Protein AF-A0A1X7T574-F1 (afdb_monomer)

Structure (mmCIF, N/CA/C/O backbone):
data_AF-A0A1X7T574-F1
#
_entry.id   AF-A0A1X7T574-F1
#
loop_
_atom_site.group_PDB
_atom_site.id
_atom_site.type_symbol
_atom_site.label_atom_id
_atom_site.label_alt_id
_atom_site.label_comp_id
_atom_site.label_asym_id
_atom_site.label_entity_id
_atom_site.label_seq_id
_atom_site.pdbx_PDB_ins_code
_atom_site.Cartn_x
_atom_site.Cartn_y
_atom_site.Cartn_z
_atom_site.occupancy
_atom_site.B_iso_or_equiv
_atom_site.auth_seq_id
_atom_site.auth_comp_id
_atom_site.auth_asym_id
_atom_site.auth_atom_id
_atom_site.pdbx_PDB_model_num
ATOM 1 N N . MET A 1 1 ? 24.055 3.616 -24.073 1.00 35.22 1 MET A N 1
ATOM 2 C CA . MET A 1 1 ? 22.808 2.902 -23.731 1.00 35.22 1 MET A CA 1
ATOM 3 C C . MET A 1 1 ? 21.698 3.479 -24.581 1.00 35.22 1 MET A C 1
ATOM 5 O O . MET A 1 1 ? 21.586 4.697 -24.640 1.00 35.22 1 MET A O 1
ATOM 9 N N . ASP A 1 2 ? 20.946 2.635 -25.282 1.00 27.41 2 ASP A N 1
ATOM 10 C CA . ASP A 1 2 ? 19.789 3.083 -26.052 1.00 27.41 2 ASP A CA 1
ATOM 11 C C . ASP A 1 2 ? 18.691 3.546 -25.084 1.00 27.41 2 ASP A C 1
ATOM 13 O O . ASP A 1 2 ? 18.108 2.748 -24.354 1.00 27.41 2 ASP A O 1
ATOM 17 N N . VAL A 1 3 ? 18.465 4.860 -25.032 1.00 28.56 3 VAL A N 1
ATOM 18 C CA . VAL A 1 3 ? 17.476 5.514 -24.158 1.00 28.56 3 VAL A CA 1
ATOM 19 C C . VAL A 1 3 ? 16.058 5.444 -24.756 1.00 28.56 3 VAL A C 1
ATOM 21 O O . VAL A 1 3 ? 15.091 5.854 -24.119 1.00 28.56 3 VAL A O 1
ATOM 24 N N . SER A 1 4 ? 15.907 4.914 -25.977 1.00 30.22 4 SER A N 1
ATOM 25 C CA . SER A 1 4 ? 14.646 4.820 -26.728 1.00 30.22 4 SER A CA 1
ATOM 26 C C . SER A 1 4 ? 13.544 4.017 -26.016 1.00 30.22 4 SER A C 1
ATOM 28 O O . SER A 1 4 ? 12.424 4.537 -25.923 1.00 30.22 4 SER A O 1
ATOM 30 N N . PRO A 1 5 ? 13.802 2.831 -25.424 1.00 32.94 5 PRO A N 1
ATOM 31 C CA . PRO A 1 5 ? 12.785 2.100 -24.658 1.00 32.94 5 PRO A CA 1
ATOM 32 C C . PRO A 1 5 ? 12.354 2.868 -23.399 1.00 32.94 5 PRO A C 1
ATOM 34 O O . PRO A 1 5 ? 11.185 2.869 -23.022 1.00 32.94 5 PRO A O 1
ATOM 37 N N . TRP A 1 6 ? 13.291 3.602 -22.801 1.00 40.91 6 TRP A N 1
ATOM 38 C CA . TRP A 1 6 ? 13.125 4.352 -21.555 1.00 40.91 6 TRP A CA 1
ATOM 39 C C . TRP A 1 6 ? 12.399 5.666 -21.753 1.00 40.91 6 TRP A C 1
ATOM 41 O O . TRP A 1 6 ? 11.612 6.061 -20.900 1.00 40.91 6 TRP A O 1
ATOM 51 N N . SER A 1 7 ? 12.566 6.294 -22.919 1.00 31.23 7 SER A N 1
ATOM 52 C CA . SER A 1 7 ? 11.687 7.378 -23.326 1.00 31.23 7 SER A CA 1
ATOM 53 C C . SER A 1 7 ? 10.244 6.886 -23.338 1.00 31.23 7 SER A C 1
ATOM 55 O O . SER A 1 7 ? 9.396 7.595 -22.846 1.00 31.23 7 SER A O 1
ATOM 57 N N . ARG A 1 8 ? 9.948 5.646 -23.750 1.00 32.09 8 ARG A N 1
ATOM 58 C CA . ARG A 1 8 ? 8.575 5.108 -23.760 1.00 32.09 8 ARG A CA 1
ATOM 59 C C . ARG A 1 8 ? 8.064 4.713 -22.372 1.00 32.09 8 ARG A C 1
ATOM 61 O O . ARG A 1 8 ? 6.874 4.865 -22.125 1.00 32.09 8 ARG A O 1
ATOM 68 N N . LEU A 1 9 ? 8.944 4.277 -21.468 1.00 32.81 9 LEU A N 1
ATOM 69 C CA . LEU A 1 9 ? 8.588 3.918 -20.088 1.00 32.81 9 LEU A CA 1
ATOM 70 C C . LEU A 1 9 ? 8.418 5.154 -19.178 1.00 32.81 9 LEU A C 1
ATOM 72 O O . LEU A 1 9 ? 7.498 5.210 -18.371 1.00 32.81 9 LEU A O 1
ATOM 76 N N . LEU A 1 10 ? 9.252 6.184 -19.365 1.00 34.88 10 LEU A N 1
ATOM 77 C CA . LEU A 1 10 ? 9.158 7.488 -18.690 1.00 34.88 10 LEU A CA 1
ATOM 78 C C . LEU A 1 10 ? 8.203 8.465 -19.408 1.00 34.88 10 LEU A C 1
ATOM 80 O O . LEU A 1 10 ? 7.791 9.450 -18.800 1.00 34.88 10 LEU A O 1
ATOM 84 N N . MET A 1 11 ? 7.807 8.188 -20.665 1.00 33.44 11 MET A N 1
ATOM 85 C CA . MET A 1 11 ? 6.686 8.822 -21.397 1.00 33.44 11 MET A CA 1
ATOM 86 C C . MET A 1 11 ? 5.323 8.158 -21.098 1.00 33.44 11 MET A C 1
ATOM 88 O O . MET A 1 11 ? 4.332 8.475 -21.758 1.00 33.44 11 MET A O 1
ATOM 92 N N . PHE A 1 12 ? 5.219 7.396 -20.003 1.00 37.59 12 PHE A N 1
ATOM 93 C CA . PHE A 1 12 ? 3.953 7.154 -19.297 1.00 37.59 12 PHE A CA 1
ATOM 94 C C . PHE A 1 12 ? 3.595 8.194 -18.184 1.00 37.59 12 PHE A C 1
ATOM 96 O O . PHE A 1 12 ? 2.935 7.831 -17.207 1.00 37.59 12 PHE A O 1
ATOM 103 N N . PRO A 1 13 ? 3.915 9.513 -18.264 1.00 32.03 13 PRO A N 1
ATOM 104 C CA . PRO A 1 13 ? 3.666 10.481 -17.201 1.00 32.03 13 PRO A CA 1
ATOM 105 C C . PRO A 1 13 ? 2.239 11.040 -17.290 1.00 32.03 13 PRO A C 1
ATOM 107 O O . PRO A 1 13 ? 2.016 12.244 -17.186 1.00 32.03 13 PRO A O 1
ATOM 110 N N . LYS A 1 14 ? 1.250 10.171 -17.514 1.00 32.91 14 LYS A N 1
ATOM 111 C CA . LYS A 1 14 ? -0.168 10.511 -17.317 1.00 32.91 14 LYS A CA 1
ATOM 112 C C . LYS A 1 14 ? -0.910 9.551 -16.399 1.00 32.91 14 LYS A C 1
ATOM 114 O O . LYS A 1 14 ? -1.971 9.927 -15.913 1.00 32.91 14 LYS A O 1
ATOM 119 N N . CYS A 1 15 ? -0.347 8.385 -16.091 1.00 34.78 15 CYS A N 1
ATOM 120 C CA . CYS A 1 15 ? -0.983 7.438 -15.173 1.00 34.78 15 CYS A CA 1
ATOM 121 C C . CYS A 1 15 ? -0.626 7.706 -13.706 1.00 34.78 15 CYS A C 1
ATOM 123 O O . CYS A 1 15 ? -1.143 7.024 -12.830 1.00 34.78 15 CYS A O 1
ATOM 125 N N . ILE A 1 16 ? 0.243 8.686 -13.428 1.00 32.72 16 ILE A N 1
ATOM 126 C CA . ILE A 1 16 ? 0.857 8.802 -12.109 1.00 32.72 16 ILE A CA 1
ATOM 127 C C . ILE A 1 16 ? 1.032 10.245 -11.578 1.00 32.72 16 ILE A C 1
ATOM 129 O O . ILE A 1 16 ? 0.905 10.445 -10.378 1.00 32.72 16 ILE A O 1
ATOM 133 N N . LEU A 1 17 ? 1.218 11.278 -12.404 1.00 28.25 17 LEU A N 1
ATOM 134 C CA . LEU A 1 17 ? 1.307 12.659 -11.903 1.00 28.25 17 LEU A CA 1
ATOM 135 C C . LEU A 1 17 ? 0.046 13.442 -12.268 1.00 28.25 17 LEU A C 1
ATOM 137 O O . LEU A 1 17 ? -0.243 13.691 -13.440 1.00 28.25 17 LEU A O 1
ATOM 141 N N . LEU A 1 18 ? -0.708 13.833 -11.238 1.00 27.58 18 LEU A N 1
ATOM 142 C CA . LEU A 1 18 ? -1.739 14.861 -11.324 1.00 27.58 18 LEU A CA 1
ATOM 143 C C . LEU A 1 18 ? -1.167 16.086 -12.044 1.00 27.58 18 LEU A C 1
ATOM 145 O O . LEU A 1 18 ? -0.135 16.622 -11.655 1.00 27.58 18 LEU A O 1
ATOM 149 N N . SER A 1 19 ? -1.863 16.532 -13.086 1.00 25.02 19 SER A N 1
ATOM 150 C CA . SER A 1 19 ? -1.599 17.801 -13.757 1.00 25.02 19 SER A CA 1
ATOM 151 C C . SER A 1 19 ? -1.746 18.960 -12.766 1.00 25.02 19 SER A C 1
ATOM 153 O O . SER A 1 19 ? -2.849 19.156 -12.248 1.00 25.02 19 SER A O 1
ATOM 155 N N . PRO A 1 20 ? -0.717 19.802 -12.564 1.00 26.86 20 PRO A N 1
ATOM 156 C CA . PRO A 1 20 ? -0.942 21.187 -12.232 1.00 26.86 20 PRO A CA 1
ATOM 157 C C . PRO A 1 20 ? -1.085 21.960 -13.542 1.00 26.86 20 PRO A C 1
ATOM 159 O O . PRO A 1 20 ? -0.267 21.887 -14.461 1.00 26.86 20 PRO A O 1
ATOM 162 N N . THR A 1 21 ? -2.157 22.728 -13.620 1.00 42.00 21 THR A N 1
ATOM 163 C CA . THR A 1 21 ? -2.232 23.913 -14.465 1.00 42.00 21 THR A CA 1
ATOM 164 C C . THR A 1 21 ? -1.038 24.828 -14.168 1.00 42.00 21 THR A C 1
ATOM 166 O O . THR A 1 21 ? -0.858 25.172 -13.003 1.00 42.00 21 THR A O 1
ATOM 169 N N . VAL A 1 22 ? -0.265 25.239 -15.187 1.00 28.92 22 VAL A N 1
ATOM 170 C CA . VAL A 1 22 ? 0.112 26.643 -15.500 1.00 28.92 22 VAL A CA 1
ATOM 171 C C . VAL A 1 22 ? 1.240 26.721 -16.558 1.00 28.92 22 VAL A C 1
ATOM 173 O O . VAL A 1 22 ? 2.224 25.995 -16.520 1.00 28.92 22 VAL A O 1
ATOM 176 N N . ALA A 1 23 ? 0.997 27.632 -17.509 1.00 33.19 23 ALA A N 1
ATOM 177 C CA . ALA A 1 23 ? 1.817 28.330 -18.510 1.00 33.19 23 ALA A CA 1
ATOM 178 C C . ALA A 1 23 ? 3.313 27.987 -18.737 1.00 33.19 23 ALA A C 1
ATOM 180 O O . ALA A 1 23 ? 4.158 28.211 -17.878 1.00 33.19 23 ALA A O 1
ATOM 181 N N . GLY A 1 24 ? 3.652 27.647 -19.992 1.00 33.91 24 GLY A N 1
ATOM 182 C CA . GLY A 1 24 ? 5.013 27.727 -20.552 1.00 33.91 24 GLY A CA 1
ATOM 183 C C . GLY A 1 24 ? 5.198 26.858 -21.810 1.00 33.91 24 GLY A C 1
ATOM 184 O O . GLY A 1 24 ? 4.643 25.760 -21.857 1.00 33.91 24 GLY A O 1
ATOM 185 N N . PRO A 1 25 ? 5.917 27.311 -22.860 1.00 33.38 25 PRO A N 1
ATOM 186 C CA . PRO A 1 25 ? 5.812 26.718 -24.187 1.00 33.38 25 PRO A CA 1
ATOM 187 C C . PRO A 1 25 ? 6.740 25.508 -24.343 1.00 33.38 25 PRO A C 1
ATOM 189 O O . PRO A 1 25 ? 7.942 25.642 -24.553 1.00 33.38 25 PRO A O 1
ATOM 192 N N . ARG A 1 26 ? 6.164 24.306 -24.340 1.00 39.53 26 ARG A N 1
ATOM 193 C CA . ARG A 1 26 ? 6.640 23.252 -25.244 1.00 39.53 26 ARG A CA 1
ATOM 194 C C . ARG A 1 26 ? 5.704 23.240 -26.433 1.00 39.53 26 ARG A C 1
ATOM 196 O O . ARG A 1 26 ? 4.488 23.272 -26.249 1.00 39.53 26 ARG A O 1
ATOM 203 N N . ASP A 1 27 ? 6.281 23.298 -27.628 1.00 45.03 27 ASP A N 1
ATOM 204 C CA . ASP A 1 27 ? 5.540 23.575 -28.849 1.00 45.03 27 ASP A CA 1
ATOM 205 C C . ASP A 1 27 ? 4.596 22.417 -29.192 1.00 45.03 27 ASP A C 1
ATOM 207 O O . ASP A 1 27 ? 4.925 21.462 -29.897 1.00 45.03 27 ASP A O 1
ATOM 211 N N . TRP A 1 28 ? 3.387 22.507 -28.645 1.00 39.78 28 TRP A N 1
ATOM 212 C CA . TRP A 1 28 ? 2.251 21.652 -28.946 1.00 39.78 28 TRP A CA 1
ATOM 213 C C . TRP A 1 28 ? 1.982 21.580 -30.458 1.00 39.78 28 TRP A C 1
ATOM 215 O O . TRP A 1 28 ? 1.380 20.602 -30.896 1.00 39.78 28 TRP A O 1
ATOM 225 N N . LYS A 1 29 ? 2.472 22.544 -31.264 1.00 37.16 29 LYS A N 1
ATOM 226 C CA . LYS A 1 29 ? 2.418 22.490 -32.730 1.00 37.16 29 LYS A CA 1
ATOM 227 C C . LYS A 1 29 ? 3.274 21.364 -33.300 1.00 37.16 29 LYS A C 1
ATOM 229 O O . LYS A 1 29 ? 2.771 20.663 -34.161 1.00 37.16 29 LYS A O 1
ATOM 234 N N . VAL A 1 30 ? 4.468 21.094 -32.766 1.00 40.66 30 VAL A N 1
ATOM 235 C CA . VAL A 1 30 ? 5.327 19.970 -33.205 1.00 40.66 30 VAL A CA 1
ATOM 236 C C . VAL A 1 30 ? 4.668 18.625 -32.885 1.00 40.66 30 VAL A C 1
ATOM 238 O O . VAL A 1 30 ? 4.676 17.693 -33.685 1.00 40.66 30 VAL A O 1
ATOM 241 N N . THR A 1 31 ? 4.017 18.536 -31.722 1.00 40.62 31 THR A N 1
ATOM 242 C CA . THR A 1 31 ? 3.243 17.343 -31.336 1.00 40.62 31 THR A CA 1
ATOM 243 C C . THR A 1 31 ? 1.993 17.181 -32.211 1.00 40.62 31 THR A C 1
ATOM 245 O O . THR A 1 31 ? 1.641 16.069 -32.594 1.00 40.62 31 THR A O 1
ATOM 248 N N . LEU A 1 32 ? 1.337 18.283 -32.581 1.00 41.19 32 LEU A N 1
ATOM 249 C CA . LEU A 1 32 ? 0.203 18.280 -33.505 1.00 41.19 32 LEU A CA 1
ATOM 250 C C . LEU A 1 32 ? 0.581 18.012 -34.951 1.00 41.19 32 LEU A C 1
ATOM 252 O O . LEU A 1 32 ? -0.233 17.432 -35.657 1.00 41.19 32 LEU A O 1
ATOM 256 N N . GLU A 1 33 ? 1.759 18.427 -35.402 1.00 41.59 33 GLU A N 1
ATOM 257 C CA . GLU A 1 33 ? 2.268 18.131 -36.741 1.00 41.59 33 GLU A CA 1
ATOM 258 C C . GLU A 1 33 ? 2.554 16.638 -36.875 1.00 41.59 33 GLU A C 1
ATOM 260 O O . GLU A 1 33 ? 2.024 16.012 -37.784 1.00 41.59 33 GLU A O 1
ATOM 265 N N . LEU A 1 34 ? 3.213 16.024 -35.887 1.00 41.59 34 LEU A N 1
ATOM 266 C CA . LEU A 1 34 ? 3.413 14.569 -35.829 1.00 41.59 34 LEU A CA 1
ATOM 267 C C . LEU A 1 34 ? 2.097 13.774 -35.815 1.00 41.59 34 LEU A C 1
ATOM 269 O O . LEU A 1 34 ? 1.989 12.721 -36.447 1.00 41.59 34 LEU A O 1
ATOM 273 N N . VAL A 1 35 ? 1.081 14.272 -35.105 1.00 41.34 35 VAL A N 1
ATOM 274 C CA . VAL A 1 35 ? -0.255 13.656 -35.071 1.00 41.34 35 VAL A CA 1
ATOM 275 C C . VAL A 1 35 ? -1.012 13.890 -36.383 1.00 41.34 35 VAL A C 1
ATOM 277 O O . VAL A 1 35 ? -1.647 12.965 -36.886 1.00 41.34 35 VAL A O 1
ATOM 280 N N . ARG A 1 36 ? -0.925 15.086 -36.978 1.00 42.75 36 ARG A N 1
ATOM 281 C CA . ARG A 1 36 ? -1.543 15.409 -38.276 1.00 42.75 36 ARG A CA 1
ATOM 282 C C . ARG A 1 36 ? -0.916 14.627 -39.419 1.00 42.75 36 ARG A C 1
ATOM 284 O O . ARG A 1 36 ? -1.657 14.156 -40.269 1.00 42.75 36 ARG A O 1
ATOM 291 N N . ASP A 1 37 ? 0.397 14.449 -39.435 1.00 42.41 37 ASP A N 1
ATOM 292 C CA . ASP A 1 37 ? 1.081 13.704 -40.492 1.00 42.41 37 ASP A CA 1
ATOM 293 C C . ASP A 1 37 ? 0.773 12.208 -40.407 1.00 42.41 37 ASP A C 1
ATOM 295 O O . ASP A 1 37 ? 0.517 11.574 -41.429 1.00 42.41 37 ASP A O 1
ATOM 299 N N . ARG A 1 38 ? 0.645 11.654 -39.193 1.00 39.88 38 ARG A N 1
ATOM 300 C CA . ARG A 1 38 ? 0.132 10.286 -39.009 1.00 39.88 38 ARG A CA 1
ATOM 301 C C . ARG A 1 38 ? -1.330 10.138 -39.426 1.00 39.88 38 ARG A C 1
ATOM 303 O O . ARG A 1 38 ? -1.671 9.129 -40.032 1.00 39.88 38 ARG A O 1
ATOM 310 N N . LEU A 1 39 ? -2.177 11.131 -39.153 1.00 38.62 39 LEU A N 1
ATOM 311 C CA . LEU A 1 39 ? -3.574 11.133 -39.602 1.00 38.62 39 LEU A CA 1
ATOM 312 C C . LEU A 1 39 ? -3.696 11.282 -41.123 1.00 38.62 39 LEU A C 1
ATOM 314 O O . LEU A 1 39 ? -4.544 10.629 -41.714 1.00 38.62 39 LEU A O 1
ATOM 318 N N . ARG A 1 40 ? -2.825 12.063 -41.772 1.00 42.66 40 ARG A N 1
ATOM 319 C CA . ARG A 1 40 ? -2.777 12.205 -43.238 1.00 42.66 40 ARG A CA 1
ATOM 320 C C . ARG A 1 40 ? -2.339 10.922 -43.933 1.00 42.66 40 ARG A C 1
ATOM 322 O O . ARG A 1 40 ? -2.936 10.553 -44.937 1.00 42.66 40 ARG A O 1
ATOM 329 N N . LEU A 1 41 ? -1.338 10.229 -43.389 1.00 40.62 41 LEU A N 1
ATOM 330 C CA . LEU A 1 41 ? -0.920 8.909 -43.873 1.00 40.62 41 LEU A CA 1
ATOM 331 C C . LEU A 1 41 ? -2.040 7.869 -43.712 1.00 40.62 41 LEU A C 1
ATOM 333 O O . LEU A 1 41 ? -2.202 7.002 -44.562 1.00 40.62 41 LEU A O 1
ATOM 337 N N . TRP A 1 42 ? -2.848 8.002 -42.660 1.00 38.16 42 TRP A N 1
ATOM 338 C CA . TRP A 1 42 ? -4.003 7.145 -42.391 1.00 38.16 42 TRP A CA 1
ATOM 339 C C . TRP A 1 42 ? -5.235 7.492 -43.253 1.00 38.16 42 TRP A C 1
ATOM 341 O O . TRP A 1 42 ? -5.987 6.609 -43.660 1.00 38.16 42 TRP A O 1
ATOM 351 N N . GLU A 1 43 ? -5.440 8.770 -43.586 1.00 40.28 43 GLU A N 1
ATOM 352 C CA . GLU A 1 43 ? -6.491 9.238 -44.502 1.00 40.28 43 GLU A CA 1
ATOM 353 C C . GLU A 1 43 ? -6.172 8.924 -45.969 1.00 40.28 43 GLU A C 1
ATOM 355 O O . GLU A 1 43 ? -7.085 8.579 -46.719 1.00 40.28 43 GLU A O 1
ATOM 360 N N . ALA A 1 44 ? -4.898 8.967 -46.373 1.00 42.47 44 ALA A N 1
ATOM 361 C CA . ALA A 1 44 ? -4.455 8.549 -47.706 1.00 42.47 44 ALA A CA 1
ATOM 362 C C . ALA A 1 44 ? -4.809 7.079 -47.998 1.00 42.47 44 ALA A C 1
ATOM 364 O O . ALA A 1 44 ? -5.159 6.745 -49.128 1.00 42.47 44 ALA A O 1
ATOM 365 N N . ASP A 1 45 ? -4.819 6.236 -46.963 1.00 38.16 45 ASP A N 1
ATOM 366 C CA . ASP A 1 45 ? -5.209 4.825 -47.040 1.00 38.16 45 ASP A CA 1
ATOM 367 C C . ASP A 1 45 ? -6.740 4.642 -47.175 1.00 38.16 45 ASP A C 1
ATOM 369 O O . ASP A 1 45 ? -7.226 3.685 -47.785 1.00 38.16 45 ASP A O 1
ATOM 373 N N . ARG A 1 46 ? -7.534 5.612 -46.687 1.00 37.84 46 ARG A N 1
ATOM 374 C CA . ARG A 1 46 ? -9.012 5.606 -46.750 1.00 37.84 46 ARG A CA 1
ATOM 375 C C . ARG A 1 46 ? -9.612 6.194 -48.025 1.00 37.84 46 ARG A C 1
ATOM 377 O O . ARG A 1 46 ? -10.761 5.878 -48.328 1.00 37.84 46 ARG A O 1
ATOM 384 N N . ILE A 1 47 ? -8.876 6.995 -48.801 1.00 39.75 47 ILE A N 1
ATOM 385 C CA . ILE A 1 47 ? -9.372 7.523 -50.093 1.00 39.75 47 ILE A CA 1
ATOM 386 C C . ILE A 1 47 ? -9.605 6.391 -51.119 1.00 39.75 47 ILE A C 1
ATOM 388 O O . ILE A 1 47 ? -10.298 6.587 -52.115 1.00 39.75 47 ILE A O 1
ATOM 392 N N . SER A 1 48 ? -9.150 5.168 -50.831 1.00 41.56 48 SER A N 1
ATOM 393 C CA . SER A 1 48 ? -9.495 3.973 -51.601 1.00 41.56 48 SER A CA 1
ATOM 394 C C . SER A 1 48 ? -10.955 3.511 -51.466 1.00 41.56 48 SER A C 1
ATOM 396 O O . SER A 1 48 ? -11.374 2.708 -52.294 1.00 41.56 48 SER A O 1
ATOM 398 N N . ASN A 1 49 ? -11.761 3.996 -50.504 1.00 36.41 49 ASN A N 1
ATOM 399 C CA . ASN A 1 49 ? -13.142 3.515 -50.351 1.00 36.41 49 ASN A CA 1
ATOM 400 C C . ASN A 1 49 ? -14.180 4.559 -49.878 1.00 36.41 49 ASN A C 1
ATOM 402 O O . ASN A 1 49 ? -14.363 4.813 -48.689 1.00 36.41 49 ASN A O 1
ATOM 406 N N . SER A 1 50 ? -14.993 4.979 -50.855 1.00 33.94 50 SER A N 1
ATOM 407 C CA . SER A 1 50 ? -16.414 5.392 -50.797 1.00 33.94 50 SER A CA 1
ATOM 408 C C . SER A 1 50 ? -16.824 6.754 -50.189 1.00 33.94 50 SER A C 1
ATOM 410 O O . SER A 1 50 ? -16.407 7.166 -49.111 1.00 33.94 50 SER A O 1
ATOM 412 N N . SER A 1 51 ? -17.697 7.445 -50.937 1.00 34.41 51 SER A N 1
ATOM 413 C CA . SER A 1 51 ? -18.166 8.835 -50.781 1.00 34.41 51 SER A CA 1
ATOM 414 C C . SER A 1 51 ? -19.328 9.037 -49.778 1.00 34.41 51 SER A C 1
ATOM 416 O O . SER A 1 51 ? -20.141 8.127 -49.617 1.00 34.41 51 SER A O 1
ATOM 418 N N . PRO A 1 52 ? -19.510 10.244 -49.184 1.00 38.72 52 PRO A N 1
ATOM 419 C CA . PRO A 1 52 ? -20.642 10.558 -48.300 1.00 38.72 52 PRO A CA 1
ATOM 420 C C . PRO A 1 52 ? -21.660 11.577 -48.871 1.00 38.72 52 PRO A C 1
ATOM 422 O O . PRO A 1 52 ? -21.356 12.361 -49.767 1.00 38.72 52 PRO A O 1
ATOM 425 N N . SER A 1 53 ? -22.877 11.583 -48.302 1.00 36.06 53 SER A N 1
ATOM 426 C CA . SER A 1 53 ? -24.037 12.406 -48.692 1.00 36.06 53 SER A CA 1
ATOM 427 C C . SER A 1 53 ? -24.245 13.692 -47.853 1.00 36.06 53 SER A C 1
ATOM 429 O O . SER A 1 53 ? -23.755 13.850 -46.734 1.00 36.06 53 SER A O 1
ATOM 431 N N . ASN A 1 54 ? -25.016 14.628 -48.425 1.00 43.59 54 ASN A N 1
ATOM 432 C CA . ASN A 1 54 ? -24.937 16.095 -48.278 1.00 43.59 54 ASN A CA 1
ATOM 433 C C . ASN A 1 54 ? -25.631 16.786 -47.070 1.00 43.59 54 ASN A C 1
ATOM 435 O O . ASN A 1 54 ? -25.868 17.992 -47.126 1.00 43.59 54 ASN A O 1
ATOM 439 N N . HIS A 1 55 ? -25.940 16.112 -45.953 1.00 41.75 55 HIS A N 1
ATOM 440 C CA . HIS A 1 55 ? -26.609 16.770 -44.800 1.00 41.75 55 HIS A CA 1
ATOM 441 C C . HIS A 1 55 ? -25.734 17.010 -43.547 1.00 41.75 55 HIS A C 1
ATOM 443 O O . HIS A 1 55 ? -26.200 17.632 -42.588 1.00 41.75 55 HIS A O 1
ATOM 449 N N . SER A 1 56 ? -24.462 16.589 -43.546 1.00 49.25 56 SER A N 1
ATOM 450 C CA . SER A 1 56 ? -23.530 16.701 -42.401 1.00 49.25 56 SER A CA 1
ATOM 451 C C . SER A 1 56 ? -22.793 18.052 -42.293 1.00 49.25 56 SER A C 1
ATOM 453 O O . SER A 1 56 ? -22.186 18.368 -41.266 1.00 49.25 56 SER A O 1
ATOM 455 N N . ASP A 1 57 ? -22.878 18.888 -43.326 1.00 52.56 57 ASP A N 1
ATOM 456 C CA . ASP A 1 57 ? -21.881 19.930 -43.582 1.00 52.56 57 ASP A CA 1
ATOM 457 C C . ASP A 1 57 ? -22.047 21.188 -42.696 1.00 52.56 57 ASP A C 1
ATOM 459 O O . ASP A 1 57 ? -21.081 21.750 -42.176 1.00 52.56 57 ASP A O 1
ATOM 463 N N . SER A 1 58 ? -23.280 21.607 -42.388 1.00 49.31 58 SER A N 1
ATOM 464 C CA . SER A 1 58 ? -23.520 22.837 -41.606 1.00 49.31 58 SER A CA 1
ATOM 465 C C . SER A 1 58 ? -23.100 22.734 -40.132 1.00 49.31 58 SER A C 1
ATOM 467 O O . SER A 1 58 ? -22.700 23.730 -39.522 1.00 49.31 58 SER A O 1
ATOM 469 N N . LYS A 1 59 ? -23.140 21.528 -39.552 1.00 49.78 59 LYS A N 1
ATOM 470 C CA . LYS A 1 59 ? -22.782 21.274 -38.146 1.00 49.78 59 LYS A CA 1
ATOM 471 C C . LYS A 1 59 ? -21.310 20.907 -37.977 1.00 49.78 59 LYS A C 1
ATOM 473 O O . LYS A 1 59 ? -20.711 21.339 -36.996 1.00 49.78 59 LYS A O 1
ATOM 478 N N . ILE A 1 60 ? -20.694 20.255 -38.967 1.00 53.81 60 ILE A N 1
ATOM 479 C CA . ILE A 1 60 ? -19.230 20.112 -39.045 1.00 53.81 60 ILE A CA 1
ATOM 480 C C . ILE A 1 60 ? -18.578 21.495 -39.141 1.00 53.81 60 ILE A C 1
ATOM 482 O O . ILE A 1 60 ? -17.636 21.777 -38.408 1.00 53.81 60 ILE A O 1
ATOM 486 N N . ARG A 1 61 ? -1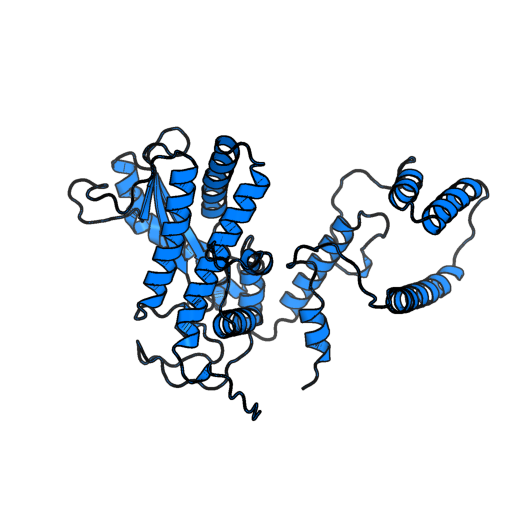9.140 22.413 -39.938 1.00 55.38 61 ARG A N 1
ATOM 487 C CA . ARG A 1 61 ? -18.691 23.818 -39.996 1.00 55.38 61 ARG A CA 1
ATOM 488 C C . ARG A 1 61 ? -18.861 24.573 -38.671 1.00 55.38 61 ARG A C 1
ATOM 490 O O . ARG A 1 61 ? -18.120 25.517 -38.411 1.00 55.38 61 ARG A O 1
ATOM 497 N N . ARG A 1 62 ? -19.829 24.190 -37.831 1.00 52.47 62 ARG A N 1
ATOM 498 C CA . ARG A 1 62 ? -20.042 24.776 -36.493 1.00 52.47 62 ARG A CA 1
ATOM 499 C C . ARG A 1 62 ? -19.075 24.202 -35.456 1.00 52.47 62 ARG A C 1
ATOM 501 O O . ARG A 1 62 ? -18.559 24.952 -34.638 1.00 52.47 62 ARG A O 1
ATOM 508 N N . CYS A 1 63 ? -18.802 22.900 -35.532 1.00 51.28 63 CYS A N 1
ATOM 509 C CA . CYS A 1 63 ? -17.780 22.226 -34.736 1.00 51.28 63 CYS A CA 1
ATOM 510 C C . CYS A 1 63 ? -16.384 22.770 -35.061 1.00 51.28 63 CYS A C 1
ATOM 512 O O . CYS A 1 63 ? -15.651 23.116 -34.144 1.00 51.28 63 CYS A O 1
ATOM 514 N N . LYS A 1 64 ? -16.048 22.918 -36.351 1.00 52.50 64 LYS A N 1
ATOM 515 C CA . LYS A 1 64 ? -14.775 23.497 -36.810 1.00 52.50 64 LYS A CA 1
ATOM 516 C C . LYS A 1 64 ? -14.573 24.919 -36.280 1.00 52.50 64 LYS A C 1
ATOM 518 O O . LYS A 1 64 ? -13.568 25.156 -35.627 1.00 52.50 64 LYS A O 1
ATOM 523 N N . ARG A 1 65 ? -15.580 25.794 -36.403 1.00 53.91 65 ARG A N 1
ATOM 524 C CA . ARG A 1 65 ? -15.539 27.139 -35.797 1.00 53.91 65 ARG A CA 1
ATOM 525 C C . ARG A 1 65 ? -15.358 27.113 -34.277 1.00 53.91 65 ARG A C 1
ATOM 527 O O . ARG A 1 65 ? -14.528 27.832 -33.748 1.00 53.91 65 ARG A O 1
ATOM 534 N N . ALA A 1 66 ? -16.065 26.234 -33.565 1.00 50.84 66 ALA A N 1
ATOM 535 C CA . ALA A 1 66 ? -15.905 26.110 -32.114 1.00 50.84 66 ALA A CA 1
ATOM 536 C C . ALA A 1 66 ? -14.513 25.597 -31.692 1.00 50.84 66 ALA A C 1
ATOM 538 O O . ALA A 1 66 ? -14.070 25.903 -30.588 1.00 50.84 66 ALA A O 1
ATOM 539 N N . VAL A 1 67 ? -13.833 24.820 -32.542 1.00 45.41 67 VAL A N 1
ATOM 540 C CA . VAL A 1 67 ? -12.438 24.396 -32.340 1.00 45.41 67 VAL A CA 1
ATOM 541 C C . VAL A 1 67 ? -11.466 25.539 -32.636 1.00 45.41 67 VAL A C 1
ATOM 543 O O . VAL A 1 67 ? -10.544 25.753 -31.856 1.00 45.41 67 VAL A O 1
ATOM 546 N N . GLU A 1 68 ? -11.695 26.294 -33.711 1.00 49.19 68 GLU A N 1
ATOM 547 C CA . GLU A 1 68 ? -10.909 27.482 -34.076 1.00 49.19 68 GLU A CA 1
ATOM 548 C C . GLU A 1 68 ? -10.989 28.574 -32.994 1.00 49.19 68 GLU A C 1
ATOM 550 O O . GLU A 1 68 ? -9.976 29.176 -32.653 1.00 49.19 68 GLU A O 1
ATOM 555 N N . ASP A 1 69 ? -12.156 28.731 -32.364 1.00 50.09 69 ASP A N 1
ATOM 556 C CA . ASP A 1 69 ? -12.396 29.670 -31.261 1.00 50.09 69 ASP A CA 1
ATOM 557 C C . ASP A 1 69 ? -11.958 29.128 -29.878 1.00 50.09 69 ASP A C 1
ATOM 559 O O . ASP A 1 69 ? -12.213 29.754 -28.846 1.00 50.09 69 ASP A O 1
ATOM 563 N N . GLY A 1 70 ? -11.357 27.931 -29.810 1.00 39.53 70 GLY A N 1
ATOM 564 C CA . GLY A 1 70 ? -10.879 27.313 -28.563 1.00 39.53 70 GLY A CA 1
ATOM 565 C C . GLY A 1 70 ? -11.978 26.823 -27.604 1.00 39.53 70 GLY A C 1
ATOM 566 O O . GLY A 1 70 ? -11.709 26.498 -26.446 1.00 39.53 70 GLY A O 1
ATOM 567 N N . GLN A 1 71 ? -13.231 26.734 -28.056 1.00 42.69 71 GLN A N 1
ATOM 568 C CA . GLN A 1 71 ? -14.399 26.328 -27.265 1.00 42.69 71 GLN A CA 1
ATOM 569 C C . GLN A 1 71 ? -14.682 24.820 -27.387 1.00 42.69 71 GLN A C 1
ATOM 571 O O . GLN A 1 71 ? -15.772 24.381 -27.772 1.00 42.69 71 GLN A O 1
ATOM 576 N N . TYR A 1 72 ? -13.706 24.002 -26.988 1.00 46.22 72 TYR A N 1
ATOM 577 C CA . TYR A 1 72 ? -13.708 22.541 -27.163 1.00 46.22 72 TYR A CA 1
ATOM 578 C C . TYR A 1 72 ? -14.904 21.825 -26.516 1.00 46.22 72 TYR A C 1
ATOM 580 O O . TYR A 1 72 ? -15.416 20.849 -27.060 1.00 46.22 72 TYR A O 1
ATOM 588 N N . ARG A 1 73 ? -15.431 22.345 -25.400 1.00 45.00 73 ARG A N 1
ATOM 589 C CA . ARG A 1 73 ? -16.617 21.776 -24.735 1.00 45.00 73 ARG A CA 1
ATOM 590 C C . ARG A 1 73 ? -17.878 21.883 -25.602 1.00 45.00 73 ARG A C 1
ATOM 592 O O . ARG A 1 73 ? -18.676 20.950 -25.630 1.00 45.00 73 ARG A O 1
ATOM 599 N N . LYS A 1 74 ? -18.033 22.983 -26.350 1.00 48.66 74 LYS A N 1
ATOM 600 C CA . LYS A 1 74 ? -19.156 23.182 -27.283 1.00 48.66 74 LYS A CA 1
ATOM 601 C C . LYS A 1 74 ? -18.987 22.363 -28.560 1.00 48.66 74 LYS A C 1
ATOM 603 O O . LYS A 1 74 ? -19.978 21.862 -29.083 1.00 48.66 74 LYS A O 1
ATOM 608 N N . ALA A 1 75 ? -17.750 22.188 -29.028 1.00 51.06 75 ALA A N 1
ATOM 609 C CA . ALA A 1 75 ? -17.438 21.307 -30.154 1.00 51.06 75 ALA A CA 1
ATOM 610 C 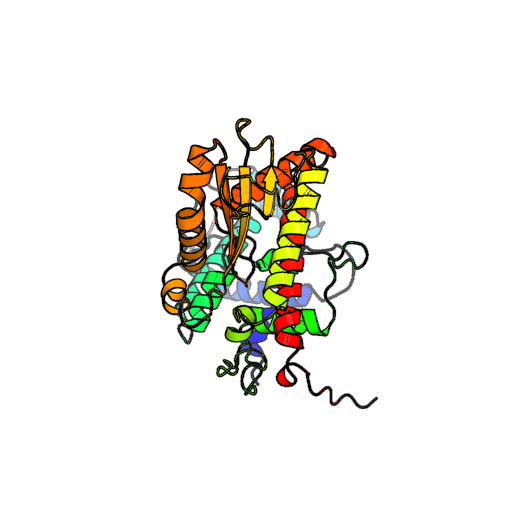C . ALA A 1 75 ? -17.831 19.850 -29.843 1.00 51.06 75 ALA A C 1
ATOM 612 O O . ALA A 1 75 ? -18.552 19.223 -30.617 1.00 51.06 75 ALA A O 1
ATOM 613 N N . ILE A 1 76 ? -17.468 19.361 -28.653 1.00 46.84 76 ILE A N 1
ATOM 614 C CA . ILE A 1 76 ? -17.823 18.018 -28.173 1.00 46.84 76 ILE A CA 1
ATOM 615 C C . ILE A 1 76 ? -19.342 17.882 -27.991 1.00 46.84 76 ILE A C 1
ATOM 617 O O . ILE A 1 76 ? -19.937 16.932 -28.488 1.00 46.84 76 ILE A O 1
ATOM 621 N N . GLN A 1 77 ? -20.006 18.863 -27.375 1.00 49.56 77 GLN A N 1
ATOM 622 C CA . GLN A 1 77 ? -21.462 18.840 -27.192 1.00 49.56 77 GLN A CA 1
ATOM 623 C C . GLN A 1 77 ? -22.230 18.863 -28.530 1.00 49.56 77 GLN A C 1
ATOM 625 O O . GLN A 1 77 ? -23.263 18.204 -28.667 1.00 49.56 77 GLN A O 1
ATOM 630 N N . SER A 1 78 ? -21.701 19.559 -29.545 1.00 52.47 78 SER A N 1
ATOM 631 C CA . SER A 1 78 ? -22.251 19.556 -30.907 1.00 52.47 78 SER A CA 1
ATOM 632 C C . SER A 1 78 ? -22.136 18.189 -31.587 1.00 52.47 78 SER A C 1
ATOM 634 O O . SER A 1 78 ? -22.989 17.870 -32.416 1.00 52.47 78 SER A O 1
ATOM 636 N N . LEU A 1 79 ? -21.118 17.393 -31.246 1.00 50.12 79 LEU A N 1
ATOM 637 C CA . LEU A 1 79 ? -20.907 16.036 -31.760 1.00 50.12 79 LEU A CA 1
ATOM 638 C C . LEU A 1 79 ? -21.747 14.992 -31.004 1.00 50.12 79 LEU A C 1
ATOM 640 O O . LEU A 1 79 ? -22.295 14.086 -31.625 1.00 50.12 79 LEU A O 1
ATOM 644 N N . SER A 1 80 ? -21.920 15.145 -29.687 1.00 44.25 80 SER A N 1
ATOM 645 C CA . SER A 1 80 ? -22.666 14.193 -28.846 1.00 44.25 80 SER A CA 1
ATOM 646 C C . SER A 1 80 ? -24.191 14.259 -29.015 1.00 44.25 80 SER A C 1
ATOM 648 O O . SER A 1 80 ? -24.877 13.273 -28.766 1.00 44.25 80 SER A O 1
ATOM 650 N N . SER A 1 81 ? -24.746 15.390 -29.464 1.00 42.88 81 SER A N 1
ATOM 651 C CA . SER A 1 81 ? -26.200 15.656 -29.480 1.00 42.88 81 SER A CA 1
ATOM 652 C C . SER A 1 81 ? -27.071 14.810 -30.435 1.00 42.88 81 SER A C 1
ATOM 654 O O . SER A 1 81 ? -28.263 15.090 -30.557 1.00 42.88 81 SER A O 1
ATOM 656 N N . ARG A 1 82 ? -26.539 13.784 -31.119 1.00 43.84 82 ARG A N 1
ATOM 657 C CA . ARG A 1 82 ? -27.354 12.902 -31.984 1.00 43.84 82 ARG A CA 1
ATOM 658 C C . ARG A 1 82 ? -26.952 11.416 -32.037 1.00 43.84 82 ARG A C 1
ATOM 660 O O . ARG A 1 82 ? -27.211 10.774 -33.046 1.00 43.84 82 ARG A O 1
ATOM 667 N N . GLY A 1 83 ? -26.379 10.847 -30.972 1.00 39.44 83 GLY A N 1
ATOM 668 C CA . GLY A 1 83 ? -26.265 9.379 -30.873 1.00 39.44 83 GLY A CA 1
ATOM 669 C C . GLY A 1 83 ? -25.259 8.730 -31.838 1.00 39.44 83 GLY A C 1
ATOM 670 O O . GLY A 1 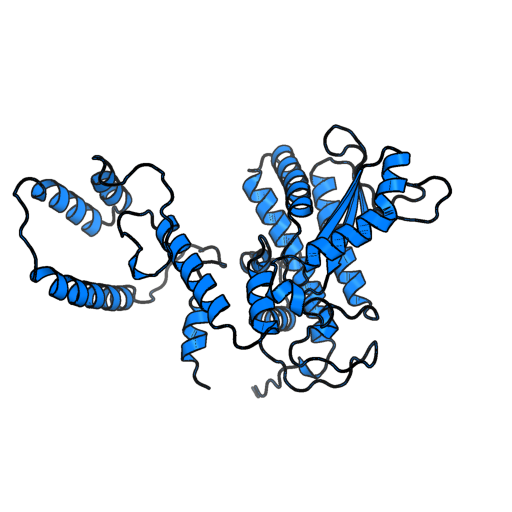83 ? -25.481 7.623 -32.307 1.00 39.44 83 GLY A O 1
ATOM 671 N N . LEU A 1 84 ? -24.141 9.408 -32.127 1.00 39.53 84 LEU A N 1
ATOM 672 C CA . LEU A 1 84 ? -22.962 8.802 -32.776 1.00 39.53 84 LEU A CA 1
ATOM 673 C C . LEU A 1 84 ? -22.052 8.043 -31.784 1.00 39.53 84 LEU A C 1
ATOM 675 O O . LEU A 1 84 ? -21.000 7.543 -32.172 1.00 39.53 84 LEU A O 1
ATOM 679 N N . ALA A 1 85 ? -22.442 7.974 -30.509 1.00 36.25 85 ALA A N 1
ATOM 680 C CA . ALA A 1 85 ? -21.792 7.180 -29.474 1.00 36.25 85 ALA A CA 1
ATOM 681 C C . ALA A 1 85 ? -22.778 6.089 -29.016 1.00 36.25 85 ALA A C 1
ATOM 683 O O . ALA A 1 85 ? -23.907 6.446 -28.673 1.00 36.25 85 ALA A O 1
ATOM 684 N N . PRO A 1 86 ? -22.407 4.795 -29.034 1.00 34.81 86 PRO A N 1
ATOM 685 C CA . PRO A 1 86 ? -23.258 3.749 -28.485 1.00 34.81 86 PRO A CA 1
ATOM 686 C C . PRO A 1 86 ? -23.298 3.816 -26.951 1.00 34.81 86 PRO A C 1
ATOM 688 O O . PRO A 1 86 ? -22.317 4.205 -26.314 1.00 34.81 86 PRO A O 1
ATOM 691 N N . ASP A 1 87 ? -24.431 3.412 -26.373 1.00 31.06 87 ASP A N 1
ATOM 692 C CA . ASP A 1 87 ? -24.619 3.288 -24.927 1.00 31.06 87 ASP A CA 1
ATOM 693 C C . ASP A 1 87 ? -23.782 2.130 -24.355 1.00 31.06 87 ASP A C 1
ATOM 695 O O . ASP A 1 87 ? -23.925 0.984 -24.773 1.00 31.06 87 ASP A O 1
ATOM 699 N N . ASN A 1 88 ? -22.908 2.471 -23.401 1.00 36.81 88 ASN A N 1
ATOM 700 C CA . ASN A 1 88 ? -22.427 1.726 -22.221 1.00 36.81 88 ASN A CA 1
ATOM 701 C C . ASN A 1 88 ? -22.200 0.197 -22.244 1.00 36.81 88 ASN A C 1
ATOM 703 O O . ASN A 1 88 ? -22.056 -0.391 -21.173 1.00 36.81 88 ASN A O 1
ATOM 707 N N . ASN A 1 89 ? -22.051 -0.456 -23.391 1.00 37.59 89 ASN A N 1
ATOM 708 C CA . ASN A 1 89 ? -21.453 -1.789 -23.429 1.00 37.59 89 ASN A CA 1
ATOM 709 C C . ASN A 1 89 ? -19.933 -1.636 -23.536 1.00 37.59 89 ASN A C 1
ATOM 711 O O . ASN A 1 89 ? -19.444 -1.156 -24.557 1.00 37.59 89 ASN A O 1
ATOM 715 N N . GLU A 1 90 ? -19.195 -2.009 -22.481 1.00 37.75 90 GLU A N 1
ATOM 716 C CA . GLU A 1 90 ? -17.729 -2.085 -22.520 1.00 37.75 90 GLU A CA 1
ATOM 717 C C . GLU A 1 90 ? -17.292 -3.010 -23.669 1.00 37.75 90 GLU A C 1
ATOM 719 O O . GLU A 1 90 ? -17.554 -4.215 -23.618 1.00 37.75 90 GLU A O 1
ATOM 724 N N . PRO A 1 91 ? -16.630 -2.495 -24.717 1.00 42.22 91 PRO A N 1
ATOM 725 C CA . PRO A 1 91 ? -16.047 -3.344 -25.738 1.00 42.22 91 PRO A CA 1
ATOM 726 C C . PRO A 1 91 ? -14.796 -4.024 -25.175 1.00 42.22 91 PRO A C 1
ATOM 728 O O . PRO A 1 91 ? -13.965 -3.406 -24.507 1.00 42.22 91 PRO A O 1
ATOM 731 N N . VAL A 1 92 ? -14.629 -5.308 -25.476 1.00 41.38 92 VAL A N 1
ATOM 732 C CA . VAL A 1 92 ? -13.403 -6.044 -25.162 1.00 41.38 92 VAL A CA 1
ATOM 733 C C . VAL A 1 92 ? -12.326 -5.628 -26.169 1.00 41.38 92 VAL A C 1
ATOM 735 O O . VAL A 1 92 ? -12.339 -6.080 -27.308 1.00 41.38 92 VAL A O 1
ATOM 738 N N . TRP A 1 93 ? -11.404 -4.748 -25.767 1.00 45.56 93 TRP A N 1
ATOM 739 C CA . TRP A 1 93 ? -10.260 -4.348 -26.598 1.00 45.56 93 TRP A CA 1
ATOM 740 C C . TRP A 1 93 ? -9.051 -5.246 -26.329 1.00 45.56 93 TRP A C 1
ATOM 742 O O . TRP A 1 93 ? -8.484 -5.217 -25.233 1.00 45.56 93 TRP A O 1
ATOM 752 N N . SER A 1 94 ? -8.672 -6.046 -27.325 1.00 40.31 94 SER A N 1
ATOM 753 C CA . SER A 1 94 ? -7.548 -6.991 -27.271 1.00 40.31 94 SER A CA 1
ATOM 754 C C . SER A 1 94 ? -6.285 -6.480 -27.962 1.00 40.31 94 SER A C 1
ATOM 756 O O . SER A 1 94 ? -5.185 -6.842 -27.553 1.00 40.31 94 SER A O 1
ATOM 758 N N . THR A 1 95 ? -6.412 -5.630 -28.984 1.00 40.41 95 THR A N 1
ATOM 759 C CA . THR A 1 95 ? -5.274 -5.096 -29.742 1.00 40.41 95 THR A CA 1
ATOM 760 C C . THR A 1 95 ? -5.404 -3.591 -29.989 1.00 40.41 95 THR A C 1
ATOM 762 O O . THR A 1 95 ? -6.498 -3.027 -29.950 1.00 40.41 95 THR A O 1
ATOM 765 N N . HIS A 1 96 ? -4.285 -2.914 -30.281 1.00 39.66 96 HIS A N 1
ATOM 766 C CA . HIS A 1 96 ? -4.282 -1.479 -30.613 1.00 39.66 96 HIS A CA 1
ATOM 767 C C . HIS A 1 96 ? -5.140 -1.132 -31.848 1.00 39.66 96 HIS A C 1
ATOM 769 O O . HIS A 1 96 ? -5.546 0.019 -31.994 1.00 39.66 96 HIS A O 1
ATOM 775 N N . GLN A 1 97 ? -5.412 -2.105 -32.724 1.00 41.44 97 GLN A N 1
ATOM 776 C CA . GLN A 1 97 ? -6.210 -1.936 -33.943 1.00 41.44 97 GLN A CA 1
ATOM 777 C C . GLN A 1 97 ? -7.727 -1.920 -33.667 1.00 41.44 97 GLN A C 1
ATOM 779 O O . GLN A 1 97 ? -8.481 -1.392 -34.480 1.00 41.44 97 GLN A O 1
ATOM 784 N N . ASP A 1 98 ? -8.166 -2.405 -32.499 1.00 40.16 98 ASP A N 1
ATOM 785 C CA . ASP A 1 98 ? -9.584 -2.522 -32.111 1.00 40.16 98 ASP A CA 1
ATOM 786 C C . ASP A 1 98 ? -10.154 -1.239 -31.465 1.00 40.16 98 ASP A C 1
ATOM 788 O O . ASP A 1 98 ? -11.327 -1.168 -31.085 1.00 40.16 98 ASP A O 1
ATOM 792 N N . ILE A 1 99 ? -9.321 -0.212 -31.285 1.00 44.81 99 ILE A N 1
ATOM 793 C CA . ILE A 1 99 ? -9.668 1.010 -30.556 1.00 44.81 99 ILE A CA 1
ATOM 794 C C . ILE A 1 99 ? -10.455 1.964 -31.473 1.00 44.81 99 ILE A C 1
ATOM 796 O O . ILE A 1 99 ? -9.888 2.646 -32.326 1.00 44.81 99 ILE A O 1
ATOM 800 N N . ASN A 1 100 ? -11.776 2.048 -31.285 1.00 47.00 100 ASN A N 1
ATOM 801 C CA . ASN A 1 100 ? -12.642 2.963 -32.038 1.00 47.00 100 ASN A CA 1
ATOM 802 C C . ASN A 1 100 ? -12.614 4.395 -31.455 1.00 47.00 100 ASN A C 1
ATOM 804 O O . ASN A 1 100 ? -12.856 4.603 -30.270 1.00 47.00 100 ASN A O 1
ATOM 808 N N . VAL A 1 101 ? -12.363 5.396 -32.305 1.00 46.66 101 VAL A N 1
ATOM 809 C CA . VAL A 1 101 ? -12.080 6.809 -31.960 1.00 46.66 101 VAL A CA 1
ATOM 810 C C . VAL A 1 101 ? -13.306 7.581 -31.423 1.00 46.66 101 VAL A C 1
ATOM 812 O O . VAL A 1 101 ? -13.187 8.721 -30.981 1.00 46.66 101 VAL A O 1
ATOM 815 N N . THR A 1 102 ? -14.497 6.977 -31.392 1.00 45.56 102 THR A N 1
ATOM 816 C CA . THR A 1 102 ? -15.727 7.583 -30.838 1.00 45.56 102 THR A CA 1
ATOM 817 C C . THR A 1 102 ? -15.797 7.596 -29.302 1.00 45.56 102 THR A C 1
ATOM 819 O O . THR A 1 102 ? -16.791 8.044 -28.731 1.00 45.56 102 THR A O 1
ATOM 822 N N . THR A 1 103 ? -14.766 7.112 -28.609 1.00 51.94 103 THR A N 1
ATOM 823 C CA . THR A 1 103 ? -14.701 7.027 -27.143 1.00 51.94 103 THR A CA 1
ATOM 824 C C . THR A 1 103 ? -14.219 8.309 -26.458 1.00 51.94 103 THR A C 1
ATOM 826 O O . THR A 1 103 ? -13.430 9.080 -27.000 1.00 51.94 103 THR A O 1
ATOM 829 N N . SER A 1 104 ? -14.641 8.514 -25.204 1.00 57.66 104 SER A N 1
ATOM 830 C CA . SER A 1 104 ? -14.097 9.581 -24.354 1.00 57.66 104 SER A CA 1
ATOM 831 C C . SER A 1 104 ? -12.569 9.466 -24.218 1.00 57.66 104 SER A C 1
ATOM 833 O O . SER A 1 104 ? -12.028 8.361 -24.195 1.00 57.66 104 SER A O 1
ATOM 835 N N . HIS A 1 105 ? -11.866 10.593 -24.058 1.00 58.72 105 HIS A N 1
ATOM 836 C CA . HIS A 1 105 ? -10.408 10.625 -23.843 1.00 58.72 105 HIS A CA 1
ATOM 837 C C . HIS A 1 105 ? -9.951 9.696 -22.703 1.00 58.72 105 HIS A C 1
ATOM 839 O O . HIS A 1 105 ? -8.913 9.052 -22.802 1.00 58.72 105 HIS A O 1
ATOM 845 N N . ARG A 1 106 ? -10.765 9.575 -21.645 1.00 59.22 106 ARG A N 1
ATOM 846 C CA . ARG A 1 106 ? -10.516 8.666 -20.518 1.00 59.22 106 ARG A CA 1
ATOM 847 C C . ARG A 1 106 ? -10.583 7.196 -20.937 1.00 59.22 106 ARG A C 1
ATOM 849 O O . ARG A 1 106 ? -9.726 6.417 -20.544 1.00 59.22 106 ARG A O 1
ATOM 856 N N . SER A 1 107 ? -11.590 6.832 -21.724 1.00 59.78 107 SER A N 1
ATOM 857 C CA . SER A 1 107 ? -11.775 5.465 -22.221 1.00 59.78 107 SER A CA 1
ATOM 858 C C . SER A 1 107 ? -10.658 5.065 -23.189 1.00 59.78 107 SER A C 1
ATOM 860 O O . SER A 1 107 ? -10.177 3.940 -23.127 1.00 59.78 107 SER A O 1
ATOM 862 N N . LEU A 1 108 ? -10.198 6.001 -24.027 1.00 66.50 108 LEU A N 1
ATOM 863 C CA . LEU A 1 108 ? -9.064 5.780 -24.925 1.00 66.50 108 LEU A CA 1
ATOM 864 C C . LEU A 1 108 ? -7.771 5.486 -24.151 1.00 66.50 108 LEU A C 1
ATOM 866 O O . LEU A 1 108 ? -7.091 4.513 -24.460 1.00 66.50 108 LEU A O 1
ATOM 870 N N . PHE A 1 109 ? -7.443 6.288 -23.132 1.00 68.31 109 PHE A N 1
ATOM 871 C CA . PHE A 1 109 ? -6.265 6.018 -22.302 1.00 68.31 109 PHE A CA 1
ATOM 872 C C . PHE A 1 109 ? -6.373 4.700 -21.552 1.00 68.31 109 PHE A C 1
ATOM 874 O O . PHE A 1 109 ? -5.431 3.926 -21.587 1.00 68.31 109 PHE A O 1
ATOM 881 N N . ALA A 1 110 ? -7.532 4.397 -20.964 1.00 65.81 110 ALA A N 1
ATOM 882 C CA . ALA A 1 110 ? -7.732 3.116 -20.292 1.00 65.81 110 ALA A CA 1
ATOM 883 C C . ALA A 1 110 ? -7.501 1.921 -21.239 1.00 65.81 110 ALA A C 1
ATOM 885 O O . ALA A 1 110 ? -6.908 0.921 -20.839 1.00 65.81 110 ALA A O 1
ATOM 886 N N . ALA A 1 111 ? -7.925 2.030 -22.504 1.00 65.25 111 ALA A N 1
ATOM 887 C CA . ALA A 1 111 ? -7.664 1.009 -23.514 1.00 65.25 111 ALA A CA 1
ATOM 888 C C . ALA A 1 111 ? -6.169 0.908 -23.865 1.00 65.25 111 ALA A C 1
ATOM 890 O O . ALA A 1 111 ? -5.634 -0.198 -23.923 1.00 65.25 111 ALA A O 1
ATOM 891 N N . ILE A 1 112 ? -5.483 2.041 -24.058 1.00 74.38 112 ILE A N 1
ATOM 892 C CA . ILE A 1 112 ? -4.033 2.072 -24.306 1.00 74.38 112 ILE A CA 1
ATOM 893 C C . ILE A 1 112 ? -3.279 1.436 -23.136 1.00 74.38 112 ILE A C 1
ATOM 895 O O . ILE A 1 112 ? -2.484 0.530 -23.366 1.00 74.38 112 ILE A O 1
ATOM 899 N N . ASP A 1 113 ? -3.579 1.840 -21.902 1.00 73.94 113 ASP A N 1
ATOM 900 C CA . ASP A 1 113 ? -2.943 1.333 -20.685 1.00 73.94 113 ASP A CA 1
ATOM 901 C C . ASP A 1 113 ? -3.116 -0.186 -20.572 1.00 73.94 113 ASP A C 1
ATOM 903 O O . ASP A 1 113 ? -2.154 -0.905 -20.306 1.00 73.94 113 ASP A O 1
ATOM 907 N N . LYS A 1 114 ? -4.319 -0.703 -20.861 1.00 72.69 114 LYS A N 1
ATOM 908 C CA . LYS A 1 114 ? -4.607 -2.144 -20.845 1.00 72.69 114 LYS A CA 1
ATOM 909 C C . LYS A 1 114 ? -3.792 -2.918 -21.886 1.00 72.69 114 LYS A C 1
ATOM 911 O O . LYS A 1 114 ? -3.259 -3.988 -21.576 1.00 72.69 114 LYS A O 1
ATOM 916 N N . VAL A 1 115 ? -3.680 -2.400 -23.111 1.00 75.25 115 VAL A N 1
ATOM 917 C CA . VAL A 1 115 ? -2.895 -3.052 -24.173 1.00 75.25 115 VAL A CA 1
ATOM 918 C C . VAL A 1 115 ? -1.396 -2.958 -23.879 1.00 75.25 115 VAL A C 1
ATOM 920 O O . VAL A 1 115 ? -0.680 -3.949 -24.030 1.00 75.25 115 VAL A O 1
ATOM 923 N N . SER A 1 116 ? -0.913 -1.812 -23.398 1.00 78.75 116 SER A N 1
ATOM 924 C CA . SER A 1 116 ? 0.482 -1.633 -22.989 1.00 78.75 116 SER A CA 1
ATOM 925 C C . SER A 1 116 ? 0.851 -2.554 -21.831 1.00 78.75 116 SER A C 1
ATOM 927 O O . SER A 1 116 ? 1.879 -3.220 -21.904 1.00 78.75 116 SER A O 1
ATOM 929 N N . PHE A 1 117 ? -0.012 -2.680 -20.823 1.00 79.00 117 PHE A N 1
ATOM 930 C CA . PHE A 1 117 ? 0.166 -3.627 -19.726 1.00 79.00 117 PHE A CA 1
ATOM 931 C C . PHE A 1 117 ? 0.252 -5.074 -20.226 1.00 79.00 117 PHE A C 1
ATOM 933 O O . PHE A 1 117 ? 1.186 -5.795 -19.883 1.00 79.00 117 PHE A O 1
ATOM 940 N N . SER A 1 118 ? -0.677 -5.483 -21.094 1.00 79.38 118 SER A N 1
ATOM 941 C CA . SER A 1 118 ? -0.685 -6.834 -21.674 1.00 79.38 118 SER A CA 1
ATOM 942 C C . SER A 1 118 ? 0.585 -7.107 -22.488 1.00 79.38 118 SER A C 1
ATOM 944 O O . SER A 1 118 ? 1.170 -8.185 -22.393 1.00 79.38 118 SER A O 1
ATOM 946 N N . THR A 1 119 ? 1.051 -6.105 -23.237 1.00 80.75 119 THR A N 1
ATOM 947 C CA . THR A 1 119 ? 2.290 -6.177 -24.020 1.00 80.75 119 THR A CA 1
ATOM 948 C C . THR A 1 119 ? 3.503 -6.336 -23.105 1.00 80.75 1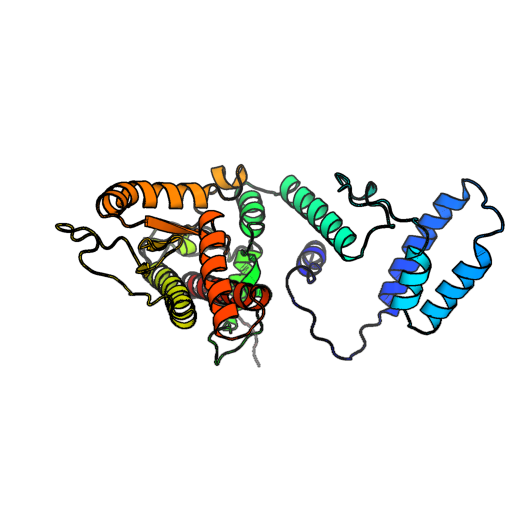19 THR A C 1
ATOM 950 O O . THR A 1 119 ? 4.259 -7.288 -23.287 1.00 80.75 119 THR A O 1
ATOM 953 N N . LEU A 1 120 ? 3.647 -5.481 -22.085 1.00 81.50 120 LEU A N 1
ATOM 954 C CA . LEU A 1 120 ? 4.723 -5.559 -21.088 1.00 81.50 120 LEU A CA 1
ATOM 955 C C . LEU A 1 120 ? 4.757 -6.925 -20.403 1.00 81.50 120 LEU A C 1
ATOM 957 O O . LEU A 1 120 ? 5.819 -7.518 -20.254 1.00 81.50 120 LEU A O 1
ATOM 961 N N . LEU A 1 121 ? 3.588 -7.450 -20.038 1.00 85.06 121 LEU A N 1
ATOM 962 C CA . LEU A 1 121 ? 3.476 -8.742 -19.378 1.00 85.06 121 LEU A CA 1
ATOM 963 C C . LEU A 1 121 ? 3.863 -9.911 -20.300 1.00 85.06 121 LEU A C 1
ATOM 965 O O . LEU A 1 121 ? 4.474 -10.873 -19.838 1.00 85.06 121 LEU A O 1
ATOM 969 N N . SER A 1 122 ? 3.514 -9.834 -21.589 1.00 83.31 122 SER A N 1
ATOM 970 C CA . SER A 1 122 ? 3.860 -10.851 -22.596 1.00 83.31 122 SER A CA 1
ATOM 971 C C . SER A 1 122 ? 5.329 -10.814 -23.028 1.00 83.31 122 SER A C 1
ATOM 973 O O . SER A 1 122 ? 5.874 -11.837 -23.429 1.00 83.31 122 SER A O 1
ATOM 975 N N . GLN A 1 123 ? 5.962 -9.642 -22.940 1.00 84.75 123 GLN A N 1
ATOM 976 C CA . GLN A 1 123 ? 7.350 -9.399 -23.339 1.00 84.75 123 GLN A CA 1
ATOM 977 C C . GLN A 1 123 ? 8.313 -9.371 -22.146 1.00 84.75 123 GLN A C 1
ATOM 979 O O . GLN A 1 123 ? 9.482 -9.029 -22.319 1.00 84.75 123 GLN A O 1
ATOM 984 N N . ALA A 1 124 ? 7.835 -9.697 -20.942 1.00 85.62 124 ALA A N 1
ATOM 985 C CA . ALA A 1 124 ? 8.665 -9.713 -19.748 1.00 85.62 124 ALA A CA 1
ATOM 986 C C . ALA A 1 124 ? 9.852 -10.681 -19.950 1.00 85.62 124 ALA A C 1
ATOM 988 O O . ALA A 1 124 ? 9.625 -11.850 -20.271 1.00 85.62 124 ALA A O 1
ATOM 989 N N . PRO A 1 125 ? 11.105 -10.220 -19.779 1.00 88.56 125 PRO A N 1
ATOM 990 C CA . PRO A 1 125 ? 12.290 -11.012 -20.113 1.00 88.56 125 PRO A CA 1
ATOM 991 C C . PRO A 1 125 ? 12.536 -12.184 -19.154 1.00 88.56 125 PRO A C 1
ATOM 993 O O . PRO A 1 125 ? 13.205 -13.148 -19.518 1.00 88.56 125 PRO A O 1
ATOM 996 N N . ASP A 1 126 ? 12.002 -12.109 -17.937 1.00 90.75 126 ASP A N 1
ATOM 997 C CA . ASP A 1 126 ? 12.222 -13.091 -16.883 1.00 90.75 126 ASP A CA 1
ATOM 998 C C . ASP A 1 126 ? 11.063 -13.108 -15.865 1.00 90.75 126 ASP A C 1
ATOM 1000 O O . ASP A 1 126 ? 10.171 -12.250 -15.871 1.00 90.75 126 ASP A O 1
ATOM 1004 N N . VAL A 1 127 ? 11.083 -14.109 -14.977 1.00 94.50 127 VAL A N 1
ATOM 1005 C CA . VAL A 1 127 ? 10.056 -14.344 -13.945 1.00 94.50 127 VAL A CA 1
ATOM 1006 C C . VAL A 1 127 ? 9.921 -13.151 -12.999 1.00 94.50 127 VAL A C 1
ATOM 1008 O O . VAL A 1 127 ? 8.802 -12.746 -12.684 1.00 94.50 127 VAL A O 1
ATOM 1011 N N . ARG A 1 128 ? 11.040 -12.552 -12.577 1.00 93.56 128 ARG A N 1
ATOM 1012 C CA . ARG A 1 128 ? 11.044 -11.401 -11.674 1.00 93.56 128 ARG A CA 1
ATOM 1013 C C . ARG A 1 128 ? 10.445 -10.180 -12.367 1.00 93.56 128 ARG A C 1
ATOM 1015 O O . ARG A 1 128 ? 9.606 -9.513 -11.769 1.00 93.56 128 ARG A O 1
ATOM 1022 N N . SER A 1 129 ? 10.841 -9.878 -13.602 1.00 91.38 129 SER A N 1
ATOM 1023 C CA . SER A 1 129 ? 10.281 -8.757 -14.371 1.00 91.38 129 SER A CA 1
ATOM 1024 C C . SER A 1 129 ? 8.769 -8.900 -14.545 1.00 91.38 129 SER A C 1
ATOM 1026 O O . SER A 1 129 ? 8.018 -7.935 -14.395 1.00 91.38 129 SER A O 1
ATOM 1028 N N . ARG A 1 130 ? 8.294 -10.126 -14.792 1.00 93.56 130 ARG A N 1
ATOM 1029 C CA . ARG A 1 130 ? 6.861 -10.421 -14.886 1.00 93.56 130 ARG A CA 1
ATOM 1030 C C . ARG A 1 130 ? 6.145 -10.219 -13.546 1.00 93.56 130 ARG A C 1
ATOM 1032 O O . ARG A 1 130 ? 5.079 -9.608 -13.516 1.00 93.56 130 ARG A O 1
ATOM 1039 N N . ALA A 1 131 ? 6.742 -10.683 -12.446 1.00 94.31 131 ALA A N 1
ATOM 1040 C CA . ALA A 1 131 ? 6.234 -10.475 -11.091 1.00 94.31 131 ALA A CA 1
ATOM 1041 C C . ALA A 1 131 ? 6.179 -8.984 -10.713 1.00 94.31 131 ALA A C 1
ATOM 1043 O O . ALA A 1 131 ? 5.167 -8.531 -10.184 1.00 94.31 131 ALA A O 1
ATOM 1044 N N . LEU A 1 132 ? 7.213 -8.205 -11.052 1.00 93.50 132 LEU A N 1
ATOM 1045 C CA . LEU A 1 132 ? 7.272 -6.756 -10.831 1.00 93.50 132 LEU A CA 1
ATOM 1046 C C . LEU A 1 132 ? 6.098 -6.047 -11.516 1.00 93.50 132 LEU A C 1
ATOM 1048 O O . LEU A 1 132 ? 5.361 -5.314 -10.865 1.00 93.50 132 LEU A O 1
ATOM 1052 N N . VAL A 1 133 ? 5.854 -6.330 -12.800 1.00 90.62 133 VAL A N 1
ATOM 1053 C CA . VAL A 1 133 ? 4.722 -5.753 -13.549 1.00 90.62 133 VAL A CA 1
ATOM 1054 C C . VAL A 1 133 ? 3.375 -6.115 -12.907 1.00 90.62 133 VAL A C 1
ATOM 1056 O O . VAL A 1 133 ? 2.493 -5.259 -12.778 1.00 90.62 133 VAL A O 1
ATOM 1059 N N . LEU A 1 134 ? 3.198 -7.367 -12.476 1.00 92.50 134 LEU A N 1
ATOM 1060 C CA . LEU A 1 134 ? 1.967 -7.810 -11.813 1.00 92.50 134 LEU A CA 1
ATOM 1061 C C . LEU A 1 134 ? 1.777 -7.148 -10.443 1.00 92.50 134 LEU A C 1
ATOM 1063 O O . LEU A 1 134 ? 0.667 -6.732 -10.127 1.00 92.50 134 LEU A O 1
ATOM 1067 N N . SER A 1 135 ? 2.834 -6.989 -9.655 1.00 92.81 135 SER A N 1
ATOM 1068 C CA . SER A 1 135 ? 2.769 -6.342 -8.342 1.00 92.81 135 SER A CA 1
ATOM 1069 C C . SER A 1 135 ? 2.516 -4.830 -8.443 1.00 92.81 135 SER A C 1
ATOM 1071 O O . SER A 1 135 ? 1.613 -4.289 -7.796 1.00 92.81 135 SER A O 1
ATOM 1073 N N . SER A 1 136 ? 3.218 -4.136 -9.342 1.00 91.75 136 SER A N 1
ATOM 1074 C CA . SER A 1 136 ? 3.045 -2.693 -9.568 1.00 91.75 136 SER A CA 1
ATOM 1075 C C . SER A 1 136 ? 1.677 -2.322 -10.149 1.00 91.75 136 SER A C 1
ATOM 1077 O O . SER A 1 136 ? 1.285 -1.158 -10.093 1.00 91.75 136 SER A O 1
ATOM 1079 N N . SER A 1 137 ? 0.933 -3.291 -10.692 1.00 89.62 137 SER A N 1
ATOM 1080 C CA . SER A 1 137 ? -0.427 -3.091 -11.216 1.00 89.62 137 SER A CA 1
ATOM 1081 C C . SER A 1 137 ? -1.542 -3.403 -10.214 1.00 89.62 137 SER A C 1
ATOM 1083 O O . SER A 1 137 ? -2.717 -3.212 -10.538 1.00 89.62 137 SER A O 1
ATOM 1085 N N . ILE A 1 138 ? -1.209 -3.841 -8.996 1.00 90.81 138 ILE A N 1
ATOM 1086 C CA . ILE A 1 138 ? -2.189 -3.950 -7.911 1.00 90.81 138 ILE A CA 1
ATOM 1087 C C . ILE A 1 138 ? -2.698 -2.534 -7.571 1.00 90.81 138 ILE A C 1
ATOM 1089 O O . ILE A 1 138 ? -1.914 -1.578 -7.550 1.00 90.81 138 ILE A O 1
ATOM 1093 N N . PRO A 1 139 ? -4.007 -2.347 -7.311 1.00 89.12 139 PRO A N 1
ATOM 1094 C CA . PRO A 1 139 ? -4.530 -1.051 -6.896 1.00 89.12 139 PRO A CA 1
ATOM 1095 C C . PRO A 1 139 ? -3.749 -0.463 -5.715 1.00 89.12 139 PRO A C 1
ATOM 1097 O O . PRO A 1 139 ? -3.446 -1.168 -4.753 1.00 89.12 139 PRO A O 1
ATOM 1100 N N . HIS A 1 140 ? -3.491 0.845 -5.781 1.00 95.00 140 HIS A N 1
ATOM 1101 C CA . HIS A 1 140 ? -2.750 1.635 -4.788 1.00 95.00 140 HIS A CA 1
ATOM 1102 C C . HIS A 1 140 ? -1.217 1.454 -4.754 1.00 95.00 140 HIS A C 1
ATOM 1104 O O . HIS A 1 140 ? -0.553 2.226 -4.061 1.00 95.00 140 HIS A O 1
ATOM 1110 N N . SER A 1 141 ? -0.626 0.552 -5.555 1.00 93.00 141 SER A N 1
ATOM 1111 C CA . SER A 1 141 ? 0.842 0.396 -5.640 1.00 93.00 141 SER A CA 1
ATOM 1112 C C . SER A 1 141 ? 1.564 1.702 -6.006 1.00 93.00 141 SER A C 1
ATOM 1114 O O . SER A 1 141 ? 2.552 2.080 -5.379 1.00 93.00 141 SER A O 1
ATOM 1116 N N . GLY A 1 142 ? 1.035 2.437 -6.989 1.00 92.25 142 GLY A N 1
ATOM 1117 C CA . GLY A 1 142 ? 1.641 3.665 -7.519 1.00 92.25 142 GLY A CA 1
ATOM 1118 C C . GLY A 1 142 ? 1.210 4.971 -6.843 1.00 92.25 142 GLY A C 1
ATOM 1119 O O . GLY A 1 142 ? 1.548 6.041 -7.350 1.00 92.25 142 GLY A O 1
ATOM 1120 N N . ASP A 1 143 ? 0.455 4.929 -5.739 1.00 93.75 143 ASP A N 1
ATOM 1121 C CA . ASP A 1 143 ? -0.156 6.139 -5.168 1.00 93.75 143 ASP A CA 1
ATOM 1122 C C . ASP A 1 143 ? 0.889 7.175 -4.716 1.00 93.75 143 ASP A C 1
ATOM 1124 O O . ASP A 1 143 ? 0.640 8.375 -4.862 1.00 93.75 143 ASP A O 1
ATOM 1128 N N . TRP A 1 144 ? 2.071 6.735 -4.260 1.00 94.44 144 TRP A N 1
ATOM 1129 C CA . TRP A 1 144 ? 3.202 7.579 -3.841 1.00 94.44 144 TRP A CA 1
ATOM 1130 C C . TRP A 1 144 ? 3.675 8.557 -4.918 1.00 94.44 144 TRP A C 1
ATOM 1132 O O . TRP A 1 144 ? 4.096 9.670 -4.606 1.00 94.44 144 TRP A O 1
ATOM 1142 N N . LEU A 1 145 ? 3.570 8.180 -6.189 1.00 88.88 145 LEU A N 1
ATOM 1143 C CA . LEU A 1 145 ? 4.025 9.021 -7.286 1.00 88.88 145 LEU A CA 1
ATOM 1144 C C . LEU A 1 145 ? 3.012 10.121 -7.651 1.00 88.88 145 LEU A C 1
ATOM 1146 O O . LEU A 1 145 ? 3.361 11.060 -8.357 1.00 88.88 145 LEU A O 1
ATOM 1150 N N . SER A 1 146 ? 1.771 10.031 -7.163 1.00 85.38 146 SER A N 1
ATOM 1151 C CA . SER A 1 146 ? 0.729 11.052 -7.362 1.00 85.38 146 SER A CA 1
ATOM 1152 C C . SER A 1 146 ? 0.650 12.079 -6.231 1.00 85.38 146 SER A C 1
ATOM 1154 O O . SER A 1 146 ? -0.186 12.986 -6.264 1.00 85.38 146 SER A O 1
ATOM 1156 N N . VAL A 1 147 ? 1.494 11.925 -5.210 1.00 85.88 147 VAL A N 1
ATOM 1157 C CA . VAL A 1 147 ? 1.467 12.744 -3.998 1.00 85.88 147 VAL A CA 1
ATOM 1158 C C . VAL A 1 147 ? 2.142 14.082 -4.242 1.00 85.88 147 VAL A C 1
ATOM 1160 O O . VAL A 1 147 ? 3.198 14.161 -4.862 1.00 85.88 147 VAL A O 1
ATOM 1163 N N . VAL A 1 148 ? 1.550 15.148 -3.705 1.00 86.25 148 VAL A N 1
ATOM 1164 C CA . VAL A 1 148 ? 2.212 16.453 -3.639 1.00 86.25 148 VAL A CA 1
ATOM 1165 C C . VAL A 1 148 ? 3.266 16.406 -2.525 1.00 86.25 148 VAL A C 1
ATOM 1167 O O . VAL A 1 148 ? 2.887 16.243 -1.360 1.00 86.25 148 VAL A O 1
ATOM 1170 N N . PRO A 1 149 ? 4.568 16.577 -2.827 1.00 87.50 149 PRO A N 1
ATOM 1171 C CA . PRO A 1 149 ? 5.607 16.519 -1.807 1.00 87.50 149 PRO A CA 1
ATOM 1172 C C . PRO A 1 149 ? 5.422 17.628 -0.768 1.00 87.50 149 PRO A C 1
ATOM 1174 O O . PRO A 1 149 ? 5.352 18.811 -1.102 1.00 87.50 149 PRO A O 1
ATOM 1177 N N . SER A 1 150 ? 5.363 17.258 0.511 1.00 88.38 150 SER A N 1
ATOM 1178 C CA . SER A 1 150 ? 5.238 18.209 1.620 1.00 88.38 150 SER A CA 1
ATOM 1179 C C . SER A 1 150 ? 6.059 17.748 2.813 1.00 88.38 150 SER A C 1
ATOM 1181 O O . SER A 1 150 ? 5.807 16.685 3.376 1.00 88.38 150 SER A O 1
ATOM 1183 N N . ARG A 1 151 ? 7.036 18.560 3.230 1.00 89.38 151 ARG A N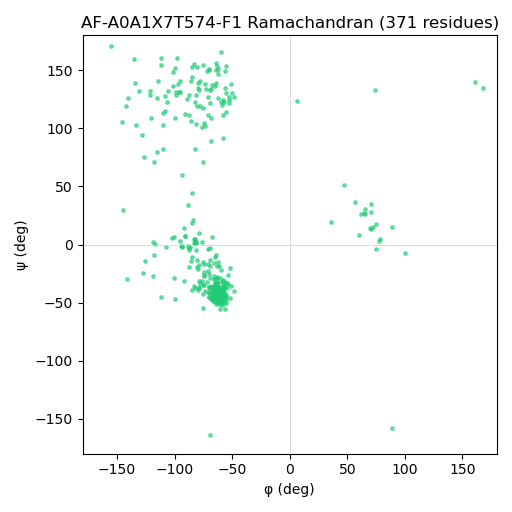 1
ATOM 1184 C CA . ARG A 1 151 ? 7.862 18.255 4.409 1.00 89.38 151 ARG A CA 1
ATOM 1185 C C . ARG A 1 151 ? 7.053 18.354 5.699 1.00 89.38 151 ARG A C 1
ATOM 1187 O O . ARG A 1 151 ? 7.187 17.502 6.564 1.00 89.38 151 ARG A O 1
ATOM 1194 N N . GLN A 1 152 ? 6.168 19.346 5.792 1.00 88.88 152 GLN A N 1
ATOM 1195 C CA . GLN A 1 152 ? 5.322 19.580 6.965 1.00 88.88 152 GLN A CA 1
ATOM 1196 C C . GLN A 1 152 ? 4.346 18.430 7.220 1.00 88.88 152 GLN A C 1
ATOM 1198 O O . GLN A 1 152 ? 4.027 18.148 8.368 1.00 88.88 152 GLN A O 1
ATOM 1203 N N . LEU A 1 153 ? 3.876 17.773 6.156 1.00 86.19 153 LEU A N 1
ATOM 1204 C CA . LEU A 1 153 ? 2.961 16.636 6.253 1.00 86.19 153 LEU A CA 1
ATOM 1205 C C . LEU A 1 153 ? 3.678 15.280 6.229 1.00 86.19 153 LEU A C 1
ATOM 1207 O O . LEU A 1 153 ? 3.007 14.256 6.208 1.00 86.19 153 LEU A O 1
ATOM 1211 N N . GLY A 1 154 ? 5.016 15.251 6.183 1.00 88.94 154 GLY A N 1
ATOM 1212 C CA . GLY A 1 154 ? 5.763 13.996 6.062 1.00 88.94 154 GLY A CA 1
ATOM 1213 C C . GLY A 1 154 ? 5.521 13.258 4.737 1.00 88.94 154 GLY A C 1
ATOM 1214 O O . GLY A 1 154 ? 5.665 12.042 4.672 1.00 88.94 154 GLY A O 1
ATOM 1215 N N . LEU A 1 155 ? 5.167 13.974 3.665 1.00 89.75 155 LEU A N 1
ATOM 1216 C CA . LEU A 1 155 ? 4.884 13.434 2.324 1.00 89.75 155 LEU A CA 1
ATOM 1217 C C . LEU A 1 155 ? 6.039 13.640 1.325 1.00 89.75 155 LEU A C 1
ATOM 1219 O O . LEU A 1 155 ? 5.892 13.396 0.134 1.00 89.75 155 LEU A O 1
ATOM 1223 N N . HIS A 1 156 ? 7.174 14.158 1.789 1.00 90.38 156 HIS A N 1
ATOM 1224 C CA . HIS A 1 156 ? 8.365 14.421 0.981 1.00 90.38 156 HIS A CA 1
ATOM 1225 C C . HIS A 1 156 ? 9.370 13.267 1.102 1.00 90.38 156 HIS A C 1
ATOM 1227 O O . HIS A 1 156 ? 9.613 12.792 2.212 1.00 90.38 156 HIS A O 1
ATOM 1233 N N . PHE A 1 157 ? 9.979 12.866 -0.011 1.00 87.56 157 PHE A N 1
ATOM 1234 C CA . PHE A 1 157 ? 11.144 11.976 -0.043 1.00 87.56 157 PHE A CA 1
ATOM 1235 C C . PHE A 1 157 ? 12.425 12.798 -0.112 1.00 87.56 157 PHE A C 1
ATOM 1237 O O . PHE A 1 157 ? 12.463 13.806 -0.815 1.00 87.56 157 PHE A O 1
ATOM 1244 N N . LEU A 1 158 ? 13.471 12.385 0.594 1.00 89.38 158 LEU A N 1
ATOM 1245 C CA . LEU A 1 158 ? 14.822 12.872 0.321 1.00 89.38 158 LEU A CA 1
ATOM 1246 C C . LEU A 1 158 ? 15.259 12.433 -1.081 1.00 89.38 158 LEU A C 1
ATOM 1248 O O . LEU A 1 158 ? 14.768 11.431 -1.599 1.00 89.38 158 LEU A O 1
ATOM 1252 N N . ASP A 1 159 ? 16.206 13.153 -1.682 1.00 86.75 159 ASP A N 1
ATOM 1253 C CA . ASP A 1 159 ? 16.641 12.882 -3.057 1.00 86.75 159 ASP A CA 1
ATOM 1254 C C . ASP A 1 159 ? 17.087 11.424 -3.229 1.00 86.75 159 ASP A C 1
ATOM 1256 O O . ASP A 1 159 ? 16.615 10.734 -4.130 1.00 86.75 159 ASP A O 1
ATOM 1260 N N . GLN A 1 160 ? 17.929 10.925 -2.318 1.00 86.81 160 GLN A N 1
ATOM 1261 C CA . GLN A 1 160 ? 18.403 9.542 -2.357 1.00 86.81 160 GLN A CA 1
ATOM 1262 C C . GLN A 1 160 ? 17.269 8.531 -2.132 1.00 86.81 160 GLN A C 1
ATOM 1264 O O . GLN A 1 160 ? 17.226 7.509 -2.808 1.00 86.81 160 GLN A O 1
ATOM 1269 N N . GLU A 1 161 ? 16.315 8.832 -1.242 1.00 90.25 161 GLU A N 1
ATOM 1270 C CA . GLU A 1 161 ? 15.154 7.963 -1.023 1.00 90.25 161 GLU A CA 1
ATOM 1271 C C . GLU A 1 161 ? 14.318 7.842 -2.297 1.00 90.25 161 GLU A C 1
ATOM 1273 O O . GLU A 1 161 ? 13.970 6.738 -2.715 1.00 90.25 161 GLU A O 1
ATOM 1278 N N . PHE A 1 162 ? 14.024 8.977 -2.937 1.00 89.12 162 PHE A N 1
ATOM 1279 C CA . PHE A 1 162 ? 13.235 9.024 -4.160 1.00 89.12 162 PHE A CA 1
ATOM 1280 C C . PHE A 1 162 ? 13.926 8.272 -5.297 1.00 89.12 162 PHE A C 1
ATOM 1282 O O . PHE A 1 162 ? 13.279 7.487 -5.991 1.00 89.12 162 PHE A O 1
ATOM 1289 N N . TRP A 1 163 ? 15.238 8.463 -5.462 1.00 87.31 163 TRP A N 1
ATOM 1290 C CA . TRP A 1 163 ? 16.022 7.740 -6.461 1.00 87.31 163 TRP A CA 1
ATOM 1291 C C . TRP A 1 163 ? 15.967 6.229 -6.250 1.00 87.31 163 TRP A C 1
ATOM 1293 O O . TRP A 1 163 ? 15.648 5.518 -7.203 1.00 87.31 163 TRP A O 1
ATOM 1303 N N . SER A 1 164 ? 16.184 5.740 -5.027 1.00 88.31 164 SER A N 1
ATOM 1304 C CA . SER A 1 164 ? 16.095 4.305 -4.730 1.00 88.31 164 SER A CA 1
ATOM 1305 C C . SER A 1 164 ? 14.685 3.756 -4.976 1.00 88.31 164 SER A C 1
ATOM 1307 O O . SER A 1 164 ? 14.534 2.694 -5.577 1.00 88.31 164 SER A O 1
ATOM 1309 N N . CYS A 1 165 ? 13.637 4.506 -4.605 1.00 92.00 165 CYS A N 1
ATOM 1310 C CA . CYS A 1 165 ? 12.247 4.129 -4.889 1.00 92.00 165 CYS A CA 1
ATOM 1311 C C . CYS A 1 165 ? 11.985 3.994 -6.392 1.00 92.00 165 CYS A C 1
ATOM 1313 O O . CYS A 1 165 ? 11.433 2.991 -6.839 1.00 92.00 165 CYS A O 1
ATOM 1315 N N . VAL A 1 166 ? 12.397 4.988 -7.185 1.00 90.12 166 VAL A N 1
ATOM 1316 C CA . VAL A 1 166 ? 12.232 4.973 -8.645 1.00 90.12 166 VAL A CA 1
ATOM 1317 C C . VAL A 1 166 ? 13.043 3.841 -9.273 1.00 90.12 166 VAL A C 1
ATOM 1319 O O . VAL A 1 166 ? 12.538 3.162 -10.163 1.00 90.12 166 VAL A O 1
ATOM 1322 N N . GLN A 1 167 ? 14.271 3.602 -8.810 1.00 88.56 167 GLN A N 1
ATOM 1323 C CA . GLN A 1 167 ? 15.103 2.502 -9.295 1.00 88.56 167 GLN A CA 1
ATOM 1324 C C . GLN A 1 167 ? 14.430 1.149 -9.072 1.00 88.56 167 GLN A C 1
ATOM 1326 O O . GLN A 1 167 ? 14.272 0.389 -10.029 1.00 88.56 167 GLN A O 1
ATOM 1331 N N . TYR A 1 168 ? 13.962 0.891 -7.850 1.00 91.31 168 TYR A N 1
ATOM 1332 C CA . TYR A 1 168 ? 13.272 -0.350 -7.512 1.00 91.31 168 TYR A CA 1
ATOM 1333 C C . TYR A 1 168 ? 11.956 -0.508 -8.285 1.00 91.31 168 TYR A C 1
ATOM 1335 O O . TYR A 1 168 ? 11.705 -1.553 -8.883 1.00 91.31 168 TYR A O 1
ATOM 1343 N N . TRP A 1 169 ? 11.143 0.554 -8.353 1.00 92.06 169 TRP A N 1
ATOM 1344 C CA . TRP A 1 169 ? 9.877 0.572 -9.097 1.00 92.06 169 TRP A CA 1
ATOM 1345 C C . TRP A 1 169 ? 10.053 0.235 -10.581 1.00 92.06 169 TRP A C 1
ATOM 1347 O O . TRP A 1 169 ? 9.201 -0.421 -11.178 1.00 92.06 169 TRP A O 1
ATOM 1357 N N . LEU A 1 170 ? 11.157 0.683 -11.180 1.00 87.38 170 LEU A N 1
ATOM 1358 C CA . LEU A 1 170 ? 11.486 0.439 -12.583 1.00 87.38 170 LEU A CA 1
ATOM 1359 C C . LEU A 1 170 ? 12.242 -0.878 -12.813 1.00 87.38 170 LEU A C 1
ATOM 1361 O O . LEU A 1 170 ? 12.483 -1.235 -13.966 1.00 87.38 170 LEU A O 1
ATOM 1365 N N . GLY A 1 171 ? 12.605 -1.602 -11.750 1.00 88.69 171 GLY A N 1
ATOM 1366 C CA . GLY A 1 171 ? 13.377 -2.841 -11.837 1.00 88.69 171 GLY A CA 1
ATOM 1367 C C . GLY A 1 171 ? 14.830 -2.620 -12.257 1.00 88.69 171 GLY A C 1
ATOM 1368 O O . GLY A 1 171 ? 15.428 -3.493 -12.886 1.00 88.69 171 GLY A O 1
ATOM 1369 N N . PHE A 1 172 ? 15.403 -1.451 -11.959 1.00 86.50 172 PHE A N 1
ATOM 1370 C CA . PHE A 1 172 ? 16.811 -1.198 -12.235 1.00 86.50 172 PHE A CA 1
ATOM 1371 C C . PHE A 1 172 ? 17.700 -1.958 -11.263 1.00 86.50 172 PHE A C 1
ATOM 1373 O O . PHE A 1 172 ? 17.496 -1.933 -10.052 1.00 86.50 172 PHE A O 1
ATOM 1380 N N . SER A 1 173 ? 18.723 -2.602 -11.817 1.00 83.88 173 SER A N 1
ATOM 1381 C CA . SER A 1 173 ? 19.753 -3.232 -11.011 1.00 83.88 173 SER A CA 1
ATOM 1382 C C . SER A 1 173 ? 20.749 -2.190 -10.497 1.00 83.88 173 SER A C 1
ATOM 1384 O O . SER A 1 173 ? 21.256 -1.379 -11.275 1.00 83.88 173 SER A O 1
ATOM 1386 N N . SER A 1 174 ? 21.061 -2.247 -9.204 1.00 72.81 174 SER A N 1
ATOM 1387 C CA . SER A 1 174 ? 22.102 -1.448 -8.547 1.00 72.81 174 SER A CA 1
ATOM 1388 C C . SER A 1 174 ? 23.511 -2.049 -8.698 1.00 72.81 174 SER A C 1
ATOM 1390 O O . SER A 1 174 ? 24.482 -1.487 -8.196 1.00 72.81 174 SER A O 1
ATOM 1392 N N . GLY A 1 175 ? 23.659 -3.143 -9.457 1.00 68.50 175 GLY A N 1
ATOM 1393 C CA . GLY A 1 175 ? 24.932 -3.829 -9.686 1.00 68.50 175 GLY A CA 1
ATOM 1394 C C . GLY A 1 175 ? 25.238 -4.898 -8.635 1.00 68.50 175 GLY A C 1
ATOM 1395 O O . GLY A 1 175 ? 24.340 -5.441 -7.997 1.00 68.50 175 GLY A O 1
ATOM 1396 N N . ASN A 1 176 ? 26.518 -5.246 -8.486 1.00 63.50 176 ASN A N 1
ATOM 1397 C CA . ASN A 1 176 ? 26.947 -6.240 -7.501 1.00 63.50 176 ASN A CA 1
ATOM 1398 C C . ASN A 1 176 ? 27.038 -5.599 -6.114 1.00 63.50 176 ASN A C 1
ATOM 1400 O O . ASN A 1 176 ? 27.856 -4.703 -5.900 1.00 63.50 176 ASN A O 1
ATOM 1404 N N . SER A 1 177 ? 26.249 -6.110 -5.173 1.00 67.31 177 SER A N 1
ATOM 1405 C CA . SER A 1 177 ? 26.277 -5.686 -3.774 1.00 67.31 177 SER A CA 1
ATOM 1406 C C . SER A 1 177 ? 27.041 -6.694 -2.902 1.00 67.31 177 SER A C 1
ATOM 1408 O O . SER A 1 177 ? 27.038 -7.894 -3.199 1.00 67.31 177 SER A O 1
ATOM 1410 N N . PRO A 1 178 ? 27.711 -6.240 -1.823 1.00 75.19 178 PRO A N 1
ATOM 1411 C CA . PRO A 1 178 ? 28.243 -7.142 -0.800 1.00 75.19 178 PRO A CA 1
ATOM 1412 C C . PRO A 1 178 ? 27.108 -7.971 -0.161 1.00 75.19 178 PRO A C 1
ATOM 1414 O O . PRO A 1 178 ? 25.940 -7.633 -0.330 1.00 75.19 178 PRO A O 1
ATOM 1417 N N . PRO A 1 179 ? 27.400 -9.054 0.581 1.00 83.75 179 PRO A N 1
ATOM 1418 C CA . PRO A 1 179 ? 26.372 -9.783 1.323 1.00 83.75 179 PRO A CA 1
ATOM 1419 C C . PRO A 1 179 ? 25.591 -8.867 2.272 1.00 83.75 179 PRO A C 1
ATOM 1421 O O . PRO A 1 179 ? 26.128 -7.875 2.766 1.00 83.75 179 PRO A O 1
ATOM 1424 N N . CYS A 1 180 ? 24.347 -9.238 2.579 1.00 84.94 180 CYS A N 1
ATOM 1425 C CA . CYS A 1 180 ? 23.490 -8.478 3.481 1.00 84.94 180 CYS A CA 1
ATOM 1426 C C . CYS A 1 180 ? 24.206 -8.213 4.813 1.00 84.94 180 CYS A C 1
ATOM 1428 O O . CYS A 1 180 ? 24.554 -9.156 5.526 1.00 84.94 180 CYS A O 1
ATOM 1430 N N . ALA A 1 181 ? 24.361 -6.943 5.197 1.00 80.94 181 ALA A N 1
ATOM 1431 C CA . ALA A 1 181 ? 25.021 -6.568 6.453 1.00 80.94 181 ALA A CA 1
ATOM 1432 C C . ALA A 1 181 ? 24.311 -7.115 7.708 1.00 80.94 181 ALA A C 1
ATOM 1434 O O . ALA A 1 181 ? 24.903 -7.182 8.781 1.00 80.94 181 ALA A O 1
ATOM 1435 N N . VAL A 1 182 ? 23.044 -7.511 7.567 1.00 83.75 182 VAL A N 1
ATOM 1436 C CA . VAL A 1 182 ? 22.180 -7.905 8.678 1.00 83.75 182 VAL A CA 1
ATOM 1437 C C . VAL A 1 182 ? 22.090 -9.422 8.844 1.00 83.75 182 VAL A C 1
ATOM 1439 O O . VAL A 1 182 ? 22.213 -9.926 9.956 1.00 83.75 182 VAL A O 1
ATOM 1442 N N . CYS A 1 183 ? 21.877 -10.165 7.754 1.00 86.69 183 CYS A N 1
ATOM 1443 C CA . CYS A 1 183 ? 21.713 -11.624 7.808 1.00 86.69 183 CYS A CA 1
ATOM 1444 C C . CYS A 1 183 ? 22.799 -12.410 7.056 1.00 86.69 183 CYS A C 1
ATOM 1446 O O . CYS A 1 183 ? 22.724 -13.635 6.983 1.00 86.69 183 CYS A O 1
ATOM 1448 N N . SER A 1 184 ? 23.770 -11.715 6.455 1.00 86.75 184 SER A N 1
ATOM 1449 C CA . SER A 1 184 ? 24.882 -12.278 5.674 1.00 86.75 184 SER A CA 1
ATOM 1450 C C . SER A 1 184 ? 24.484 -13.108 4.447 1.00 86.75 184 SER A C 1
ATOM 1452 O O . SER A 1 184 ? 25.347 -13.716 3.815 1.00 86.75 184 SER A O 1
ATOM 1454 N N . SER A 1 185 ? 23.201 -13.124 4.073 1.00 86.12 185 SER A N 1
ATOM 1455 C CA . SER A 1 185 ? 22.748 -13.781 2.846 1.00 86.12 185 SER A CA 1
ATOM 1456 C C . SER A 1 185 ? 23.227 -13.016 1.606 1.00 86.12 185 SER A C 1
ATOM 1458 O O . SER A 1 185 ? 23.387 -11.792 1.670 1.00 86.12 185 SER A O 1
ATOM 1460 N N . PRO A 1 186 ? 23.439 -13.702 0.469 1.00 84.88 186 PRO A N 1
ATOM 1461 C CA . PRO A 1 186 ? 23.702 -13.039 -0.803 1.00 84.88 186 PRO A CA 1
ATOM 1462 C C . PRO A 1 186 ? 22.570 -12.069 -1.156 1.00 84.88 186 PRO A C 1
ATOM 1464 O O . PRO A 1 186 ? 21.398 -12.425 -1.025 1.00 84.88 186 PRO A O 1
ATOM 1467 N N . LEU A 1 187 ? 22.930 -10.865 -1.600 1.00 84.75 187 LEU A N 1
ATOM 1468 C CA . LEU A 1 187 ? 21.971 -9.889 -2.109 1.00 84.75 187 LEU A CA 1
ATOM 1469 C C . LEU A 1 187 ? 21.707 -10.148 -3.588 1.00 84.75 187 LEU A C 1
ATOM 1471 O O . LEU A 1 187 ? 22.620 -10.478 -4.351 1.00 84.75 187 LEU A O 1
ATOM 1475 N N . ASP A 1 188 ? 20.450 -10.003 -3.989 1.00 87.38 188 ASP A N 1
ATOM 1476 C CA . ASP A 1 188 ? 20.116 -9.880 -5.397 1.00 87.38 188 ASP A CA 1
ATOM 1477 C C . ASP A 1 188 ? 20.484 -8.469 -5.882 1.00 87.38 188 ASP A C 1
ATOM 1479 O O . ASP A 1 188 ? 20.529 -7.519 -5.099 1.00 87.38 188 ASP A O 1
ATOM 1483 N N . PRO A 1 189 ? 20.749 -8.297 -7.181 1.00 85.81 189 PRO A N 1
ATOM 1484 C CA . PRO A 1 189 ? 21.242 -7.031 -7.696 1.00 85.81 189 PRO A CA 1
ATOM 1485 C C . PRO A 1 189 ? 20.121 -5.989 -7.868 1.00 85.81 189 PRO A C 1
ATOM 1487 O O . PRO A 1 189 ? 20.358 -4.968 -8.511 1.00 85.81 189 PRO A O 1
ATOM 1490 N N . PHE A 1 190 ? 18.906 -6.250 -7.367 1.00 88.12 190 PHE A N 1
ATOM 1491 C CA . PHE A 1 190 ? 17.737 -5.378 -7.474 1.00 88.12 190 PHE A CA 1
ATOM 1492 C C . PHE A 1 190 ? 17.206 -4.890 -6.119 1.00 88.12 190 PHE A C 1
ATOM 1494 O O . PHE A 1 190 ? 16.338 -4.023 -6.115 1.00 88.12 190 PHE A O 1
ATOM 1501 N N . GLY A 1 191 ? 17.690 -5.410 -4.990 1.00 89.00 191 GLY A N 1
ATOM 1502 C CA . GLY A 1 191 ? 17.246 -4.995 -3.658 1.00 89.00 191 GLY A CA 1
ATOM 1503 C C . GLY A 1 191 ? 16.037 -5.761 -3.095 1.00 89.00 191 GLY A C 1
ATOM 1504 O O . GLY A 1 191 ? 15.384 -5.267 -2.168 1.00 89.00 191 GLY A O 1
ATOM 1505 N N . ASP A 1 192 ? 15.669 -6.917 -3.664 1.00 90.75 192 ASP A N 1
ATOM 1506 C CA . ASP A 1 192 ? 14.497 -7.703 -3.235 1.00 90.75 192 ASP A CA 1
ATOM 1507 C C . ASP A 1 192 ? 14.693 -8.362 -1.868 1.00 90.75 192 ASP A C 1
ATOM 1509 O O . ASP A 1 192 ? 13.750 -8.460 -1.071 1.00 90.75 192 ASP A O 1
ATOM 1513 N N . HIS A 1 193 ? 15.916 -8.815 -1.593 1.00 89.12 193 HIS A N 1
ATOM 1514 C CA . HIS A 1 193 ? 16.311 -9.362 -0.308 1.00 89.12 193 HIS A CA 1
ATOM 1515 C C . HIS A 1 193 ? 16.209 -8.294 0.778 1.00 89.12 193 HIS A C 1
ATOM 1517 O O . HIS A 1 193 ? 15.601 -8.544 1.816 1.00 89.12 193 HIS A O 1
ATOM 1523 N N . GLU A 1 194 ? 16.767 -7.107 0.549 1.00 86.88 194 GLU A N 1
ATOM 1524 C CA . GLU A 1 194 ? 16.771 -6.001 1.505 1.00 86.88 194 GLU A CA 1
ATOM 1525 C C . GLU A 1 194 ? 15.349 -5.595 1.877 1.00 86.88 194 GLU A C 1
ATOM 1527 O O . GLU A 1 194 ? 15.050 -5.473 3.063 1.00 86.88 194 GLU A O 1
ATOM 1532 N N . ALA A 1 195 ? 14.452 -5.511 0.891 1.00 87.88 195 ALA A N 1
ATOM 1533 C CA . ALA A 1 195 ? 13.043 -5.190 1.110 1.00 87.88 195 ALA A CA 1
ATOM 1534 C C . ALA A 1 195 ? 12.289 -6.238 1.960 1.00 87.88 195 ALA A C 1
ATOM 1536 O O . ALA A 1 195 ? 11.209 -5.956 2.479 1.00 87.88 195 ALA A O 1
ATOM 1537 N N . GLY A 1 196 ? 12.821 -7.460 2.091 1.00 85.94 196 GLY A N 1
ATOM 1538 C CA . GLY A 1 196 ? 12.220 -8.561 2.854 1.00 85.94 196 GLY A CA 1
ATOM 1539 C C . GLY A 1 196 ? 13.061 -9.080 4.025 1.00 85.94 196 GLY A C 1
ATOM 1540 O O . GLY A 1 196 ? 12.662 -10.055 4.673 1.00 85.94 196 GLY A O 1
ATOM 1541 N N . CYS A 1 197 ? 14.224 -8.485 4.298 1.00 86.38 197 CYS A N 1
ATOM 1542 C CA . CYS A 1 197 ? 15.186 -9.036 5.245 1.00 86.38 197 CYS A CA 1
ATOM 1543 C C . CYS A 1 197 ? 14.671 -8.913 6.684 1.00 86.38 197 CYS A C 1
ATOM 1545 O O . CYS A 1 197 ? 14.603 -7.831 7.260 1.00 86.38 197 CYS A O 1
ATOM 1547 N N . ARG A 1 198 ? 14.344 -10.053 7.303 1.00 77.69 198 ARG A N 1
ATOM 1548 C CA . ARG A 1 198 ? 13.743 -10.099 8.651 1.00 77.69 198 ARG A CA 1
ATOM 1549 C C . ARG A 1 198 ? 14.682 -9.725 9.788 1.00 77.69 198 ARG A C 1
ATOM 1551 O O . ARG A 1 198 ? 14.207 -9.485 10.891 1.00 77.69 198 ARG A O 1
ATOM 1558 N N . GLY A 1 199 ? 15.990 -9.729 9.550 1.00 66.69 199 GLY A N 1
ATOM 1559 C CA . GLY A 1 199 ? 16.932 -9.235 10.546 1.00 66.69 199 GLY A CA 1
ATOM 1560 C C . GLY A 1 199 ? 16.940 -7.708 10.627 1.00 66.69 199 GLY A C 1
ATOM 1561 O O . GLY A 1 199 ? 17.507 -7.167 11.572 1.00 66.69 199 GLY A O 1
ATOM 1562 N N . ASN A 1 200 ? 16.370 -7.014 9.631 1.00 67.56 200 ASN A N 1
ATOM 1563 C CA . ASN A 1 200 ? 16.456 -5.568 9.536 1.00 67.56 200 ASN A CA 1
ATOM 1564 C C . ASN A 1 200 ? 15.396 -4.902 10.424 1.00 67.56 200 ASN A C 1
ATOM 1566 O O . ASN A 1 200 ? 14.197 -5.128 10.248 1.00 67.56 200 ASN A O 1
ATOM 1570 N N . TRP A 1 201 ? 15.845 -4.050 11.349 1.00 76.12 201 TRP A N 1
ATOM 1571 C CA . TRP A 1 201 ? 14.962 -3.215 12.165 1.00 76.12 201 TRP A CA 1
ATOM 1572 C C . TRP A 1 201 ? 14.094 -2.319 11.272 1.00 76.12 201 TRP A C 1
ATOM 1574 O O . TRP A 1 201 ? 12.920 -2.120 11.562 1.00 76.12 201 TRP A O 1
ATOM 1584 N N . ASP A 1 202 ? 14.605 -1.861 10.129 1.00 81.25 202 ASP A N 1
ATOM 1585 C CA . ASP A 1 202 ? 13.875 -0.966 9.224 1.00 81.25 202 ASP A CA 1
ATOM 1586 C C . ASP A 1 202 ? 12.540 -1.548 8.728 1.00 81.25 202 ASP A C 1
ATOM 1588 O O . ASP A 1 202 ? 11.590 -0.797 8.504 1.00 81.25 202 ASP A O 1
ATOM 1592 N N . LEU A 1 203 ? 12.419 -2.877 8.596 1.00 82.62 203 LEU A N 1
ATOM 1593 C CA . LEU A 1 203 ? 11.148 -3.512 8.231 1.00 82.62 203 LEU A CA 1
ATOM 1594 C C . LEU A 1 203 ? 10.093 -3.309 9.332 1.00 82.62 203 LEU A C 1
ATOM 1596 O O . LEU A 1 203 ? 8.918 -3.088 9.035 1.00 82.62 203 LEU A O 1
ATOM 1600 N N . ILE A 1 204 ? 10.522 -3.339 10.596 1.00 85.19 204 ILE A N 1
ATOM 1601 C CA . ILE A 1 204 ? 9.685 -3.027 11.760 1.00 85.19 204 ILE A CA 1
ATOM 1602 C C . ILE A 1 204 ? 9.339 -1.531 11.754 1.00 85.19 204 ILE A C 1
ATOM 1604 O O . ILE A 1 204 ? 8.160 -1.202 11.819 1.00 85.19 204 ILE A O 1
ATOM 1608 N N . CYS A 1 205 ? 10.311 -0.629 11.539 1.00 85.75 205 CYS A N 1
ATOM 1609 C CA . CYS A 1 205 ? 10.047 0.813 11.351 1.00 85.75 205 CYS A CA 1
ATOM 1610 C C . CYS A 1 205 ? 8.984 1.073 10.273 1.00 85.75 205 CYS A C 1
ATOM 1612 O O . CYS A 1 205 ? 8.099 1.914 10.448 1.00 85.75 205 CYS A O 1
ATOM 1614 N N . CYS A 1 206 ? 9.100 0.390 9.131 1.00 88.50 206 CYS A N 1
ATOM 1615 C CA . CYS A 1 206 ? 8.198 0.531 7.996 1.00 88.50 206 CYS A CA 1
ATOM 1616 C C . CYS A 1 206 ? 6.775 0.096 8.371 1.00 88.50 206 CYS A C 1
ATOM 1618 O O . CYS A 1 206 ? 5.818 0.850 8.175 1.00 88.50 206 CYS A O 1
ATOM 1620 N N . HIS A 1 207 ? 6.648 -1.085 8.979 1.00 90.94 207 HIS A N 1
ATOM 1621 C CA . HIS A 1 207 ? 5.392 -1.588 9.526 1.00 90.94 207 HIS A CA 1
ATOM 1622 C C . HIS A 1 207 ? 4.768 -0.605 10.533 1.00 90.94 207 HIS A C 1
ATOM 1624 O O . HIS A 1 207 ? 3.600 -0.234 10.389 1.00 90.94 207 HIS A O 1
ATOM 1630 N N . ASP A 1 208 ? 5.547 -0.132 11.507 1.00 90.94 208 ASP A N 1
ATOM 1631 C CA . ASP A 1 208 ? 5.073 0.755 12.573 1.00 90.94 208 ASP A CA 1
ATOM 1632 C C . ASP A 1 208 ? 4.615 2.105 12.014 1.00 90.94 208 ASP A C 1
ATOM 1634 O O . ASP A 1 208 ? 3.585 2.640 12.427 1.00 90.94 208 ASP A O 1
ATOM 1638 N N . SER A 1 209 ? 5.310 2.614 10.993 1.00 93.38 209 SER A N 1
ATOM 1639 C CA . SER A 1 209 ? 4.930 3.841 10.288 1.00 93.38 209 SER A CA 1
ATOM 1640 C C . SER A 1 209 ? 3.575 3.709 9.584 1.00 93.38 209 SER A C 1
ATOM 1642 O O . SER A 1 209 ? 2.762 4.634 9.622 1.00 93.38 209 SER A O 1
ATOM 1644 N N . LEU A 1 210 ? 3.295 2.566 8.948 1.00 95.69 210 LEU A N 1
ATOM 1645 C CA . LEU A 1 210 ? 1.998 2.305 8.311 1.00 95.69 210 LEU A CA 1
ATOM 1646 C C . LEU A 1 210 ? 0.872 2.210 9.335 1.00 95.69 210 LEU A C 1
ATOM 1648 O O . LEU A 1 210 ? -0.189 2.819 9.168 1.00 95.69 210 LEU A O 1
ATOM 1652 N N . HIS A 1 211 ? 1.123 1.464 10.405 1.00 92.19 211 HIS A N 1
ATOM 1653 C CA . HIS A 1 211 ? 0.227 1.365 11.542 1.00 92.19 211 HIS A CA 1
ATOM 1654 C C . HIS A 1 211 ? -0.101 2.755 12.124 1.00 92.19 211 HIS A C 1
ATOM 1656 O O . HIS A 1 211 ? -1.273 3.070 12.339 1.00 92.19 211 HIS A O 1
ATOM 1662 N N . ASP A 1 212 ? 0.898 3.618 12.303 1.00 95.19 212 ASP A N 1
ATOM 1663 C CA . ASP A 1 212 ? 0.728 4.956 12.870 1.00 95.19 212 ASP A CA 1
ATOM 1664 C C . ASP A 1 212 ? -0.108 5.882 11.980 1.00 95.19 212 ASP A C 1
ATOM 1666 O O . ASP A 1 212 ? -0.957 6.631 12.485 1.00 95.19 212 ASP A O 1
ATOM 1670 N N . VAL A 1 213 ? 0.056 5.793 10.656 1.00 97.00 213 VAL A N 1
ATOM 1671 C CA . VAL A 1 213 ? -0.799 6.506 9.693 1.00 97.00 213 VAL A CA 1
ATOM 1672 C C . VAL A 1 213 ? -2.254 6.049 9.823 1.00 97.00 213 VAL A C 1
ATOM 1674 O O . VAL A 1 213 ? -3.157 6.889 9.901 1.00 97.00 213 VAL A O 1
ATOM 1677 N N . LEU A 1 214 ? -2.503 4.737 9.897 1.00 97.19 214 LEU A N 1
ATOM 1678 C CA . LEU A 1 214 ? -3.855 4.192 10.074 1.00 97.19 214 LEU A CA 1
ATOM 1679 C C . LEU A 1 214 ? -4.465 4.600 11.414 1.00 97.19 214 LEU A C 1
ATOM 1681 O O . LEU A 1 214 ? -5.634 4.991 11.458 1.00 97.19 214 LEU A O 1
ATOM 1685 N N . PHE A 1 215 ? -3.682 4.557 12.491 1.00 97.06 215 PHE A N 1
ATOM 1686 C CA . PHE A 1 215 ? -4.111 4.981 13.817 1.00 97.06 215 PHE A CA 1
ATOM 1687 C C . PHE A 1 215 ? -4.529 6.457 13.817 1.00 97.06 215 PHE A C 1
ATOM 1689 O O . PHE A 1 215 ? -5.630 6.793 14.257 1.00 97.06 215 PHE A O 1
ATOM 1696 N N . SER A 1 216 ? -3.690 7.340 13.270 1.00 96.81 216 SER A N 1
ATOM 1697 C CA . SER A 1 216 ? -3.979 8.776 13.183 1.00 96.81 216 SER A CA 1
ATOM 1698 C C . SER A 1 216 ? -5.218 9.063 12.328 1.00 96.81 216 SER A C 1
ATOM 1700 O O . SER A 1 216 ? -6.083 9.863 12.707 1.00 96.81 216 SER A O 1
ATOM 1702 N N . ALA A 1 217 ? -5.374 8.351 11.208 1.00 97.06 217 ALA A N 1
ATOM 1703 C CA . ALA A 1 217 ? -6.555 8.453 10.359 1.00 97.06 217 ALA A CA 1
ATOM 1704 C C . ALA A 1 217 ? -7.826 7.982 11.083 1.00 97.06 217 ALA A C 1
ATOM 1706 O O . ALA A 1 217 ? -8.848 8.669 11.039 1.00 97.06 217 ALA A O 1
ATOM 1707 N N . ALA A 1 218 ? -7.766 6.859 11.803 1.00 96.81 218 ALA A N 1
ATOM 1708 C CA . ALA A 1 218 ? -8.878 6.342 12.596 1.00 96.81 218 ALA A CA 1
ATOM 1709 C C . ALA A 1 218 ? -9.251 7.281 13.757 1.00 96.81 218 ALA A C 1
ATOM 1711 O O . ALA A 1 218 ? -10.436 7.501 14.026 1.00 96.81 218 ALA A O 1
ATOM 1712 N N . GLN A 1 219 ? -8.263 7.900 14.408 1.00 96.81 219 GLN A N 1
ATOM 1713 C CA . GLN A 1 219 ? -8.479 8.892 15.462 1.00 96.81 219 GLN A CA 1
ATOM 1714 C C . GLN A 1 219 ? -9.162 10.137 14.893 1.00 96.81 219 GLN A C 1
ATOM 1716 O O . GLN A 1 219 ? -10.180 10.605 15.420 1.00 96.81 219 GLN A O 1
ATOM 1721 N N . SER A 1 220 ? -8.667 10.616 13.753 1.00 96.56 220 SER A N 1
ATOM 1722 C CA . SER A 1 220 ? -9.259 11.720 13.003 1.00 96.56 220 SER A CA 1
ATOM 1723 C C . SER A 1 220 ? -10.667 11.380 12.503 1.00 96.56 220 SER A C 1
ATOM 1725 O O . SER A 1 220 ? -11.520 12.259 12.454 1.00 96.56 220 SER A O 1
ATOM 1727 N N . ALA A 1 221 ? -10.976 10.107 12.250 1.00 96.19 221 ALA A N 1
ATOM 1728 C CA . ALA A 1 221 ? -12.308 9.611 11.896 1.00 96.19 221 ALA A CA 1
ATOM 1729 C C . ALA A 1 221 ? -13.250 9.360 13.097 1.00 96.19 221 ALA A C 1
ATOM 1731 O O . ALA A 1 221 ? -14.367 8.893 12.896 1.00 96.19 221 ALA A O 1
ATOM 1732 N N . ALA A 1 222 ? -12.838 9.692 14.327 1.00 94.81 222 ALA A N 1
ATOM 1733 C CA . ALA A 1 222 ? -13.607 9.498 15.567 1.00 94.81 222 ALA A CA 1
ATOM 1734 C C . ALA A 1 222 ? -13.862 8.030 15.936 1.00 94.81 222 ALA A C 1
ATOM 1736 O O . ALA A 1 222 ? -14.826 7.728 16.633 1.00 94.81 222 ALA A O 1
ATOM 1737 N N . LEU A 1 223 ? -13.001 7.113 15.496 1.00 94.50 223 LEU A N 1
ATOM 1738 C CA . LEU A 1 223 ? -13.178 5.677 15.740 1.00 94.50 223 LEU A CA 1
ATOM 1739 C C . LEU A 1 223 ? -12.664 5.214 17.104 1.00 94.50 223 LEU A C 1
ATOM 1741 O O . LEU A 1 223 ? -12.732 4.025 17.398 1.00 94.50 223 LEU A O 1
ATOM 1745 N N . ALA A 1 224 ? -12.155 6.149 17.915 1.00 94.44 224 ALA A N 1
ATOM 1746 C CA . ALA A 1 224 ? -11.526 5.895 19.208 1.00 94.44 224 ALA A CA 1
ATOM 1747 C C . ALA A 1 224 ? -10.501 4.740 19.155 1.00 94.44 224 ALA A C 1
ATOM 1749 O O . ALA A 1 224 ? -10.609 3.803 19.947 1.00 94.44 224 ALA A O 1
ATOM 1750 N N . PRO A 1 225 ? -9.538 4.764 18.208 1.00 95.31 225 PRO A N 1
ATOM 1751 C CA . PRO A 1 225 ? -8.582 3.678 18.079 1.00 95.31 225 PRO A CA 1
ATOM 1752 C C . PRO A 1 225 ? -7.701 3.576 19.327 1.00 95.31 225 PRO A C 1
ATOM 1754 O O . PRO A 1 225 ? -7.387 4.582 19.969 1.00 95.31 225 PRO A O 1
ATOM 1757 N N . GLN A 1 226 ? -7.250 2.365 19.628 1.00 92.62 226 GLN A N 1
ATOM 1758 C CA . GLN A 1 226 ? -6.266 2.079 20.667 1.00 92.62 226 GLN A CA 1
ATOM 1759 C C . GLN A 1 226 ? -5.063 1.392 20.023 1.00 92.62 226 GLN A C 1
ATOM 1761 O O . GLN A 1 226 ? -5.239 0.469 19.227 1.00 92.62 226 GLN A O 1
ATOM 1766 N N . LYS A 1 227 ? -3.852 1.863 20.336 1.00 85.56 227 LYS A N 1
ATOM 1767 C CA . LYS A 1 227 ? -2.627 1.172 19.930 1.00 85.56 227 LYS A CA 1
ATOM 1768 C C . LYS A 1 227 ? -2.412 0.001 20.865 1.00 85.56 227 LYS A C 1
ATOM 1770 O O . LYS A 1 227 ? -2.614 0.154 22.070 1.00 85.56 227 LYS A O 1
ATOM 1775 N N . GLU A 1 228 ? -1.955 -1.117 20.312 1.00 70.75 228 GLU A N 1
ATOM 1776 C CA . GLU A 1 228 ? -1.229 -2.104 21.108 1.00 70.75 228 GLU A CA 1
ATOM 1777 C C . GLU A 1 228 ? -2.015 -2.630 22.328 1.00 70.75 228 GLU A C 1
ATOM 1779 O O . GLU A 1 228 ? -1.438 -2.885 23.380 1.00 70.75 228 GLU A O 1
ATOM 1784 N N . MET A 1 229 ? -3.338 -2.806 22.203 1.00 71.75 229 MET A N 1
ATOM 1785 C CA . MET A 1 229 ? -4.209 -3.155 23.333 1.00 71.75 229 MET A CA 1
ATOM 1786 C C . MET A 1 229 ? -3.756 -4.470 24.006 1.00 71.75 229 MET A C 1
ATOM 1788 O O . MET A 1 229 ? -3.896 -5.542 23.403 1.00 71.75 229 MET A O 1
ATOM 1792 N N . PRO A 1 230 ? -3.234 -4.424 25.249 1.00 66.81 230 PRO A N 1
ATOM 1793 C CA . PRO A 1 230 ? -2.825 -5.630 25.950 1.00 66.81 230 PRO A CA 1
ATOM 1794 C C . PRO A 1 230 ? -4.056 -6.452 26.340 1.00 66.81 230 PRO A C 1
ATOM 1796 O O . PRO A 1 230 ? -5.134 -5.910 26.589 1.00 66.81 230 PRO A O 1
ATOM 1799 N N . SER A 1 231 ? -3.886 -7.773 26.416 1.00 72.44 231 SER A N 1
ATOM 1800 C CA . SER A 1 231 ? -4.922 -8.706 26.884 1.00 72.44 231 SER A CA 1
ATOM 1801 C C . SER A 1 231 ? -6.201 -8.742 26.039 1.00 72.44 231 SER A C 1
ATOM 1803 O O . SER A 1 231 ? -7.256 -9.116 26.551 1.00 72.44 231 SER A O 1
ATOM 1805 N N . LEU A 1 232 ? -6.124 -8.412 24.741 1.00 78.50 232 LEU A N 1
ATOM 1806 C CA . LEU A 1 232 ? -7.259 -8.575 23.820 1.00 78.50 232 LEU A CA 1
ATOM 1807 C C . LEU A 1 232 ? -7.815 -10.011 23.847 1.00 78.50 232 LEU A C 1
ATOM 1809 O O . LEU A 1 232 ? -9.013 -10.234 23.699 1.00 78.50 232 LEU A O 1
ATOM 1813 N N . ILE A 1 233 ? -6.922 -10.978 24.052 1.00 79.69 233 ILE A N 1
ATOM 1814 C CA . ILE A 1 233 ? -7.234 -12.385 24.272 1.00 79.69 233 ILE A CA 1
ATOM 1815 C C . ILE A 1 233 ? -6.906 -12.681 25.746 1.00 79.69 233 ILE A C 1
ATOM 1817 O O . ILE A 1 233 ? -5.726 -12.798 26.090 1.00 79.69 233 ILE A O 1
ATOM 1821 N N . PRO A 1 234 ? -7.912 -12.780 26.636 1.00 78.62 234 PRO A N 1
ATOM 1822 C CA . PRO A 1 234 ? -7.710 -13.128 28.038 1.00 78.62 234 PRO A CA 1
ATOM 1823 C C . PRO A 1 234 ? -6.857 -14.390 28.213 1.00 78.62 234 PRO A C 1
ATOM 1825 O O . PRO A 1 234 ? -7.114 -15.419 27.590 1.00 78.62 234 PRO A O 1
ATOM 1828 N N . GLY A 1 235 ? -5.834 -14.310 29.067 1.00 76.56 235 GLY A N 1
ATOM 1829 C CA . GLY A 1 235 ? -4.906 -15.419 29.321 1.00 76.56 235 GLY A CA 1
ATOM 1830 C C . GLY A 1 235 ? -3.829 -15.621 28.247 1.00 76.56 235 GLY A C 1
ATOM 1831 O O . GLY A 1 235 ? -3.056 -16.571 28.344 1.00 76.56 235 GLY A O 1
ATOM 1832 N N . SER A 1 236 ? -3.747 -14.740 27.247 1.00 77.88 236 SER A N 1
ATOM 1833 C CA . SER A 1 236 ? -2.699 -14.755 26.228 1.00 77.88 236 SER A CA 1
ATOM 1834 C C . SER A 1 236 ? -1.809 -13.519 26.326 1.00 77.88 236 SER A C 1
ATOM 1836 O O . SER A 1 236 ? -2.295 -12.406 26.508 1.00 77.88 236 SER A O 1
ATOM 1838 N N . CYS A 1 237 ? -0.503 -13.708 26.125 1.00 74.75 237 CYS A N 1
ATOM 1839 C CA . CYS A 1 237 ? 0.433 -12.607 25.878 1.00 74.75 237 CYS A CA 1
ATOM 1840 C C . CYS A 1 237 ? 0.424 -12.154 24.406 1.00 74.75 237 CYS A C 1
ATOM 1842 O O . CYS A 1 237 ? 1.217 -11.296 24.028 1.00 74.75 237 CYS A O 1
ATOM 1844 N N . ALA A 1 238 ? -0.416 -12.755 23.554 1.00 74.62 238 ALA A N 1
ATOM 1845 C CA . ALA A 1 238 ? -0.512 -12.371 22.156 1.00 74.62 238 ALA A CA 1
ATOM 1846 C C . ALA A 1 238 ? -1.122 -10.973 22.027 1.00 74.62 238 ALA A C 1
ATOM 1848 O O . ALA A 1 238 ? -2.167 -10.672 22.608 1.00 74.62 238 ALA A O 1
ATOM 1849 N N . GLN A 1 239 ? -0.490 -10.153 21.195 1.00 80.00 239 GLN A N 1
ATOM 1850 C CA . GLN A 1 239 ? -0.935 -8.811 20.857 1.00 80.00 239 GLN A CA 1
ATOM 1851 C C . GLN A 1 239 ? -1.292 -8.789 19.369 1.00 80.00 239 GLN A C 1
ATOM 1853 O O . GLN A 1 239 ? -0.475 -8.418 18.531 1.00 80.00 239 GLN A O 1
ATOM 1858 N N . PRO A 1 240 ? -2.485 -9.288 19.010 1.00 77.94 240 PRO A N 1
ATOM 1859 C CA . PRO A 1 240 ? -2.825 -9.516 17.613 1.00 77.94 240 PRO A CA 1
ATOM 1860 C C . PRO A 1 240 ? -3.133 -8.217 16.860 1.00 77.94 240 PRO A C 1
ATOM 1862 O O . PRO A 1 240 ? -3.168 -8.242 15.643 1.00 77.94 240 PRO A O 1
ATOM 1865 N N . ALA A 1 241 ? -3.398 -7.098 17.540 1.00 83.62 241 ALA A N 1
ATOM 1866 C CA . ALA A 1 241 ? -3.795 -5.847 16.898 1.00 83.62 241 ALA A CA 1
ATOM 1867 C C . ALA A 1 241 ? -2.673 -4.810 16.971 1.00 83.62 241 ALA A C 1
ATOM 1869 O O . ALA A 1 241 ? -2.237 -4.468 18.071 1.00 83.62 241 ALA A O 1
ATOM 1870 N N . ASN A 1 242 ? -2.296 -4.230 15.829 1.00 88.56 242 ASN A N 1
ATOM 1871 C CA . ASN A 1 242 ? -1.558 -2.969 15.843 1.00 88.56 242 ASN A CA 1
ATOM 1872 C C . ASN A 1 242 ? -2.540 -1.831 16.171 1.00 88.56 242 ASN A C 1
ATOM 1874 O O . ASN A 1 242 ? -2.380 -1.146 17.180 1.00 88.56 242 ASN A O 1
ATOM 1878 N N . VAL A 1 243 ? -3.635 -1.716 15.398 1.00 92.81 243 VAL A N 1
ATOM 1879 C CA . VAL A 1 243 ? -4.758 -0.807 15.696 1.00 92.81 243 VAL A CA 1
ATOM 1880 C C . VAL A 1 243 ? -5.964 -1.607 16.173 1.00 92.81 243 VAL A C 1
ATOM 1882 O O . VAL A 1 243 ? -6.508 -2.431 15.442 1.00 92.81 243 VAL A O 1
ATOM 1885 N N . PHE A 1 244 ? -6.463 -1.306 17.364 1.00 94.56 244 PHE A N 1
ATOM 1886 C CA . PHE A 1 244 ? -7.759 -1.787 17.825 1.00 94.56 244 PHE A CA 1
ATOM 1887 C C . PHE A 1 244 ? -8.832 -0.712 17.637 1.00 94.56 244 PHE A C 1
ATOM 1889 O O . PHE A 1 244 ? -8.649 0.437 18.038 1.00 94.56 244 PHE A O 1
ATOM 1896 N N . LEU A 1 245 ? -9.964 -1.084 17.042 1.00 94.50 245 LEU A N 1
ATOM 1897 C CA . LEU A 1 245 ? -11.148 -0.240 16.910 1.00 94.50 245 LEU A CA 1
ATOM 1898 C C . LEU A 1 245 ? -12.255 -0.794 17.818 1.00 94.50 245 LEU A C 1
ATOM 1900 O O . LEU A 1 245 ? -12.786 -1.862 17.513 1.00 94.50 245 LEU A O 1
ATOM 1904 N N . PRO A 1 246 ? -12.666 -0.089 18.888 1.00 92.56 246 PRO A N 1
ATOM 1905 C CA . PRO A 1 246 ? -13.719 -0.574 19.784 1.00 92.56 246 PRO A CA 1
ATOM 1906 C C . PRO A 1 246 ? -15.082 -0.679 19.084 1.00 92.56 246 PRO A C 1
ATOM 1908 O O . PRO A 1 246 ? -15.884 -1.545 19.416 1.00 92.56 246 PRO A O 1
ATOM 1911 N N . HIS A 1 247 ? -15.322 0.174 18.083 1.00 89.94 247 HIS A N 1
ATOM 1912 C CA . HIS A 1 247 ? -16.562 0.218 17.306 1.00 89.94 247 HIS A CA 1
ATOM 1913 C C . HIS A 1 247 ? -16.249 0.119 15.807 1.00 89.94 247 HIS A C 1
ATOM 1915 O O . HIS A 1 247 ? -16.275 1.111 15.066 1.00 89.94 247 HIS A O 1
ATOM 1921 N N . GLY A 1 248 ? -15.906 -1.092 15.367 1.00 85.31 248 GLY A N 1
ATOM 1922 C CA . GLY A 1 248 ? -15.675 -1.421 13.964 1.00 85.31 248 GLY A CA 1
ATOM 1923 C C . GLY A 1 248 ? -16.955 -1.399 13.121 1.00 85.31 248 GLY A C 1
ATOM 1924 O O . GLY A 1 248 ? -17.988 -0.827 13.489 1.00 85.31 248 GLY A O 1
ATOM 1925 N N . ASP A 1 249 ? -16.894 -2.005 11.938 1.00 78.69 249 ASP A N 1
ATOM 1926 C CA . ASP A 1 249 ? -18.076 -2.149 11.088 1.00 78.69 249 ASP A CA 1
ATOM 1927 C C . ASP A 1 249 ? -19.121 -3.058 11.763 1.00 78.69 249 ASP A C 1
ATOM 1929 O O . ASP A 1 249 ? -18.798 -4.076 12.376 1.00 78.69 249 ASP A O 1
ATOM 1933 N N . GLY A 1 250 ? -20.393 -2.653 11.698 1.00 80.06 250 GLY A N 1
ATOM 1934 C CA . GLY A 1 250 ? -21.491 -3.363 12.365 1.00 80.06 250 GLY A CA 1
ATOM 1935 C C . GLY A 1 250 ? -21.477 -3.275 13.897 1.00 80.06 250 GLY A C 1
ATOM 1936 O O . GLY A 1 250 ? -22.172 -4.049 14.548 1.00 80.06 250 GLY A O 1
ATOM 1937 N N . GLY A 1 251 ? -20.689 -2.364 14.482 1.00 84.94 251 GLY A N 1
ATOM 1938 C CA . GLY A 1 251 ? -20.628 -2.146 15.932 1.00 84.94 251 GLY A CA 1
ATOM 1939 C C . GLY A 1 251 ? -19.812 -3.186 16.704 1.00 84.94 251 GLY A C 1
ATOM 1940 O O . GLY A 1 251 ? -19.742 -3.100 17.926 1.00 84.94 251 GLY A O 1
ATOM 1941 N N . ARG A 1 252 ? -19.177 -4.148 16.019 1.00 90.31 252 ARG A N 1
ATOM 1942 C CA . ARG A 1 252 ? -18.264 -5.110 16.649 1.00 90.31 252 ARG A CA 1
ATOM 1943 C C . ARG A 1 252 ? -16.849 -4.540 16.769 1.00 90.31 252 ARG A C 1
ATOM 1945 O O . ARG A 1 252 ? -16.406 -3.865 15.836 1.00 90.31 252 ARG A O 1
ATOM 1952 N N . PRO A 1 253 ? -16.112 -4.841 17.850 1.00 93.69 253 PRO A N 1
ATOM 1953 C CA . PRO A 1 253 ? -14.709 -4.476 17.939 1.00 93.69 253 PRO A CA 1
ATOM 1954 C C . PRO A 1 253 ? -13.881 -5.151 16.844 1.00 93.69 253 PRO A C 1
ATOM 1956 O O . PRO A 1 253 ? -14.165 -6.285 16.446 1.00 93.69 253 PRO A O 1
ATOM 1959 N N . ALA A 1 254 ? -12.846 -4.466 16.368 1.00 94.81 254 ALA A N 1
ATOM 1960 C CA . ALA A 1 254 ? -11.968 -4.963 15.320 1.00 94.81 254 ALA A CA 1
ATOM 1961 C C . ALA A 1 254 ? -10.491 -4.812 15.699 1.00 94.81 254 ALA A C 1
ATOM 1963 O O . ALA A 1 254 ? -10.051 -3.743 16.117 1.00 94.81 254 ALA A O 1
ATOM 1964 N N . ALA A 1 255 ? -9.732 -5.885 15.513 1.00 94.88 255 ALA A N 1
ATOM 1965 C CA . ALA A 1 255 ? -8.285 -5.943 15.634 1.00 94.88 255 ALA A CA 1
ATOM 1966 C C . ALA A 1 255 ? -7.674 -5.867 14.235 1.00 94.88 255 ALA A C 1
ATOM 1968 O O . ALA A 1 255 ? -7.809 -6.810 13.456 1.00 94.88 255 ALA A O 1
ATOM 1969 N N . LEU A 1 256 ? -7.050 -4.740 13.907 1.00 95.44 256 LEU A N 1
ATOM 1970 C CA . LEU A 1 256 ? -6.389 -4.514 12.628 1.00 95.44 256 LEU A CA 1
ATOM 1971 C C . LEU A 1 256 ? -4.900 -4.811 12.793 1.00 95.44 256 LEU A C 1
ATOM 1973 O O . LEU A 1 256 ? -4.261 -4.305 13.719 1.00 95.44 256 LEU A O 1
ATOM 1977 N N . ASP A 1 257 ? -4.361 -5.597 11.871 1.00 94.50 257 ASP A N 1
ATOM 1978 C CA . ASP A 1 257 ? -2.981 -6.074 11.916 1.00 94.50 257 ASP A CA 1
ATOM 1979 C C . ASP A 1 257 ? -2.318 -5.892 10.548 1.00 94.50 257 ASP A C 1
ATOM 1981 O O . ASP A 1 257 ? -2.602 -6.621 9.598 1.00 94.50 257 ASP A O 1
ATOM 1985 N N . VAL A 1 258 ? -1.483 -4.866 10.426 1.00 95.12 258 VAL A N 1
ATOM 1986 C CA . VAL A 1 258 ? -0.692 -4.563 9.239 1.00 95.12 258 VAL A CA 1
ATOM 1987 C C . VAL A 1 258 ? 0.363 -5.644 9.045 1.00 95.12 258 VAL A C 1
ATOM 1989 O O . VAL A 1 258 ? 1.029 -6.103 9.969 1.00 95.12 258 VAL A O 1
ATOM 1992 N N . THR A 1 259 ? 0.540 -6.069 7.801 1.00 94.19 259 THR A N 1
ATOM 1993 C CA . THR A 1 259 ? 1.637 -6.959 7.440 1.00 94.19 259 THR A CA 1
ATOM 1994 C C . THR A 1 259 ? 2.201 -6.548 6.095 1.00 94.19 259 THR A C 1
ATOM 1996 O O . THR A 1 259 ? 1.476 -6.464 5.107 1.00 94.19 259 THR A O 1
ATOM 1999 N N . VAL A 1 260 ? 3.511 -6.319 6.059 1.00 94.50 260 VAL A N 1
ATOM 2000 C CA . VAL A 1 260 ? 4.246 -6.045 4.823 1.00 94.50 260 VAL A CA 1
ATOM 2001 C C . VAL A 1 260 ? 4.839 -7.359 4.324 1.00 94.50 260 VAL A C 1
ATOM 2003 O O . VAL A 1 260 ? 5.446 -8.102 5.100 1.00 94.50 260 VAL A O 1
ATOM 2006 N N . ILE A 1 261 ? 4.652 -7.676 3.044 1.00 93.62 261 ILE A N 1
ATOM 2007 C CA . ILE A 1 261 ? 5.266 -8.842 2.406 1.00 93.62 261 ILE A CA 1
ATOM 2008 C C . ILE A 1 261 ? 6.135 -8.426 1.219 1.00 93.62 261 ILE A C 1
ATOM 2010 O O . ILE A 1 261 ? 5.689 -7.719 0.317 1.00 93.62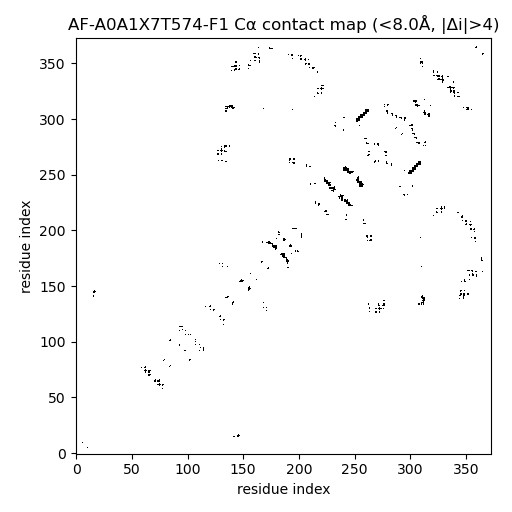 261 ILE A O 1
ATOM 2014 N N . SER A 1 262 ? 7.384 -8.900 1.199 1.00 92.00 262 SER A N 1
ATOM 2015 C CA . SER A 1 262 ? 8.230 -8.804 0.008 1.00 92.00 262 SER A CA 1
ATOM 2016 C C . SER A 1 262 ? 7.745 -9.827 -1.013 1.00 92.00 262 SER A C 1
ATOM 2018 O O . SER A 1 262 ? 7.917 -11.034 -0.836 1.00 92.00 262 SER A O 1
ATOM 2020 N N . SER A 1 263 ? 7.061 -9.352 -2.050 1.00 88.50 263 SER A N 1
ATOM 2021 C CA . SER A 1 263 ? 6.465 -10.201 -3.082 1.00 88.50 263 SER A CA 1
ATOM 2022 C C . SER A 1 263 ? 7.483 -10.658 -4.135 1.00 88.50 263 SER A C 1
ATOM 2024 O O . SER A 1 263 ? 7.277 -11.681 -4.784 1.00 88.50 263 SER A O 1
ATOM 2026 N N . LEU A 1 264 ? 8.621 -9.964 -4.240 1.00 91.44 264 LEU A N 1
ATOM 2027 C CA . LEU A 1 264 ? 9.710 -10.274 -5.172 1.00 91.44 264 LEU A CA 1
ATOM 2028 C C . LEU A 1 264 ? 10.813 -11.160 -4.575 1.00 91.44 264 LEU A C 1
ATOM 2030 O O . LEU A 1 264 ? 11.719 -11.580 -5.291 1.00 91.44 264 LEU A O 1
ATOM 2034 N N . GLN A 1 265 ? 10.720 -11.520 -3.292 1.00 85.81 265 GLN A N 1
ATOM 2035 C CA . GLN A 1 265 ? 11.638 -12.488 -2.692 1.00 85.81 265 GLN A CA 1
ATOM 2036 C C . GLN A 1 265 ? 11.515 -13.874 -3.350 1.00 85.81 265 GLN A C 1
ATOM 2038 O O . GLN A 1 265 ? 10.438 -14.277 -3.801 1.00 85.81 265 GLN A O 1
ATOM 2043 N N . VAL A 1 266 ? 12.600 -14.653 -3.304 1.00 84.38 266 VAL A N 1
ATOM 2044 C CA . VAL A 1 266 ? 12.722 -15.979 -3.948 1.00 84.38 266 VAL A CA 1
ATOM 2045 C C . VAL A 1 266 ? 11.537 -16.909 -3.655 1.00 84.38 266 VAL A C 1
ATOM 2047 O O . VAL A 1 266 ? 11.064 -17.600 -4.550 1.00 84.38 266 VAL A O 1
ATOM 2050 N N . ALA A 1 267 ? 11.025 -16.904 -2.422 1.00 85.75 267 ALA A N 1
ATOM 2051 C CA . ALA A 1 267 ? 9.920 -17.771 -2.012 1.00 85.75 267 ALA A CA 1
ATOM 2052 C C . ALA A 1 267 ? 8.558 -17.423 -2.647 1.00 85.75 267 ALA A C 1
ATOM 2054 O O . ALA A 1 267 ? 7.659 -18.253 -2.610 1.00 85.75 267 ALA A O 1
ATOM 2055 N N . MET A 1 268 ? 8.391 -16.211 -3.186 1.00 89.31 268 MET A N 1
ATOM 2056 C CA . MET A 1 268 ? 7.097 -15.681 -3.645 1.00 89.31 268 MET A CA 1
ATOM 2057 C C . MET A 1 268 ? 7.082 -15.351 -5.137 1.00 89.31 268 MET A C 1
ATOM 2059 O O . MET A 1 268 ? 6.027 -15.392 -5.768 1.00 89.31 268 MET A O 1
ATOM 2063 N N . VAL A 1 269 ? 8.247 -15.031 -5.708 1.00 92.88 269 VAL A N 1
ATOM 2064 C CA . VAL A 1 269 ? 8.367 -14.456 -7.054 1.00 92.88 269 VAL A CA 1
ATOM 2065 C C . VAL A 1 269 ? 7.774 -15.348 -8.147 1.00 92.88 269 VAL A C 1
ATOM 2067 O O . VAL A 1 269 ? 7.146 -14.836 -9.069 1.00 92.88 269 VAL A O 1
ATOM 2070 N N . ALA A 1 270 ? 7.912 -16.673 -8.033 1.00 93.62 270 ALA A N 1
ATOM 2071 C CA . ALA A 1 270 ? 7.373 -17.615 -9.014 1.00 93.62 270 ALA A CA 1
ATOM 2072 C C . ALA A 1 270 ? 5.835 -17.616 -9.024 1.00 93.62 270 ALA A C 1
ATOM 2074 O O . ALA A 1 270 ? 5.226 -17.533 -10.091 1.00 93.62 270 ALA A O 1
ATOM 2075 N N . ASP A 1 271 ? 5.213 -17.636 -7.844 1.00 93.00 271 ASP A N 1
ATOM 2076 C CA . ASP A 1 271 ? 3.756 -17.616 -7.715 1.00 93.00 271 ASP A CA 1
ATOM 2077 C C . ASP A 1 271 ? 3.186 -16.255 -8.114 1.00 93.00 271 ASP A C 1
ATOM 2079 O O . ASP A 1 271 ? 2.182 -16.186 -8.825 1.00 93.00 271 ASP A O 1
ATOM 2083 N N . LEU A 1 272 ? 3.829 -15.154 -7.702 1.00 91.94 272 LEU A N 1
ATOM 2084 C CA . LEU A 1 272 ? 3.436 -13.797 -8.099 1.00 91.94 272 LEU A CA 1
ATOM 2085 C C . LEU A 1 272 ? 3.545 -13.604 -9.609 1.00 91.94 272 LEU A C 1
ATOM 2087 O O . LEU A 1 272 ? 2.683 -12.971 -10.215 1.00 91.94 272 LEU A O 1
ATOM 2091 N N . ALA A 1 273 ? 4.568 -14.189 -10.233 1.00 93.44 273 ALA A N 1
ATOM 2092 C CA . ALA A 1 273 ? 4.712 -14.177 -11.675 1.00 93.44 273 ALA A CA 1
ATOM 2093 C C . ALA A 1 273 ? 3.581 -14.921 -12.386 1.00 93.44 273 ALA A C 1
ATOM 2095 O O . ALA A 1 273 ? 3.520 -14.826 -13.598 1.00 93.44 273 ALA A O 1
ATOM 2096 N N . VAL A 1 274 ? 2.682 -15.649 -11.723 1.00 93.19 274 VAL A N 1
ATOM 2097 C CA . VAL A 1 274 ? 1.515 -16.287 -12.360 1.00 93.19 274 VAL A CA 1
ATOM 2098 C C . VAL A 1 274 ? 0.217 -15.633 -11.899 1.00 93.19 274 VAL A C 1
ATOM 2100 O O . VAL A 1 274 ? -0.642 -15.328 -12.727 1.00 93.19 274 VAL A O 1
ATOM 2103 N N . ILE A 1 275 ? 0.093 -15.392 -10.597 1.00 93.06 275 ILE A N 1
ATOM 2104 C CA . ILE A 1 275 ? -1.123 -14.932 -9.934 1.00 93.06 275 ILE A CA 1
ATOM 2105 C C . ILE A 1 275 ? -0.824 -13.596 -9.249 1.00 93.06 275 ILE A C 1
ATOM 2107 O O . ILE A 1 275 ? -0.139 -13.546 -8.227 1.00 93.06 275 ILE A O 1
ATOM 2111 N N . GLN A 1 276 ? -1.371 -12.507 -9.798 1.00 93.00 276 GLN A N 1
ATOM 2112 C CA . GLN A 1 276 ? -1.275 -11.178 -9.190 1.00 93.00 276 GLN A CA 1
ATOM 2113 C C . GLN A 1 276 ? -1.799 -11.205 -7.746 1.00 93.00 276 GLN A C 1
ATOM 2115 O O . GLN A 1 276 ? -2.900 -11.691 -7.490 1.00 93.00 276 GLN A O 1
ATOM 2120 N N . GLY A 1 277 ? -1.019 -10.660 -6.809 1.00 92.62 277 GLY A N 1
ATOM 2121 C CA . GLY A 1 277 ? -1.399 -10.582 -5.398 1.00 92.62 277 GLY A CA 1
ATOM 2122 C C . GLY A 1 277 ? -1.371 -11.921 -4.654 1.00 92.62 277 GLY A C 1
ATOM 2123 O O . GLY A 1 277 ? -1.909 -12.007 -3.550 1.00 92.62 277 GLY A O 1
ATOM 2124 N N . SER A 1 278 ? -0.745 -12.969 -5.206 1.00 95.38 278 SER A N 1
ATOM 2125 C CA . SER A 1 278 ? -0.560 -14.249 -4.501 1.00 95.38 278 SER A CA 1
ATOM 2126 C C . SER A 1 278 ? 0.135 -14.067 -3.147 1.00 95.38 278 SER A C 1
ATOM 2128 O O . SER A 1 278 ? -0.259 -14.687 -2.157 1.00 95.38 278 SER A O 1
ATOM 2130 N N . ALA A 1 279 ? 1.104 -13.149 -3.068 1.00 95.06 279 ALA A N 1
ATOM 2131 C CA . ALA A 1 279 ? 1.811 -12.847 -1.834 1.00 95.06 279 ALA A CA 1
ATOM 2132 C C . ALA A 1 279 ? 0.904 -12.231 -0.764 1.00 95.06 279 ALA A C 1
ATOM 2134 O O . ALA A 1 279 ? 0.981 -12.617 0.405 1.00 95.06 279 ALA A O 1
ATOM 2135 N N . LEU A 1 280 ? -0.017 -11.351 -1.156 1.00 96.38 280 LEU A N 1
ATOM 2136 C CA . LEU A 1 280 ? -1.027 -10.804 -0.250 1.00 96.38 280 LEU A CA 1
ATOM 2137 C C . LEU A 1 280 ? -1.880 -11.915 0.367 1.00 96.38 280 LEU A C 1
ATOM 2139 O O . LEU A 1 280 ? -2.044 -11.945 1.585 1.00 96.38 280 LEU A O 1
ATOM 2143 N N . GLY A 1 281 ? -2.343 -12.869 -0.447 1.00 95.88 281 GLY A N 1
ATOM 2144 C CA . GLY A 1 281 ? -3.133 -14.006 0.033 1.00 95.88 281 GLY A CA 1
ATOM 2145 C C . GLY A 1 281 ? -2.376 -14.874 1.043 1.00 95.88 281 GLY A C 1
ATOM 2146 O O . GLY A 1 281 ? -2.933 -15.264 2.069 1.00 95.88 281 GLY A O 1
ATOM 2147 N N . VAL A 1 282 ? -1.083 -15.122 0.808 1.00 95.19 282 VAL A N 1
ATOM 2148 C CA . VAL A 1 282 ? -0.220 -15.849 1.755 1.00 95.19 282 VAL A CA 1
ATOM 2149 C C . VAL A 1 282 ? -0.053 -15.077 3.068 1.00 95.19 282 VAL A C 1
ATOM 2151 O O . VAL A 1 282 ? -0.148 -15.667 4.148 1.00 95.19 282 VAL A O 1
ATOM 2154 N N . ALA A 1 283 ? 0.169 -13.762 2.999 1.00 95.00 283 ALA A N 1
ATOM 2155 C CA . ALA A 1 283 ? 0.317 -12.916 4.180 1.00 95.00 283 ALA A CA 1
ATOM 2156 C C . ALA A 1 283 ? -0.971 -12.878 5.024 1.00 95.00 283 ALA A C 1
ATOM 2158 O O . ALA A 1 283 ? -0.916 -13.076 6.241 1.00 95.00 283 ALA A O 1
ATOM 2159 N N . GLU A 1 284 ? -2.129 -12.701 4.381 1.00 96.38 284 GLU A N 1
ATOM 2160 C CA . GLU A 1 284 ? -3.439 -12.729 5.037 1.00 96.38 284 GLU A CA 1
ATOM 2161 C C . GLU A 1 284 ? -3.712 -14.086 5.688 1.00 96.38 284 GLU A C 1
ATOM 2163 O O . GLU A 1 284 ? -4.021 -14.145 6.879 1.00 96.38 284 GLU A O 1
ATOM 2168 N N . ALA A 1 285 ? -3.547 -15.185 4.944 1.00 96.19 285 ALA A N 1
ATOM 2169 C CA . ALA A 1 285 ? -3.801 -16.535 5.443 1.00 96.19 285 ALA A CA 1
ATOM 2170 C C . ALA A 1 285 ? -2.944 -16.858 6.675 1.00 96.19 285 ALA A C 1
ATOM 2172 O O . ALA A 1 285 ? -3.445 -17.409 7.660 1.00 96.19 285 ALA A O 1
ATOM 2173 N N . ARG A 1 286 ? -1.668 -16.452 6.663 1.00 95.19 286 ARG A N 1
ATOM 2174 C CA . ARG A 1 286 ? -0.769 -16.621 7.807 1.00 95.19 286 ARG A CA 1
ATOM 2175 C C . ARG A 1 286 ? -1.287 -15.878 9.037 1.00 95.19 286 ARG A C 1
ATOM 2177 O O . ARG A 1 286 ? -1.391 -16.491 10.095 1.00 95.19 286 ARG A O 1
ATOM 2184 N N . LYS A 1 287 ? -1.649 -14.598 8.924 1.00 94.06 287 LYS A N 1
ATOM 2185 C CA . LYS A 1 287 ? -2.176 -13.821 10.062 1.00 94.06 287 LYS A CA 1
ATOM 2186 C C . LYS A 1 287 ? -3.513 -14.375 10.566 1.00 94.06 287 LYS A C 1
ATOM 2188 O O . LYS A 1 287 ? -3.681 -14.554 11.773 1.00 94.06 287 LYS A O 1
ATOM 2193 N N . LEU A 1 288 ? -4.425 -14.736 9.660 1.00 95.56 288 LEU A N 1
ATOM 2194 C CA . LEU A 1 288 ? -5.709 -15.355 10.007 1.00 95.56 288 LEU A CA 1
ATOM 2195 C C . LEU A 1 288 ? -5.516 -16.650 10.802 1.00 95.56 288 LEU A C 1
ATOM 2197 O O . LEU A 1 288 ? -6.139 -16.815 11.848 1.00 95.56 288 LEU A O 1
ATOM 2201 N N . SER A 1 289 ? -4.620 -17.536 10.355 1.00 95.25 289 SER A N 1
ATOM 2202 C CA . SER A 1 289 ? -4.351 -18.808 11.040 1.00 95.25 289 SER A CA 1
ATOM 2203 C C . SER A 1 289 ? -3.834 -18.637 12.473 1.00 95.25 289 SER A C 1
ATOM 2205 O O . SER A 1 289 ? -4.100 -19.487 13.319 1.00 95.25 289 SER A O 1
ATOM 2207 N N . MET A 1 290 ? -3.137 -17.533 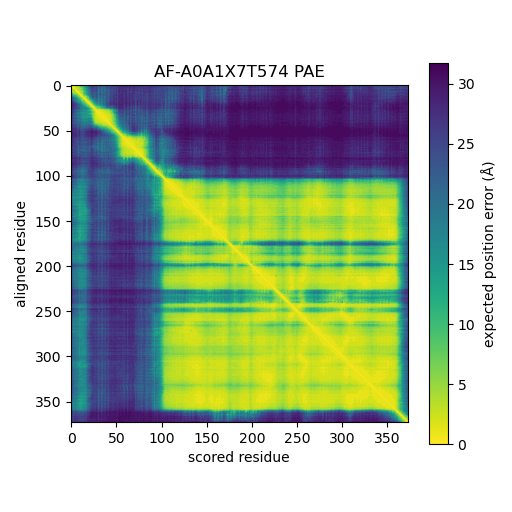12.763 1.00 91.12 290 MET A N 1
ATOM 2208 C CA . MET A 1 290 ? -2.554 -17.275 14.081 1.00 91.12 290 MET A CA 1
ATOM 2209 C C . MET A 1 290 ? -3.554 -16.670 15.068 1.00 91.12 290 MET A C 1
ATOM 2211 O O . MET A 1 290 ? -3.488 -16.968 16.259 1.00 91.12 290 MET A O 1
ATOM 2215 N N . HIS A 1 291 ? -4.461 -15.806 14.601 1.00 91.62 291 HIS A N 1
ATOM 2216 C CA . HIS A 1 291 ? -5.228 -14.940 15.504 1.00 91.62 291 HIS A CA 1
ATOM 2217 C C . HIS A 1 291 ? -6.747 -14.994 15.314 1.00 91.62 291 HIS A C 1
ATOM 2219 O O . HIS A 1 291 ? -7.475 -14.738 16.273 1.00 91.62 291 HIS A O 1
ATOM 2225 N N . ALA A 1 292 ? -7.257 -15.370 14.136 1.00 92.62 292 ALA A N 1
ATOM 2226 C CA . ALA A 1 292 ? -8.678 -15.205 13.822 1.00 92.62 292 ALA A CA 1
ATOM 2227 C C . ALA A 1 292 ? -9.599 -16.014 14.745 1.00 92.62 292 ALA A C 1
ATOM 2229 O O . ALA A 1 292 ? -10.573 -15.470 15.262 1.00 92.62 292 ALA A O 1
ATOM 2230 N N . ALA A 1 293 ? -9.278 -17.289 14.992 1.00 93.38 293 ALA A N 1
ATOM 2231 C CA . ALA A 1 293 ? -10.096 -18.154 15.842 1.00 93.38 293 ALA A CA 1
ATOM 2232 C C . ALA A 1 293 ? -10.169 -17.638 17.290 1.00 93.38 293 ALA A C 1
ATOM 2234 O O . ALA A 1 293 ? -11.252 -17.577 17.873 1.00 93.38 293 ALA A O 1
ATOM 2235 N N . ALA A 1 294 ? -9.029 -17.216 17.845 1.00 91.81 294 ALA A N 1
ATOM 2236 C CA . ALA A 1 294 ? -8.956 -16.688 19.202 1.00 91.81 294 ALA A CA 1
ATOM 2237 C C . ALA A 1 294 ? -9.688 -15.343 19.327 1.00 91.81 294 ALA A C 1
ATOM 2239 O O . ALA A 1 294 ? -10.521 -15.184 20.214 1.00 91.81 294 ALA A O 1
ATOM 2240 N N . CYS A 1 295 ? -9.460 -14.401 18.408 1.00 92.50 295 CYS A N 1
ATOM 2241 C CA . CYS A 1 295 ? -10.180 -13.126 18.397 1.00 92.50 295 CYS A CA 1
ATOM 2242 C C . CYS A 1 295 ? -11.696 -13.328 18.273 1.00 92.50 295 CYS A C 1
ATOM 2244 O O . CYS A 1 295 ? -12.456 -12.733 19.036 1.00 92.50 295 CYS A O 1
ATOM 2246 N N . HIS A 1 296 ? -12.136 -14.217 17.375 1.00 93.00 296 HIS A N 1
ATOM 2247 C CA . HIS A 1 296 ? -13.555 -14.506 17.185 1.00 93.00 296 HIS A CA 1
ATOM 2248 C C . HIS A 1 296 ? -14.197 -15.093 18.447 1.00 93.00 296 HIS A C 1
ATOM 2250 O O . HIS A 1 296 ? -15.309 -14.705 18.802 1.00 93.00 296 HIS A O 1
ATOM 2256 N N . HIS A 1 297 ? -13.499 -15.991 19.151 1.00 93.12 297 HIS A N 1
ATOM 2257 C CA . HIS A 1 297 ? -13.969 -16.548 20.421 1.00 93.12 297 HIS A CA 1
ATOM 2258 C C . HIS A 1 297 ? -14.262 -15.457 21.464 1.00 93.12 297 HIS A C 1
ATOM 2260 O O . HIS A 1 297 ? -15.258 -15.544 22.177 1.00 93.12 297 HIS A O 1
ATOM 2266 N N . PHE A 1 298 ? -13.455 -14.393 21.494 1.00 90.62 298 PHE A N 1
ATOM 2267 C CA . PHE A 1 298 ? -13.640 -13.240 22.381 1.00 90.62 298 PHE A CA 1
ATOM 2268 C C . PHE A 1 298 ? -14.476 -12.103 21.765 1.00 90.62 298 PHE A C 1
ATOM 2270 O O . PHE A 1 298 ? -14.506 -10.994 22.294 1.00 90.62 298 PHE A O 1
ATOM 2277 N N . GLY A 1 299 ? -15.184 -12.360 20.660 1.00 91.56 299 GLY A N 1
ATOM 2278 C CA . GLY A 1 299 ? -16.104 -11.397 20.050 1.00 91.56 299 GLY A CA 1
ATOM 2279 C C . GLY A 1 299 ? -15.429 -10.247 19.294 1.00 91.56 299 GLY A C 1
ATOM 2280 O O . GLY A 1 299 ? -16.082 -9.239 19.023 1.00 91.56 299 GLY A O 1
ATOM 2281 N N . VAL A 1 300 ? -14.151 -10.389 18.935 1.00 92.62 300 VAL A N 1
ATOM 2282 C CA . VAL A 1 300 ? -13.381 -9.398 18.174 1.00 92.62 300 VAL A CA 1
ATOM 2283 C C . VAL A 1 300 ? -13.182 -9.876 16.737 1.00 92.62 300 VAL A C 1
ATOM 2285 O O . VAL A 1 300 ? -12.750 -11.002 16.490 1.00 92.62 300 VAL A O 1
ATOM 2288 N N . ASN A 1 301 ? -13.448 -9.005 15.765 1.00 94.31 301 ASN A N 1
ATOM 2289 C CA . ASN A 1 301 ? -13.142 -9.279 14.365 1.00 94.31 301 ASN A CA 1
ATOM 2290 C C . ASN A 1 301 ? -11.645 -9.066 14.113 1.00 94.31 301 ASN A C 1
ATOM 2292 O O . ASN A 1 301 ? -11.150 -7.954 14.272 1.00 94.31 301 ASN A O 1
ATOM 2296 N N . PHE A 1 302 ? -10.927 -10.105 13.695 1.00 95.25 302 PHE A N 1
ATOM 2297 C CA . PHE A 1 302 ? -9.525 -9.979 13.300 1.00 95.25 302 PHE A CA 1
ATOM 2298 C C . PHE A 1 302 ? -9.410 -9.655 11.806 1.00 95.25 302 PHE A C 1
ATOM 2300 O O . PHE A 1 302 ? -9.968 -10.372 10.975 1.00 95.25 302 PHE A O 1
ATOM 2307 N N . LEU A 1 303 ? -8.705 -8.574 11.476 1.00 95.44 303 LEU A N 1
ATOM 2308 C CA . LEU A 1 303 ? -8.628 -7.991 10.141 1.00 95.44 303 LEU A CA 1
ATOM 2309 C C . LEU A 1 303 ? -7.157 -7.789 9.731 1.00 95.44 303 LEU A C 1
ATOM 2311 O O . LEU A 1 303 ? -6.572 -6.750 10.054 1.00 95.44 303 LEU A O 1
ATOM 2315 N N . PRO A 1 304 ? -6.540 -8.749 9.019 1.00 96.19 304 PRO A N 1
ATOM 2316 C CA . PRO A 1 304 ? -5.199 -8.550 8.487 1.00 96.19 304 PRO A CA 1
ATOM 2317 C C . PRO A 1 304 ? -5.223 -7.503 7.368 1.00 96.19 304 PRO A C 1
ATOM 2319 O O . PRO A 1 304 ? -6.053 -7.555 6.463 1.00 96.19 304 PRO A O 1
ATOM 2322 N N . LEU A 1 305 ? -4.290 -6.560 7.417 1.00 97.31 305 LEU A N 1
ATOM 2323 C CA . LEU A 1 305 ? -4.086 -5.534 6.405 1.00 97.31 305 LEU A CA 1
ATOM 2324 C C . LEU A 1 305 ? -2.779 -5.830 5.670 1.00 97.31 305 LEU A C 1
ATOM 2326 O O . LEU A 1 305 ? -1.723 -5.295 6.011 1.00 97.31 305 LEU A O 1
ATOM 2330 N N . ALA A 1 306 ? -2.844 -6.733 4.692 1.00 97.25 306 ALA A N 1
ATOM 2331 C CA . ALA A 1 306 ? -1.674 -7.117 3.914 1.00 97.25 306 ALA A CA 1
ATOM 2332 C C . ALA A 1 306 ? -1.349 -6.082 2.830 1.00 97.25 306 ALA A C 1
ATOM 2334 O O . ALA A 1 306 ? -2.236 -5.648 2.087 1.00 97.25 306 ALA A O 1
ATOM 2335 N N . VAL A 1 307 ? -0.067 -5.736 2.725 1.00 97.50 307 VAL A N 1
ATOM 2336 C CA . VAL A 1 307 ? 0.496 -4.869 1.686 1.00 97.50 307 VAL A CA 1
ATOM 2337 C C . VAL A 1 307 ? 1.781 -5.477 1.133 1.00 97.50 307 VAL A C 1
ATOM 2339 O O . VAL A 1 307 ? 2.594 -6.027 1.878 1.00 97.50 307 VAL A O 1
ATOM 2342 N N . GLU A 1 308 ? 1.972 -5.402 -0.179 1.00 95.38 308 GLU A N 1
ATOM 2343 C CA . GLU A 1 308 ? 3.244 -5.753 -0.808 1.00 95.38 308 GLU A CA 1
ATOM 2344 C C . GLU A 1 308 ? 4.230 -4.593 -0.686 1.00 95.38 308 GLU A C 1
ATOM 2346 O O . GLU A 1 308 ? 3.826 -3.434 -0.669 1.00 95.38 308 GLU A O 1
ATOM 2351 N N . VAL A 1 309 ? 5.531 -4.880 -0.686 1.00 93.94 309 VAL A N 1
ATOM 2352 C CA . VAL A 1 309 ? 6.584 -3.842 -0.676 1.00 93.94 309 VAL A CA 1
ATOM 2353 C C . VAL A 1 309 ? 6.425 -2.808 -1.800 1.00 93.94 309 VAL A C 1
ATOM 2355 O O . VAL A 1 309 ? 6.802 -1.659 -1.621 1.00 93.94 309 VAL A O 1
ATOM 2358 N N . LEU A 1 310 ? 5.796 -3.165 -2.924 1.00 94.31 310 LEU A N 1
ATOM 2359 C CA . LEU A 1 310 ? 5.505 -2.248 -4.033 1.00 94.31 310 LEU A CA 1
ATOM 2360 C C . LEU A 1 310 ? 4.244 -1.380 -3.827 1.00 94.31 310 LEU A C 1
ATOM 2362 O O . LEU A 1 310 ? 3.911 -0.578 -4.694 1.00 94.31 310 LEU A O 1
ATOM 2366 N N . GLY A 1 311 ? 3.547 -1.503 -2.694 1.00 95.19 311 GLY A N 1
ATOM 2367 C CA . GLY A 1 311 ? 2.426 -0.641 -2.291 1.00 95.19 311 GLY A CA 1
ATOM 2368 C C . GLY A 1 311 ? 1.030 -1.205 -2.525 1.00 95.19 311 GLY A C 1
ATOM 2369 O O . GLY A 1 311 ? 0.052 -0.599 -2.086 1.00 95.19 311 GLY A O 1
ATOM 2370 N N . GLY A 1 312 ? 0.920 -2.350 -3.195 1.00 95.94 312 GLY A N 1
ATOM 2371 C CA . GLY A 1 312 ? -0.357 -2.996 -3.471 1.00 95.94 312 GLY A CA 1
ATOM 2372 C C . GLY A 1 312 ? -0.962 -3.590 -2.206 1.00 95.94 312 GLY A C 1
ATOM 2373 O O . GLY A 1 312 ? -0.307 -4.369 -1.521 1.00 95.94 312 GLY A O 1
ATOM 2374 N N . TRP A 1 313 ? -2.213 -3.248 -1.901 1.00 97.81 313 TRP A N 1
ATOM 2375 C CA . TRP A 1 313 ? -2.929 -3.755 -0.724 1.00 97.81 313 TRP A CA 1
ATOM 2376 C C . TRP A 1 313 ? -3.872 -4.899 -1.090 1.00 97.81 313 TRP A C 1
ATOM 2378 O O . TRP A 1 313 ? -4.435 -4.930 -2.189 1.00 97.81 313 TRP A O 1
ATOM 2388 N N . SER A 1 314 ? -4.123 -5.805 -0.144 1.00 97.44 314 SER A N 1
ATOM 2389 C CA . SER A 1 314 ? -5.152 -6.827 -0.330 1.00 97.44 314 SER A CA 1
ATOM 2390 C C . SER A 1 314 ? -6.547 -6.201 -0.484 1.00 97.44 314 SER A C 1
ATOM 2392 O O . SER A 1 314 ? -6.826 -5.135 0.081 1.00 97.44 314 SER A O 1
ATOM 2394 N N . PRO A 1 315 ? -7.477 -6.841 -1.219 1.00 96.38 315 PRO A N 1
ATOM 2395 C CA . PRO A 1 315 ? -8.824 -6.298 -1.406 1.00 96.38 315 PRO A CA 1
ATOM 2396 C C . PRO A 1 315 ? -9.565 -6.033 -0.087 1.00 96.38 315 PRO A C 1
ATOM 2398 O O . PRO A 1 315 ? -10.305 -5.048 0.025 1.00 96.38 315 PRO A O 1
ATOM 2401 N N . SER A 1 316 ? -9.347 -6.888 0.919 1.00 95.19 316 SER A N 1
ATOM 2402 C CA . SER A 1 316 ? -9.929 -6.736 2.253 1.00 95.19 316 SER A CA 1
ATOM 2403 C C . SER A 1 316 ? -9.382 -5.478 2.947 1.00 95.19 316 SER A C 1
ATOM 2405 O O . SER A 1 316 ? -10.164 -4.635 3.404 1.00 95.19 316 SER A O 1
ATOM 2407 N N . ALA A 1 317 ? -8.061 -5.275 2.903 1.00 97.25 317 ALA A N 1
ATOM 2408 C CA . ALA A 1 317 ? -7.389 -4.118 3.474 1.00 97.25 317 ALA A CA 1
ATOM 2409 C C . ALA A 1 317 ? -7.847 -2.818 2.810 1.00 97.25 317 ALA A C 1
ATOM 2411 O O . ALA A 1 317 ? -8.215 -1.861 3.493 1.00 97.25 317 ALA A O 1
ATOM 2412 N N . VAL A 1 318 ? -7.933 -2.800 1.477 1.00 97.88 318 VAL A N 1
ATOM 2413 C CA . VAL A 1 318 ? -8.437 -1.654 0.706 1.00 97.88 318 VAL A CA 1
ATOM 2414 C C . VAL A 1 318 ? -9.848 -1.260 1.149 1.00 97.88 318 VAL A C 1
ATOM 2416 O O . VAL A 1 318 ? -10.153 -0.070 1.265 1.00 97.88 318 VAL A O 1
ATOM 2419 N N . SER A 1 319 ? -10.725 -2.234 1.404 1.00 96.25 319 SER A N 1
ATOM 2420 C CA . SER A 1 319 ? -12.083 -1.970 1.892 1.00 96.25 319 SER A CA 1
ATOM 2421 C C . SER A 1 319 ? -12.073 -1.276 3.259 1.00 96.25 319 SER A C 1
ATOM 2423 O O . SER A 1 319 ? -12.736 -0.250 3.439 1.00 96.25 319 SER A O 1
ATOM 2425 N N . ILE A 1 320 ? -11.263 -1.781 4.192 1.00 96.06 320 ILE A N 1
ATOM 2426 C CA . ILE A 1 320 ? -11.148 -1.263 5.562 1.00 96.06 320 ILE A CA 1
ATOM 2427 C C . ILE A 1 320 ? -10.543 0.145 5.567 1.00 96.06 320 ILE A C 1
ATOM 2429 O O . ILE A 1 320 ? -11.118 1.065 6.152 1.00 96.06 320 ILE A O 1
ATOM 2433 N N . ILE A 1 321 ? -9.436 0.353 4.851 1.00 97.75 321 ILE A N 1
ATOM 2434 C CA . ILE A 1 321 ? -8.768 1.658 4.731 1.00 97.75 321 ILE A CA 1
ATOM 2435 C C . ILE A 1 321 ? -9.725 2.685 4.117 1.00 97.75 321 ILE A C 1
ATOM 2437 O O . ILE A 1 321 ? -9.841 3.814 4.601 1.00 97.75 321 ILE A O 1
ATOM 2441 N N . ARG A 1 322 ? -10.498 2.287 3.099 1.00 97.44 322 ARG A N 1
ATOM 2442 C CA . ARG A 1 322 ? -11.532 3.142 2.506 1.00 97.44 322 ARG A CA 1
ATOM 2443 C C . ARG A 1 322 ? -12.664 3.446 3.489 1.00 97.44 322 ARG A C 1
ATOM 2445 O O . ARG A 1 322 ? -13.182 4.559 3.459 1.00 97.44 322 ARG A O 1
ATOM 2452 N N . SER A 1 323 ? -13.054 2.510 4.353 1.00 96.06 323 SER A N 1
ATOM 2453 C CA . SER A 1 323 ? -14.035 2.765 5.420 1.00 96.06 323 SER A CA 1
ATOM 2454 C C . SER A 1 323 ? -13.530 3.857 6.371 1.00 96.06 323 SER A C 1
ATOM 2456 O O . SER A 1 323 ? -14.231 4.848 6.594 1.00 96.06 323 SER A O 1
ATOM 2458 N N . ILE A 1 324 ? -12.272 3.760 6.823 1.00 97.00 324 ILE A N 1
ATOM 2459 C CA . ILE A 1 324 ? -11.623 4.779 7.665 1.00 97.00 324 ILE A CA 1
ATOM 2460 C C . ILE A 1 324 ? -11.588 6.135 6.945 1.00 97.00 324 ILE A C 1
ATOM 2462 O O . ILE A 1 324 ? -12.068 7.133 7.484 1.00 97.00 324 ILE A O 1
ATOM 2466 N N . GLY A 1 325 ? -11.092 6.173 5.704 1.00 97.38 325 GLY A N 1
ATOM 2467 C CA . GLY A 1 325 ? -11.013 7.397 4.902 1.00 97.38 325 GLY A CA 1
ATOM 2468 C C . GLY A 1 325 ? -12.380 8.039 4.645 1.00 97.38 325 GLY A C 1
ATOM 2469 O O . GLY A 1 325 ? -12.522 9.258 4.735 1.00 97.38 325 GLY A O 1
ATOM 2470 N N . ARG A 1 326 ? -13.425 7.240 4.395 1.00 96.75 326 ARG A N 1
ATOM 2471 C CA . ARG A 1 326 ? -14.794 7.745 4.207 1.00 96.75 326 ARG A CA 1
ATOM 2472 C C . ARG A 1 326 ? -15.341 8.395 5.470 1.00 96.75 326 ARG A C 1
ATOM 2474 O O . ARG A 1 326 ? -15.872 9.503 5.385 1.00 96.75 326 ARG A O 1
ATOM 2481 N N . ARG A 1 327 ? -15.196 7.731 6.620 1.00 95.88 327 ARG A N 1
ATOM 2482 C CA . ARG A 1 327 ? -15.636 8.258 7.921 1.00 95.88 327 ARG A CA 1
ATOM 2483 C C . ARG A 1 327 ? -14.860 9.523 8.294 1.00 95.88 327 ARG A C 1
ATOM 2485 O O . ARG A 1 327 ? -15.463 10.487 8.760 1.00 95.88 327 ARG A O 1
ATOM 2492 N N . LEU A 1 328 ? -13.559 9.569 7.991 1.00 97.00 328 LEU A N 1
ATOM 2493 C CA . LEU A 1 328 ? -12.747 10.780 8.110 1.00 97.00 328 LEU A CA 1
ATOM 2494 C C . LEU A 1 328 ? -13.353 11.927 7.294 1.00 97.00 328 LEU A C 1
ATOM 2496 O O . LEU A 1 328 ? -13.665 12.968 7.865 1.00 97.00 328 LEU A O 1
ATOM 2500 N N . GLY A 1 329 ? -13.577 11.727 5.990 1.00 96.88 329 GLY A N 1
ATOM 2501 C CA . GLY A 1 329 ? -14.167 12.737 5.106 1.00 96.88 329 GLY A CA 1
ATOM 2502 C C . GLY A 1 329 ? -15.520 13.250 5.588 1.00 96.8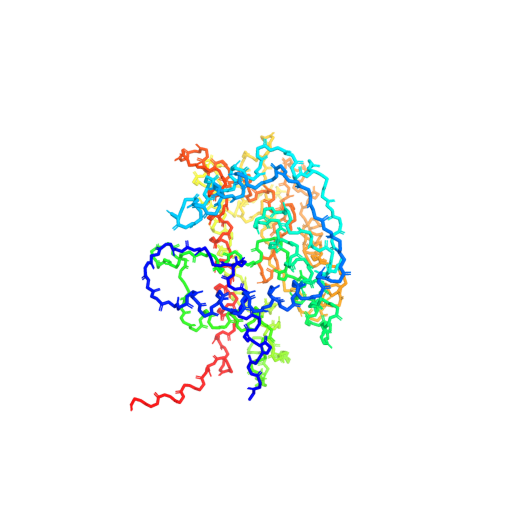8 329 GLY A C 1
ATOM 2503 O O . GLY A 1 329 ? -15.719 14.462 5.659 1.00 96.88 329 GLY A O 1
ATOM 2504 N N . GLN A 1 330 ? -16.410 12.343 5.995 1.00 95.94 330 GLN A N 1
ATOM 2505 C CA . GLN A 1 330 ? -17.709 12.695 6.575 1.00 95.94 330 GLN A CA 1
ATOM 2506 C C . GLN A 1 330 ? -17.558 13.582 7.814 1.00 95.94 330 GLN A C 1
ATOM 2508 O O . GLN A 1 330 ? -18.237 14.601 7.916 1.00 95.94 330 GLN A O 1
ATOM 2513 N N . ARG A 1 331 ? -16.637 13.241 8.723 1.00 94.94 331 ARG A N 1
ATOM 2514 C CA . ARG A 1 331 ? -16.420 13.998 9.960 1.00 94.94 331 ARG A CA 1
ATOM 2515 C C . ARG A 1 331 ? -15.906 15.412 9.702 1.00 94.94 331 ARG A C 1
ATOM 2517 O O . ARG A 1 331 ? -16.367 16.350 10.341 1.00 94.94 331 ARG A O 1
ATOM 2524 N N . ILE A 1 332 ? -14.951 15.572 8.786 1.00 95.12 332 ILE A N 1
ATOM 2525 C CA . ILE A 1 332 ? -14.319 16.875 8.513 1.00 95.12 332 ILE A CA 1
ATOM 2526 C C . ILE A 1 332 ? -15.030 17.680 7.413 1.00 95.12 332 ILE A C 1
ATOM 2528 O O . ILE A 1 332 ? -14.504 18.698 6.962 1.00 95.12 332 ILE A O 1
ATOM 2532 N N . GLY A 1 333 ? -16.192 17.220 6.934 1.00 94.44 333 GLY A N 1
ATOM 2533 C CA . GLY A 1 333 ? -16.958 17.890 5.878 1.00 94.44 333 GLY A CA 1
ATOM 2534 C C . GLY A 1 333 ? -16.241 17.929 4.522 1.00 94.44 333 GLY A C 1
ATOM 2535 O O . GLY A 1 333 ? -16.403 18.878 3.755 1.00 94.44 333 GLY A O 1
ATOM 2536 N N . ARG A 1 334 ? -15.409 16.927 4.216 1.00 95.19 334 ARG A N 1
ATOM 2537 C CA . ARG A 1 334 ? -14.673 16.809 2.947 1.00 95.19 334 ARG A CA 1
ATOM 2538 C C . ARG A 1 334 ? -15.199 15.643 2.123 1.00 95.19 334 ARG A C 1
ATOM 2540 O O . ARG A 1 334 ? -15.718 14.668 2.654 1.00 95.19 334 ARG A O 1
ATOM 2547 N N . ASN A 1 335 ? -15.020 15.722 0.803 1.00 94.12 335 ASN A N 1
ATOM 2548 C CA . ASN A 1 335 ? -15.413 14.636 -0.089 1.00 94.12 335 ASN A CA 1
ATOM 2549 C C . ASN A 1 335 ? -14.702 13.323 0.333 1.00 94.12 335 ASN A C 1
ATOM 2551 O O . ASN A 1 335 ? -13.464 13.293 0.365 1.00 94.12 335 ASN A O 1
ATOM 2555 N N . PRO A 1 336 ? -15.449 12.240 0.633 1.00 92.06 336 PRO A N 1
ATOM 2556 C CA . PRO A 1 336 ? -14.879 10.952 1.023 1.00 92.06 336 PRO A CA 1
ATOM 2557 C C . PRO A 1 336 ? -13.869 10.386 0.018 1.00 92.06 336 PRO A C 1
ATOM 2559 O O . PRO A 1 336 ? -12.899 9.751 0.411 1.00 92.06 336 PRO A O 1
ATOM 2562 N N . SER A 1 337 ? -14.053 10.641 -1.281 1.00 90.88 337 SER A N 1
ATOM 2563 C CA . SER A 1 337 ? -13.114 10.198 -2.318 1.00 90.88 337 SER A CA 1
ATOM 2564 C C . SER A 1 337 ? -11.743 10.858 -2.174 1.00 90.88 337 SER A C 1
ATOM 2566 O O . SER A 1 337 ? -10.728 10.194 -2.358 1.00 90.88 337 SER A O 1
ATOM 2568 N N . VAL A 1 338 ? -11.707 12.149 -1.828 1.00 91.25 338 VAL A N 1
ATOM 2569 C CA . VAL A 1 338 ? -10.457 12.910 -1.662 1.00 91.25 338 VAL A CA 1
ATOM 2570 C C . VAL A 1 338 ? -9.717 12.444 -0.414 1.00 91.25 338 VAL A C 1
ATOM 2572 O O . VAL A 1 338 ? -8.522 12.189 -0.460 1.00 91.25 338 VAL A O 1
ATOM 2575 N N . THR A 1 339 ? -10.435 12.271 0.694 1.00 95.06 339 THR A N 1
ATOM 2576 C CA . THR A 1 339 ? -9.840 11.796 1.954 1.00 95.06 339 THR A CA 1
ATOM 2577 C C . THR A 1 339 ? -9.360 10.351 1.871 1.00 95.06 339 THR A C 1
ATOM 2579 O O . THR A 1 339 ? -8.290 10.053 2.390 1.00 95.06 339 THR A O 1
ATOM 2582 N N . CYS A 1 340 ? -10.074 9.473 1.158 1.00 95.31 340 CYS A N 1
ATOM 2583 C CA . CYS A 1 340 ? -9.566 8.137 0.841 1.00 95.31 340 CYS A CA 1
ATOM 2584 C C . CYS A 1 340 ? -8.281 8.212 0.010 1.00 95.31 340 CYS A C 1
ATOM 2586 O O . CYS A 1 340 ? -7.309 7.553 0.358 1.00 95.31 340 CYS A O 1
ATOM 2588 N N . SER A 1 341 ? -8.261 9.033 -1.048 1.00 95.00 341 SER A N 1
ATOM 2589 C CA . SER A 1 341 ? -7.071 9.216 -1.888 1.00 95.00 341 SER A CA 1
ATOM 2590 C C . SER A 1 341 ? -5.875 9.692 -1.066 1.00 95.00 341 SER A C 1
ATOM 2592 O O . SER A 1 341 ? -4.815 9.087 -1.138 1.00 95.00 341 SER A O 1
ATOM 2594 N N . HIS A 1 342 ? -6.049 10.724 -0.236 1.00 95.62 342 HIS A N 1
ATOM 2595 C CA . HIS A 1 342 ? -4.976 11.242 0.616 1.00 95.62 342 HIS A CA 1
ATOM 2596 C C . HIS A 1 342 ? -4.481 10.205 1.635 1.00 95.62 342 HIS A C 1
ATOM 2598 O O . HIS A 1 342 ? -3.290 10.164 1.928 1.00 95.62 342 HIS A O 1
ATOM 2604 N N . LEU A 1 343 ? -5.371 9.361 2.170 1.00 97.94 343 LEU A N 1
ATOM 2605 C CA . LEU A 1 343 ? -4.981 8.302 3.099 1.00 97.94 343 LEU A CA 1
ATOM 2606 C C . LEU A 1 343 ? -4.102 7.248 2.412 1.00 97.94 343 LEU A C 1
ATOM 2608 O O . LEU A 1 343 ? -3.037 6.930 2.932 1.00 97.94 343 LEU A O 1
ATOM 2612 N N . PHE A 1 344 ? -4.499 6.751 1.236 1.00 98.31 344 PHE A N 1
ATOM 2613 C CA . PHE A 1 344 ? -3.665 5.804 0.488 1.00 98.31 344 PHE A CA 1
ATOM 2614 C C . PHE A 1 344 ? -2.344 6.427 0.030 1.00 98.31 344 PHE A C 1
ATOM 2616 O O . PHE A 1 344 ? -1.305 5.786 0.136 1.00 98.31 344 PHE A O 1
ATOM 2623 N N . GLN A 1 345 ? -2.353 7.693 -0.385 1.00 96.75 345 GLN A N 1
ATOM 2624 C CA . GLN A 1 345 ? -1.146 8.449 -0.714 1.00 96.75 345 GLN A CA 1
ATOM 2625 C C . GLN A 1 345 ? -0.173 8.543 0.469 1.00 96.75 345 GLN A C 1
ATOM 2627 O O . GLN A 1 345 ? 1.019 8.295 0.303 1.00 96.75 345 GLN A O 1
ATOM 2632 N N . HIS A 1 346 ? -0.673 8.848 1.670 1.00 97.81 346 HIS A N 1
ATOM 2633 C CA . HIS A 1 346 ? 0.155 8.908 2.873 1.00 97.81 346 HIS A CA 1
ATOM 2634 C C . HIS A 1 346 ? 0.720 7.529 3.238 1.00 97.81 346 HIS A C 1
ATOM 2636 O O . HIS A 1 346 ? 1.915 7.409 3.490 1.00 97.81 346 HIS A O 1
ATOM 2642 N N . LEU A 1 347 ? -0.104 6.477 3.187 1.00 98.12 347 LEU A N 1
ATOM 2643 C CA . LEU A 1 347 ? 0.348 5.098 3.402 1.00 98.12 347 LEU A CA 1
ATOM 2644 C C . LEU A 1 347 ? 1.417 4.684 2.386 1.00 98.12 347 LEU A C 1
ATOM 2646 O O . LEU A 1 347 ? 2.433 4.112 2.766 1.00 98.12 347 LEU A O 1
ATOM 2650 N N . SER A 1 348 ? 1.211 5.008 1.109 1.00 97.62 348 SER A N 1
ATOM 2651 C CA . SER A 1 348 ? 2.147 4.694 0.031 1.00 97.62 348 SER A CA 1
ATOM 2652 C C . SER A 1 348 ? 3.490 5.391 0.262 1.00 97.62 348 SER A C 1
ATOM 2654 O O . SER A 1 348 ? 4.525 4.733 0.260 1.00 97.62 348 SER A O 1
ATOM 2656 N N . VAL A 1 349 ? 3.497 6.691 0.577 1.00 97.06 349 VAL A N 1
ATOM 2657 C CA . VAL A 1 349 ? 4.745 7.410 0.888 1.00 97.06 349 VAL A CA 1
ATOM 2658 C C . VAL A 1 349 ? 5.451 6.836 2.119 1.00 97.06 349 VAL A C 1
ATOM 2660 O O . VAL A 1 349 ? 6.669 6.670 2.091 1.00 97.06 349 VAL A O 1
ATOM 2663 N N . SER A 1 350 ? 4.715 6.497 3.180 1.00 96.94 350 SER A N 1
ATOM 2664 C CA . SER A 1 350 ? 5.301 5.887 4.381 1.00 96.94 350 SER A CA 1
ATOM 2665 C C . SER A 1 350 ? 5.930 4.520 4.098 1.00 96.94 350 SER A C 1
ATOM 2667 O O . SER A 1 350 ? 7.043 4.270 4.558 1.00 96.94 350 SER A O 1
ATOM 2669 N N . LEU A 1 351 ? 5.272 3.669 3.300 1.00 96.81 351 LEU A N 1
ATOM 2670 C CA . LEU A 1 351 ? 5.827 2.383 2.865 1.00 96.81 351 LEU A CA 1
ATOM 2671 C C . LEU A 1 351 ? 7.115 2.588 2.063 1.00 96.81 351 LEU A C 1
ATOM 2673 O O . LEU A 1 351 ? 8.159 2.049 2.418 1.00 96.81 351 LEU A O 1
ATOM 2677 N N . TRP A 1 352 ? 7.048 3.396 1.004 1.00 95.69 352 TRP A N 1
ATOM 2678 C CA . TRP A 1 352 ? 8.167 3.608 0.088 1.00 95.69 352 TRP A CA 1
ATOM 2679 C C . TRP A 1 352 ? 9.366 4.261 0.773 1.00 95.69 352 TRP A C 1
ATOM 2681 O O . TRP A 1 352 ? 10.503 3.906 0.478 1.00 95.69 352 TRP A O 1
ATOM 2691 N N . ARG A 1 353 ? 9.137 5.142 1.752 1.00 94.44 353 ARG A N 1
ATOM 2692 C CA . ARG A 1 353 ? 10.218 5.703 2.570 1.00 94.44 353 ARG A CA 1
ATOM 2693 C C . ARG A 1 353 ? 10.866 4.638 3.451 1.00 94.44 353 ARG A C 1
ATOM 2695 O O . ARG A 1 353 ? 12.088 4.589 3.535 1.00 94.44 353 ARG A O 1
ATOM 2702 N N . GLY A 1 354 ? 10.062 3.774 4.073 1.00 92.75 354 GLY A N 1
ATOM 2703 C CA . GLY A 1 354 ? 10.574 2.625 4.822 1.00 92.75 354 GLY A CA 1
ATOM 2704 C C . GLY A 1 354 ? 11.413 1.698 3.941 1.00 92.75 354 GLY A C 1
ATOM 2705 O O . GLY A 1 354 ? 12.505 1.304 4.335 1.00 92.75 354 GLY A O 1
ATOM 2706 N N . ASN A 1 355 ? 10.966 1.433 2.710 1.00 92.38 355 ASN A N 1
ATOM 2707 C CA . ASN A 1 355 ? 11.743 0.659 1.741 1.00 92.38 355 ASN A CA 1
ATOM 2708 C C . ASN A 1 355 ? 13.058 1.339 1.364 1.00 92.38 355 ASN A C 1
ATOM 2710 O O . ASN A 1 355 ? 14.106 0.699 1.356 1.00 92.38 355 ASN A O 1
ATOM 2714 N N . ALA A 1 356 ? 13.022 2.645 1.101 1.00 91.75 356 ALA A N 1
ATOM 2715 C CA . ALA A 1 356 ? 14.219 3.409 0.793 1.00 91.75 356 ALA A CA 1
ATOM 2716 C C . ALA A 1 356 ? 15.263 3.332 1.911 1.00 91.75 356 ALA A C 1
ATOM 2718 O O . ALA A 1 356 ? 16.442 3.169 1.609 1.00 91.75 356 ALA A O 1
ATOM 2719 N N . ALA A 1 357 ? 14.849 3.383 3.180 1.00 89.00 357 ALA A N 1
ATOM 2720 C CA . ALA A 1 357 ? 15.764 3.215 4.307 1.00 89.00 357 ALA A CA 1
ATOM 2721 C C . ALA A 1 357 ? 16.501 1.864 4.256 1.00 89.00 357 ALA A C 1
ATOM 2723 O O . ALA A 1 357 ? 17.710 1.831 4.484 1.00 89.00 357 ALA A O 1
ATOM 2724 N N . MET A 1 358 ? 15.812 0.789 3.850 1.00 87.00 358 MET A N 1
ATOM 2725 C CA . MET A 1 358 ? 16.410 -0.544 3.692 1.00 87.00 358 MET A CA 1
ATOM 2726 C C . MET A 1 358 ? 17.474 -0.592 2.583 1.00 87.00 358 MET A C 1
ATOM 2728 O O . MET A 1 358 ? 18.465 -1.308 2.718 1.00 87.00 358 MET A O 1
ATOM 2732 N N . TRP A 1 359 ? 17.300 0.175 1.502 1.00 85.25 359 TRP A N 1
ATOM 2733 C CA . TRP A 1 359 ? 18.241 0.211 0.373 1.00 85.25 359 TRP A CA 1
ATOM 2734 C C . TRP A 1 359 ? 19.405 1.190 0.585 1.00 85.25 359 TRP A C 1
ATOM 2736 O O . TRP A 1 359 ? 20.546 0.896 0.234 1.00 85.25 359 TRP A O 1
ATOM 2746 N N . VAL A 1 360 ? 19.141 2.357 1.179 1.00 77.62 360 VAL A N 1
ATOM 2747 C CA . VAL A 1 360 ? 20.117 3.451 1.336 1.00 77.62 360 VAL A CA 1
ATOM 2748 C C . VAL A 1 360 ? 21.220 3.126 2.346 1.00 77.62 360 VAL A C 1
ATOM 2750 O O . VAL A 1 360 ? 22.328 3.644 2.225 1.00 77.62 360 VAL A O 1
ATOM 2753 N N . GLN A 1 361 ? 20.972 2.235 3.309 1.00 65.38 361 GLN A N 1
ATOM 2754 C CA . GLN A 1 361 ? 21.987 1.810 4.283 1.00 65.38 361 GLN A CA 1
ATOM 2755 C C . GLN A 1 361 ? 23.125 0.960 3.677 1.00 65.38 361 GLN A C 1
ATOM 2757 O O . GLN A 1 361 ? 24.065 0.612 4.393 1.00 65.38 361 GLN A O 1
ATOM 2762 N N . GLN A 1 362 ? 23.085 0.635 2.378 1.00 56.91 362 GLN A N 1
ATOM 2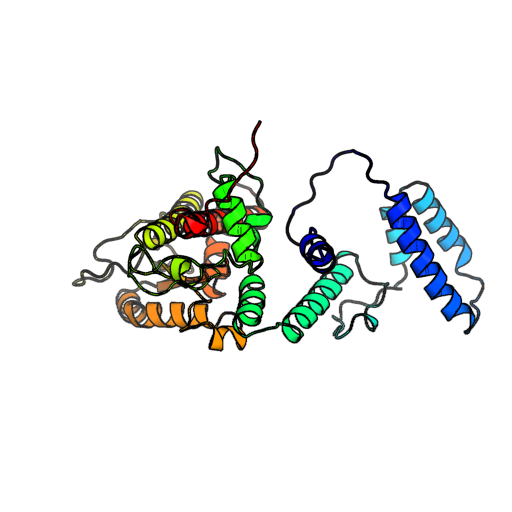763 C CA . GLN A 1 362 ? 24.150 -0.103 1.695 1.00 56.91 362 GLN A CA 1
ATOM 2764 C C . GLN A 1 362 ? 25.065 0.820 0.868 1.00 56.91 362 GLN A C 1
ATOM 2766 O O . GLN A 1 362 ? 24.578 1.663 0.110 1.00 56.91 362 GLN A O 1
ATOM 2771 N N . PRO A 1 363 ? 26.399 0.628 0.925 1.00 44.69 363 PRO A N 1
ATOM 2772 C CA . PRO A 1 363 ? 27.356 1.448 0.179 1.00 44.69 363 PRO A CA 1
ATOM 2773 C C . PRO A 1 363 ? 27.201 1.362 -1.352 1.00 44.69 363 PRO A C 1
ATOM 2775 O O . PRO A 1 363 ? 27.718 2.227 -2.051 1.00 44.69 363 PRO A O 1
ATOM 2778 N N . SER A 1 364 ? 26.475 0.373 -1.889 1.00 48.78 364 SER A N 1
ATOM 2779 C CA . SER A 1 364 ? 26.214 0.204 -3.328 1.00 48.78 364 SER A CA 1
ATOM 2780 C C . SER A 1 364 ? 25.108 1.110 -3.894 1.00 48.78 364 SER A C 1
ATOM 2782 O O . SER A 1 364 ? 25.113 1.375 -5.093 1.00 48.78 364 SER A O 1
ATOM 2784 N N . PHE A 1 365 ? 24.197 1.639 -3.064 1.00 44.16 365 PHE A N 1
ATOM 2785 C CA . PHE A 1 365 ? 23.191 2.634 -3.487 1.00 44.16 365 PHE A CA 1
ATOM 2786 C C . PHE A 1 365 ? 23.694 4.083 -3.380 1.00 44.16 365 PHE A C 1
ATOM 2788 O O . PHE A 1 365 ? 22.980 5.026 -3.735 1.00 44.16 365 PHE A O 1
ATOM 2795 N N . ALA A 1 366 ? 24.928 4.288 -2.912 1.00 41.28 366 ALA A N 1
ATOM 2796 C CA . ALA A 1 366 ? 25.605 5.566 -3.045 1.00 41.28 366 ALA A CA 1
ATOM 2797 C C . ALA A 1 366 ? 26.030 5.728 -4.508 1.00 41.28 366 ALA A C 1
ATOM 2799 O O . ALA A 1 366 ? 27.009 5.140 -4.965 1.00 41.28 366 ALA A O 1
ATOM 2800 N N . SER A 1 367 ? 25.280 6.521 -5.270 1.00 40.62 367 SER A N 1
ATOM 2801 C CA . SER A 1 367 ? 25.735 6.971 -6.579 1.00 40.62 367 SER A CA 1
ATOM 2802 C C . SER A 1 367 ? 27.116 7.612 -6.427 1.00 40.62 367 SER A C 1
ATOM 2804 O O . SER A 1 367 ? 27.261 8.568 -5.662 1.00 40.62 367 SER A O 1
ATOM 2806 N N . HIS A 1 368 ? 28.106 7.120 -7.173 1.00 37.44 368 HIS A N 1
ATOM 2807 C CA . HIS A 1 368 ? 29.302 7.890 -7.506 1.00 37.44 368 HIS A CA 1
ATOM 2808 C C . HIS A 1 368 ? 28.824 9.154 -8.236 1.00 37.44 368 HIS A C 1
ATOM 2810 O O . HIS A 1 368 ? 28.576 9.147 -9.441 1.00 37.44 368 HIS A O 1
ATOM 2816 N N . ILE A 1 369 ? 28.585 10.226 -7.483 1.00 39.94 369 ILE A N 1
ATOM 2817 C CA . ILE A 1 369 ? 28.392 11.558 -8.040 1.00 39.94 369 ILE A CA 1
ATOM 2818 C C . ILE A 1 369 ? 29.801 12.088 -8.275 1.00 39.94 369 ILE A C 1
ATOM 2820 O O . ILE A 1 369 ? 30.342 12.829 -7.458 1.00 39.94 369 ILE A O 1
ATOM 2824 N N . ASP A 1 370 ? 30.401 11.709 -9.400 1.00 36.12 370 ASP A N 1
ATOM 2825 C CA . ASP A 1 370 ? 31.534 12.452 -9.951 1.00 36.12 370 ASP A CA 1
ATOM 2826 C C . ASP A 1 370 ? 30.968 13.734 -10.581 1.00 36.12 370 ASP A C 1
ATOM 2828 O O . ASP A 1 370 ? 30.839 13.891 -11.792 1.00 36.12 370 ASP A O 1
ATOM 2832 N N . GLY A 1 371 ? 30.526 14.632 -9.705 1.00 33.84 371 GLY A N 1
ATOM 2833 C CA . GLY A 1 371 ? 30.129 15.996 -10.005 1.00 33.84 371 GLY A CA 1
ATOM 2834 C C . GLY A 1 371 ? 31.061 16.923 -9.249 1.00 33.84 371 GLY A C 1
ATOM 2835 O O . GLY A 1 371 ? 30.668 17.519 -8.250 1.00 33.84 371 GLY A O 1
ATOM 2836 N N . SER A 1 372 ? 32.317 16.994 -9.689 1.00 28.38 372 SER A N 1
ATOM 2837 C CA . SER A 1 372 ? 33.211 18.079 -9.297 1.00 28.38 372 SER A CA 1
ATOM 2838 C C . SER A 1 372 ? 32.581 19.405 -9.729 1.00 28.38 372 SER A C 1
ATOM 2840 O O . SER A 1 372 ? 32.299 19.585 -10.917 1.00 28.38 372 SER A O 1
ATOM 2842 N N . LEU A 1 373 ? 32.339 20.270 -8.741 1.00 32.31 373 LEU A N 1
ATOM 2843 C CA . LEU A 1 373 ? 32.003 21.688 -8.899 1.00 32.31 373 LEU A CA 1
ATOM 2844 C C . LEU A 1 373 ? 32.971 22.417 -9.835 1.00 32.31 373 LEU A C 1
ATOM 2846 O O . LEU A 1 373 ? 34.185 22.105 -9.779 1.00 32.31 373 LEU A O 1
#

Solvent-accessible surface area (backbone atoms only — not comparable to full-atom values): 20990 Å² total; per-residue (Å²): 130,86,57,68,68,51,52,58,64,67,64,52,68,70,85,38,47,76,82,75,91,81,90,79,92,69,66,61,62,61,59,46,48,59,52,48,53,53,48,48,60,54,47,64,66,47,75,80,61,86,88,87,77,95,81,61,58,74,57,51,55,49,31,51,50,25,50,75,71,68,39,54,72,58,25,52,51,66,61,59,77,73,69,77,54,83,81,89,69,86,76,88,71,83,50,88,88,64,67,67,86,75,53,55,75,68,58,50,48,54,51,50,53,52,45,52,50,52,48,52,56,74,63,38,90,45,60,61,56,27,18,49,57,37,41,53,66,33,67,56,18,57,32,42,62,47,51,75,71,29,72,93,76,69,50,48,70,54,72,68,36,45,51,49,41,53,34,47,76,70,68,43,65,66,47,88,56,73,55,36,93,70,75,64,45,83,50,55,43,53,48,38,46,53,62,49,40,83,70,41,65,48,58,53,54,21,51,52,47,40,48,49,54,52,42,53,43,26,46,68,31,70,38,66,50,37,69,59,53,77,53,73,42,80,98,41,92,59,66,73,24,52,38,30,25,66,56,32,79,95,64,37,28,28,28,31,26,78,42,81,38,45,41,68,24,86,94,30,16,70,55,22,43,74,37,67,58,44,48,33,54,53,51,33,51,54,49,43,75,74,39,31,68,63,33,47,75,69,63,27,47,60,43,56,31,21,27,32,68,58,36,18,48,30,74,68,26,50,52,53,52,42,50,40,18,32,42,24,9,62,70,73,76,42,61,34,71,58,36,26,49,53,48,51,24,51,45,22,38,40,42,44,50,27,46,16,55,47,51,62,78,37,81,60,65,56,73,85,75,89,67,83,127

Secondary structure (DSSP, 8-state):
---HHHHHHHT-TTSS-PPPP------HHHHHHHHHHHHHHHHHHHTTS----TTSHHHHHHHHHHHHTT-HHHHHHHHHTT--S--S------SGGG--TTS-HHHHHHHHHHHHHHHHHHS-SSHHHHHHHHHHTSTTTTGGGGSPP-TTTT-PPPHHHHHHHHHHHTT----PPPSPTTT-PPPPTTSTTGGG-TT-HHHHHHHHHHHHHHHHHHHHTT---EES-TTSSTT------SEEETT-GGG--EEEEEEEE-SSSHHHHHHHTTSTTHHHHHHHHHHHHHHHHHHHHTT-EEEEEEEETTSPBPHHHHHHHHHHHHHHHHHTTS-HHHHHHHHHHHHHHHHHHHHHHHHHTSGGGS-------

Radius of gyration: 25.33 Å; Cα contacts (8 Å, |Δi|>4): 489; chains: 1; bounding box: 61×48×81 Å

Organism: Amphimedon queenslandica (NCBI:txid400682)

Nearest PDB structures (foldseek):
  8gh6-assembly1_A  TM=6.212E-01  e=5.728E-05  Bombyx mori
  8ibx-assembly1_C  TM=5.988E-01  e=4.922E-05  Bombyx mori
  8ibz-assembly1_C  TM=6.108E-01  e=7.013E-05  Bombyx mori
  6e6t-assembly1_A  TM=3.098E-01  e=8.322E+00  Saccharothrix syringae

Mean predicted aligned error: 14.82 Å

pLDDT: mean 73.91, std 23.69, range [25.02, 98.31]

Foldseek 3Di:
DPCVVVCVVVVVVPVAADDDDDDDDDPVVVVVVVVVVVVVVVVVVVVVDDDDDDDPPPLVVVLVVCVVVVVNVVSVVSVPVPPPDDPDDDDDQADPVPDDPSDDPVSNVVSVVVNVLVVQLVPQPDLLSLLLSLACPFPLLRLLRHDDADPVLLSHDDPLLVVLLVCLSVQHFLPAFQADPQPRHGDDRRCLCLLAPPSDCLQVVLQLLLLVLLQVLLVLLVQPKDAQDAPLQPPDRDRLARIWGCQAPPGFIEGEAEDEDSCSDPVRSNVSSPDRCPRQVVQQVVSCVVPQVRNVVSRYHYQYWYAYLSLRTDPSNLVRLLVSLQSSCVSVVHDSVVSSSVSSNSSSSSSSSSSSVSVVPGPSSPPPPPDDD

Sequence (373 aa):
MDVSPWSRLLMFPKCILLSPTVAGPRDWKVTLELVRDRLRLWEADRISNSSPSNHSDSKIRRCKRAVEDGQYRKAIQSLSSRGLAPDNNEPVWSTHQDINVTTSHRSLFAAIDKVSFSTLLSQAPDVRSRALVLSSSIPHSGDWLSVVPSRQLGLHFLDQEFWSCVQYWLGFSSGNSPPCAVCSSPLDPFGDHEAGCRGNWDLICCHDSLHDVLFSAAQSAALAPQKEMPSLIPGSCAQPANVFLPHGDGGRPAALDVTVISSLQVAMVADLAVIQGSALGVAEARKLSMHAAACHHFGVNFLPLAVEVLGGWSPSAVSIIRSIGRRLGQRIGRNPSVTCSHLFQHLSVSLWRGNAAMWVQQPSFASHIDGSL